Protein AF-A0A7J9Q6X0-F1 (afdb_monomer)

Secondary structure (DSSP, 8-state):
-HHHHHHHHHHHHHHHT--GGG---------SSS---SSTTHHHHHHHHHHHHTTPPP-TTEEE--EE-TT-BEEP-S-HHHHHHHHHHTT-SEEEEETT-SEEEPTTS-EEEHHHHHHHTT-EEEEE-BHHHHHHHHHSPPP-------PPPHHHHHHHHHHHHHHHHHHHHHHHHHHHH--SPPPHHHHHHHHHHHHHHHHHHHHHHTT-HHHHHHHHHHHHHHHHHHHHHHTT--HHHHHHHHHHHHHHHHHHHHTS-S---BHHHHHHHHHHHHHHHHHHHHHHHHHHHHHHT-HHHHHHHHHHHHHHHHHHHHHGGGTT--S-B----HHHHHHHHHHHHHHHHHHHHHHHTT-TTS-HHHHHHHHHHHHHHHTT-HHHHHHHHHHHHHHHHHHHHHTT--GGGHHHHHHHHHHHHHHHHHHHHHTT---HHHHHHHHHT-

Structure (mmCIF, N/CA/C/O backbone):
data_AF-A0A7J9Q6X0-F1
#
_entry.id   AF-A0A7J9Q6X0-F1
#
loop_
_atom_site.group_PDB
_atom_site.id
_atom_site.type_symbol
_atom_site.label_atom_id
_atom_site.label_alt_id
_atom_site.label_comp_id
_atom_site.label_asym_id
_atom_site.label_entity_id
_atom_site.label_seq_id
_atom_site.pdbx_PDB_ins_code
_atom_site.Cartn_x
_atom_site.Cartn_y
_atom_site.Cartn_z
_atom_site.occupancy
_atom_site.B_iso_or_equiv
_atom_site.auth_seq_id
_atom_site.auth_comp_id
_atom_site.auth_asym_id
_atom_site.auth_atom_id
_atom_site.pdbx_PDB_model_num
ATOM 1 N N . THR A 1 1 ? -14.540 14.822 12.782 1.00 71.81 1 THR A N 1
ATOM 2 C CA . THR A 1 1 ? -15.713 14.405 13.583 1.00 71.81 1 THR A CA 1
ATOM 3 C C . THR A 1 1 ? -16.851 13.829 12.757 1.00 71.81 1 THR A C 1
ATOM 5 O O . THR A 1 1 ? -17.074 12.643 12.902 1.00 71.81 1 THR A O 1
ATOM 8 N N . GLN A 1 2 ? -17.549 14.569 11.877 1.00 78.50 2 GLN A N 1
ATOM 9 C CA . GLN A 1 2 ? -18.674 13.988 11.102 1.00 78.50 2 GLN A CA 1
ATOM 10 C C . GLN A 1 2 ? -18.262 12.846 10.152 1.00 78.50 2 GLN A C 1
ATOM 12 O O . GLN A 1 2 ? -19.007 11.887 9.974 1.00 78.50 2 GLN A O 1
ATOM 17 N N . ILE A 1 3 ? -17.081 12.943 9.535 1.00 79.00 3 ILE A N 1
ATOM 18 C CA . ILE A 1 3 ? -16.535 11.856 8.706 1.00 79.00 3 ILE A CA 1
ATOM 19 C C . ILE A 1 3 ? -16.155 10.673 9.605 1.00 79.00 3 ILE A C 1
ATOM 21 O O . ILE A 1 3 ? -16.662 9.573 9.407 1.00 79.00 3 ILE A O 1
ATOM 25 N N . SER A 1 4 ? -15.397 10.938 10.674 1.00 83.12 4 SER A N 1
ATOM 26 C CA . SER A 1 4 ? -15.042 9.949 11.698 1.00 83.12 4 SER A CA 1
ATOM 27 C C . SER A 1 4 ? -16.241 9.166 12.256 1.00 83.12 4 SER A C 1
ATOM 29 O O . SER A 1 4 ? -16.149 7.953 12.400 1.00 83.12 4 SER A O 1
ATOM 31 N N . THR A 1 5 ? -17.388 9.809 12.523 1.00 88.19 5 THR A N 1
ATOM 32 C CA . THR A 1 5 ? -18.594 9.110 13.012 1.00 88.19 5 THR A CA 1
ATOM 33 C C . THR A 1 5 ? -19.194 8.186 11.956 1.00 88.19 5 THR A C 1
ATOM 35 O O . THR A 1 5 ? -19.544 7.052 12.275 1.00 88.19 5 THR A O 1
ATOM 38 N N . ARG A 1 6 ? -19.287 8.631 10.694 1.00 85.44 6 ARG A N 1
ATOM 39 C CA . ARG A 1 6 ? -19.751 7.781 9.581 1.00 85.44 6 ARG A CA 1
ATOM 40 C C . ARG A 1 6 ? -18.831 6.587 9.379 1.00 85.44 6 ARG A C 1
ATOM 42 O O . ARG A 1 6 ? -19.306 5.478 9.167 1.00 85.44 6 ARG A O 1
ATOM 49 N N . PHE A 1 7 ? -17.528 6.813 9.474 1.00 85.00 7 PHE A N 1
ATOM 50 C CA . PHE A 1 7 ? -16.550 5.757 9.302 1.00 85.00 7 PHE A CA 1
ATOM 51 C C . PHE A 1 7 ? -16.586 4.755 10.459 1.00 85.00 7 PHE A C 1
ATOM 53 O O . PHE A 1 7 ? -16.728 3.560 10.226 1.00 85.00 7 PHE A O 1
ATOM 60 N N . ALA A 1 8 ? -16.579 5.233 11.704 1.00 90.75 8 ALA A N 1
ATOM 61 C CA . ALA A 1 8 ? -16.719 4.397 12.894 1.00 90.75 8 ALA A CA 1
ATOM 62 C C . ALA A 1 8 ? -18.000 3.542 12.871 1.00 90.75 8 ALA A C 1
ATOM 64 O O . ALA A 1 8 ? -17.952 2.368 13.233 1.00 90.75 8 ALA A O 1
ATOM 65 N N . ARG A 1 9 ? -19.123 4.094 12.380 1.00 92.44 9 ARG A N 1
ATOM 66 C CA . ARG A 1 9 ? -20.366 3.342 12.139 1.00 92.44 9 ARG A CA 1
ATOM 67 C C . ARG A 1 9 ? -20.133 2.151 11.208 1.00 92.44 9 ARG A C 1
ATOM 69 O O . ARG A 1 9 ? -20.498 1.033 11.556 1.00 92.44 9 ARG A O 1
ATOM 76 N N . GLU A 1 10 ? -19.534 2.383 10.039 1.00 89.12 10 GLU A N 1
ATOM 77 C CA . GLU A 1 10 ? -19.247 1.321 9.064 1.00 89.12 10 GLU A CA 1
ATOM 78 C C . GLU A 1 10 ? -18.370 0.219 9.664 1.00 89.12 10 GLU A C 1
ATOM 80 O O . GLU A 1 10 ? -18.664 -0.969 9.509 1.00 89.12 10 GLU A O 1
ATOM 85 N N . ILE A 1 11 ? -17.319 0.601 10.401 1.00 91.00 11 ILE A N 1
ATOM 86 C CA . ILE A 1 11 ? -16.430 -0.366 11.056 1.00 91.00 11 ILE A CA 1
ATOM 87 C C . ILE A 1 11 ? -17.191 -1.173 12.108 1.00 91.00 11 ILE A C 1
ATOM 89 O O . ILE A 1 11 ? -17.061 -2.396 12.142 1.00 91.00 11 ILE A O 1
ATOM 93 N N . ALA A 1 12 ? -18.020 -0.518 12.920 1.00 93.88 12 ALA A N 1
ATOM 94 C CA . ALA A 1 12 ? -18.826 -1.165 13.946 1.00 93.88 12 ALA A CA 1
ATOM 95 C C . ALA A 1 12 ? -19.839 -2.163 13.365 1.00 93.88 12 ALA A C 1
ATOM 97 O O . ALA A 1 12 ? -19.895 -3.306 13.811 1.00 93.88 12 ALA A O 1
ATOM 98 N N . CYS A 1 13 ? -20.597 -1.780 12.333 1.00 92.69 13 CYS A N 1
ATOM 99 C CA . CYS A 1 13 ? -21.527 -2.694 11.663 1.00 92.69 13 CYS A CA 1
ATOM 100 C C . CYS A 1 13 ? -20.803 -3.887 11.038 1.00 92.69 13 CYS A C 1
ATOM 102 O O . CYS A 1 13 ? -21.249 -5.026 11.175 1.00 92.69 13 CYS A O 1
ATOM 104 N N . LYS A 1 14 ? -19.666 -3.642 10.371 1.00 89.00 14 LYS A N 1
ATOM 105 C CA . LYS A 1 14 ? -18.842 -4.707 9.788 1.00 89.00 14 LYS A CA 1
ATOM 106 C C . LYS A 1 14 ? -18.339 -5.662 10.869 1.00 89.00 14 LYS A C 1
ATOM 108 O O . LYS A 1 14 ? -18.380 -6.873 10.659 1.00 89.00 14 LYS A O 1
ATOM 113 N N . TYR A 1 15 ? -17.905 -5.126 12.010 1.00 89.31 15 TYR A N 1
ATOM 114 C CA . TYR A 1 15 ? -17.455 -5.900 13.164 1.00 89.31 15 TYR A CA 1
ATOM 115 C C . TYR A 1 15 ? -18.574 -6.776 13.746 1.00 89.31 15 TYR A C 1
ATOM 117 O O . TYR A 1 15 ? -18.357 -7.967 13.975 1.00 89.31 15 TYR A O 1
ATOM 125 N N . ALA A 1 16 ? -19.770 -6.208 13.924 1.00 90.00 16 ALA A N 1
ATOM 126 C CA . ALA A 1 16 ? -20.957 -6.904 14.424 1.00 90.00 16 ALA A CA 1
ATOM 127 C C . ALA A 1 16 ? -21.627 -7.809 13.366 1.00 90.00 16 ALA A C 1
ATOM 129 O O . ALA A 1 16 ? -22.567 -8.540 13.667 1.00 90.00 16 ALA A O 1
ATOM 130 N N . ASN A 1 17 ? -21.150 -7.784 12.113 1.00 88.44 17 ASN A N 1
ATOM 131 C CA . ASN A 1 17 ? -21.749 -8.470 10.965 1.00 88.44 17 ASN A CA 1
ATOM 132 C C . ASN A 1 17 ? -23.234 -8.097 10.750 1.00 88.44 17 ASN A C 1
ATOM 134 O O . ASN A 1 17 ? -24.080 -8.948 10.464 1.00 88.44 17 ASN A O 1
ATOM 138 N N . ILE A 1 18 ? -23.538 -6.805 10.886 1.00 90.50 18 ILE A N 1
ATOM 139 C CA . ILE A 1 18 ? -24.871 -6.214 10.737 1.00 90.50 18 ILE A CA 1
ATOM 140 C C . ILE A 1 18 ? -24.889 -5.292 9.513 1.00 90.50 18 ILE A C 1
ATOM 142 O O . ILE A 1 18 ? -23.920 -4.599 9.218 1.00 90.50 18 ILE A O 1
ATOM 146 N N . ASP A 1 19 ? -26.011 -5.265 8.794 1.00 88.19 19 ASP A N 1
ATOM 147 C CA . ASP A 1 19 ? -26.241 -4.299 7.717 1.00 88.19 19 ASP A CA 1
ATOM 148 C C . ASP A 1 19 ? -26.595 -2.924 8.303 1.00 88.19 19 ASP A C 1
ATOM 150 O O . ASP A 1 19 ? -27.696 -2.729 8.827 1.00 88.19 19 ASP A O 1
ATOM 154 N N . CYS A 1 20 ? -25.656 -1.978 8.201 1.00 88.00 20 CYS A N 1
ATOM 155 C CA . CYS A 1 20 ? -25.816 -0.597 8.660 1.00 88.00 20 CYS A CA 1
ATOM 156 C C . CYS A 1 20 ? -27.060 0.091 8.082 1.00 88.00 20 CYS A C 1
ATOM 158 O O . CYS A 1 20 ? -27.634 0.947 8.747 1.00 88.00 20 CYS A O 1
ATOM 160 N N . ASN A 1 21 ? -27.494 -0.256 6.865 1.00 87.25 21 ASN A N 1
ATOM 161 C CA . ASN A 1 21 ? -28.581 0.458 6.184 1.00 87.25 21 ASN A CA 1
ATOM 162 C C . ASN A 1 21 ? -29.963 0.189 6.794 1.00 87.25 21 ASN A C 1
ATOM 164 O O . ASN A 1 21 ? -30.945 0.820 6.412 1.00 87.25 21 ASN A O 1
ATOM 168 N N . LYS A 1 22 ? -30.055 -0.756 7.735 1.00 92.06 22 LYS A N 1
ATOM 169 C CA . LYS A 1 22 ? -31.295 -1.093 8.442 1.00 92.06 22 LYS A CA 1
ATOM 170 C C . LYS A 1 22 ? -31.535 -0.247 9.691 1.00 92.06 22 LYS A C 1
ATOM 172 O O . LYS A 1 22 ? -32.565 -0.428 10.336 1.00 92.06 22 LYS A O 1
ATOM 177 N N . TYR A 1 23 ? -30.598 0.631 10.044 1.00 91.94 23 TYR A N 1
ATOM 178 C CA . TYR A 1 23 ? -30.623 1.385 11.291 1.00 91.94 23 TYR A CA 1
ATOM 179 C C . TYR A 1 23 ? -30.250 2.849 11.071 1.00 91.94 23 TYR A C 1
ATOM 181 O O . TYR A 1 23 ? -29.369 3.172 10.274 1.00 91.94 23 TYR A O 1
ATOM 189 N N . ASP A 1 24 ? -30.865 3.719 11.869 1.00 92.81 24 ASP A N 1
ATOM 190 C CA . ASP A 1 24 ? -30.459 5.112 12.004 1.00 92.81 24 ASP A CA 1
ATOM 191 C C . ASP A 1 24 ? -29.564 5.271 13.237 1.00 92.81 24 ASP A C 1
ATOM 193 O O . ASP A 1 24 ? -29.909 4.846 14.341 1.00 92.81 24 ASP A O 1
ATOM 197 N N . PHE A 1 25 ? -28.407 5.906 13.053 1.00 92.50 25 PHE A N 1
ATOM 198 C CA . PHE A 1 25 ? -27.417 6.104 14.110 1.00 92.50 25 PHE A CA 1
ATOM 199 C C . PHE A 1 25 ? -27.393 7.570 14.539 1.00 92.50 25 PHE A C 1
ATOM 201 O O . PHE A 1 25 ? -27.016 8.451 13.764 1.00 92.50 25 PHE A O 1
ATOM 208 N N . PHE A 1 26 ? -27.757 7.828 15.795 1.00 92.75 26 PHE A N 1
ATOM 209 C CA . PHE A 1 26 ? -27.754 9.165 16.383 1.00 92.75 26 PHE A CA 1
ATOM 210 C C . PHE A 1 26 ? -26.601 9.299 17.376 1.00 92.75 26 PHE A C 1
ATOM 212 O O . PHE A 1 26 ? -26.646 8.765 18.483 1.00 92.75 26 PHE A O 1
ATOM 219 N N . TYR A 1 27 ? -25.568 10.046 16.991 1.00 91.12 27 TYR A N 1
ATOM 220 C CA . TYR A 1 27 ? -24.433 10.346 17.860 1.00 91.12 27 TYR A CA 1
ATOM 221 C C . TYR A 1 27 ? -24.636 11.696 18.548 1.00 91.12 27 TYR A C 1
ATOM 223 O O . TYR A 1 27 ? -24.763 12.721 17.881 1.00 91.12 27 TYR A O 1
ATOM 231 N N . THR A 1 28 ? -24.629 11.705 19.881 1.00 90.12 28 THR A N 1
ATOM 232 C CA . THR A 1 28 ? -24.652 12.942 20.676 1.00 90.12 28 THR A CA 1
ATOM 233 C C . THR A 1 28 ? -23.293 13.146 21.322 1.00 90.12 28 THR A C 1
ATOM 235 O O . THR A 1 28 ? -22.898 12.366 22.183 1.00 90.12 28 THR A O 1
ATOM 238 N N . ILE A 1 29 ? -22.590 14.206 20.927 1.00 88.06 29 ILE A N 1
ATOM 239 C CA . ILE A 1 29 ? -21.312 14.584 21.532 1.00 88.06 29 ILE A CA 1
ATOM 240 C C . ILE A 1 29 ? -21.563 15.765 22.463 1.00 88.06 29 ILE A C 1
ATOM 242 O O . ILE A 1 29 ? -22.085 16.795 22.039 1.00 88.06 29 ILE A O 1
ATOM 246 N N . ARG A 1 30 ? -21.208 15.603 23.738 1.00 87.75 30 ARG A N 1
ATOM 247 C CA . ARG A 1 30 ? -21.280 16.665 24.744 1.00 87.75 30 ARG A CA 1
ATOM 248 C C . ARG A 1 30 ? -19.873 17.201 24.965 1.00 87.75 30 ARG A C 1
ATOM 250 O O . ARG A 1 30 ? -19.006 16.455 25.405 1.00 87.75 30 ARG A O 1
ATOM 257 N N . ALA A 1 31 ? -19.655 18.467 24.639 1.00 83.44 31 ALA A N 1
ATOM 258 C CA . ALA A 1 31 ? -18.392 19.153 24.871 1.00 83.44 31 ALA A CA 1
ATOM 259 C C . ALA A 1 31 ? -18.661 20.611 25.245 1.00 83.44 31 ALA A C 1
ATOM 261 O O . ALA A 1 31 ? -19.662 21.186 24.819 1.00 83.44 31 ALA A O 1
ATOM 262 N N . GLU A 1 32 ? -17.754 21.206 26.017 1.00 78.56 32 GLU A N 1
ATOM 263 C CA . GLU A 1 32 ? -17.795 22.640 26.333 1.00 78.56 32 GLU A CA 1
ATOM 264 C C . GLU A 1 32 ? -17.312 23.504 25.156 1.00 78.56 32 GLU A C 1
ATOM 266 O O . GLU A 1 32 ? -17.689 24.667 25.032 1.00 78.56 32 GLU A O 1
ATOM 271 N N . SER A 1 33 ? -16.508 22.924 24.258 1.00 78.12 33 SER A N 1
ATOM 272 C CA . SER A 1 33 ? -16.060 23.574 23.025 1.00 78.12 33 SER A CA 1
ATOM 273 C C . SER A 1 33 ? -17.159 23.586 21.962 1.00 78.12 33 SER A C 1
ATOM 275 O O . SER A 1 33 ? -17.827 22.579 21.721 1.00 78.12 33 SER A O 1
ATOM 277 N N . SER A 1 34 ? -17.272 24.704 21.244 1.00 64.38 34 SER A N 1
ATOM 278 C CA . SER A 1 34 ? -18.132 24.841 20.065 1.00 64.38 34 SER A CA 1
ATOM 279 C C . SER A 1 34 ? -17.590 24.115 18.827 1.00 64.38 34 SER A C 1
ATOM 281 O O . SER A 1 34 ? -18.348 23.853 17.894 1.00 64.38 34 SER A O 1
ATOM 283 N N . ILE A 1 35 ? -16.294 23.776 18.807 1.00 67.00 35 ILE A N 1
ATOM 284 C CA . ILE A 1 35 ? -15.629 23.105 17.685 1.00 67.00 35 ILE A CA 1
ATOM 285 C C . ILE A 1 35 ? -15.012 21.795 18.170 1.00 67.00 35 ILE A C 1
ATOM 287 O O . ILE A 1 35 ? -14.172 21.773 19.070 1.00 67.00 35 ILE A O 1
ATOM 291 N N . ILE A 1 36 ? -15.413 20.700 17.527 1.00 71.81 36 ILE A N 1
ATOM 292 C CA . ILE A 1 36 ? -14.876 19.356 17.742 1.00 71.81 36 ILE A CA 1
ATOM 293 C C . ILE A 1 36 ? -14.356 18.868 16.394 1.00 71.81 36 ILE A C 1
ATOM 295 O O . ILE A 1 36 ? -15.133 18.725 15.444 1.00 71.81 36 ILE A O 1
ATOM 299 N N . GLY A 1 37 ? -13.055 18.604 16.304 1.00 69.50 37 GLY A N 1
ATOM 300 C CA . GLY A 1 37 ? -12.370 18.228 15.067 1.00 69.50 37 GLY A CA 1
ATOM 301 C C . GLY A 1 37 ? -11.539 16.953 15.204 1.00 69.50 37 GLY A C 1
ATOM 302 O O . GLY A 1 37 ? -11.247 16.500 16.306 1.00 69.50 37 GLY A O 1
ATOM 303 N N . GLY A 1 38 ? -11.147 16.392 14.060 1.00 74.69 38 GLY A N 1
ATOM 304 C CA . GLY A 1 38 ? -10.207 15.271 13.983 1.00 74.69 38 GLY A CA 1
ATOM 305 C C . GLY A 1 38 ? -10.827 13.860 14.008 1.00 74.69 38 GLY A C 1
ATOM 306 O O . GLY A 1 38 ? -12.037 13.711 14.231 1.00 74.69 38 GLY A O 1
ATOM 307 N N . PRO A 1 39 ? -9.995 12.833 13.738 1.00 82.88 39 PRO A N 1
ATOM 308 C CA . PRO A 1 39 ? -10.353 11.411 13.732 1.00 82.88 39 PRO A CA 1
ATOM 309 C C . PRO A 1 39 ? -10.184 10.718 15.099 1.00 82.88 39 PRO A C 1
ATOM 311 O O . PRO A 1 39 ? -10.402 9.515 15.219 1.00 82.88 39 PRO A O 1
ATOM 314 N N . SER A 1 40 ? -9.755 11.443 16.138 1.00 85.12 40 SER A N 1
ATOM 315 C CA . SER A 1 40 ? -9.251 10.874 17.400 1.00 85.12 40 SER A CA 1
ATOM 316 C C . SER A 1 40 ? -10.280 10.155 18.272 1.00 85.12 40 SER A C 1
ATOM 318 O O . SER A 1 40 ? -9.893 9.429 19.185 1.00 85.12 40 SER A O 1
ATOM 320 N N . ALA A 1 41 ? -11.569 10.343 17.992 1.00 90.25 41 ALA A N 1
ATOM 321 C CA . ALA A 1 41 ? -12.666 9.644 18.653 1.00 90.25 41 ALA A CA 1
ATOM 322 C C . ALA A 1 41 ? -13.122 8.387 17.889 1.00 90.25 41 ALA A C 1
ATOM 324 O O . ALA A 1 41 ? -14.072 7.734 18.314 1.00 90.25 41 ALA A O 1
ATOM 325 N N . GLY A 1 42 ? -12.484 8.038 16.764 1.00 92.44 42 GLY A N 1
ATOM 326 C CA . GLY A 1 42 ? -12.924 6.947 15.894 1.00 92.44 42 GLY A CA 1
ATOM 327 C C . GLY A 1 42 ? -13.036 5.602 16.617 1.00 92.44 42 GLY A C 1
ATOM 328 O O . GLY A 1 42 ? -14.049 4.914 16.477 1.00 92.44 42 GLY A O 1
ATOM 329 N N . ALA A 1 43 ? -12.045 5.253 17.445 1.00 95.44 43 ALA A N 1
ATOM 330 C CA . ALA A 1 43 ? -12.075 4.022 18.236 1.00 95.44 43 ALA A CA 1
ATOM 331 C C . ALA A 1 43 ? -13.190 4.047 19.300 1.00 95.44 43 ALA A C 1
ATOM 333 O O . ALA A 1 43 ? -13.943 3.082 19.422 1.00 95.44 43 ALA A O 1
ATOM 334 N N . ALA A 1 44 ? -13.359 5.177 19.999 1.00 95.56 44 ALA A N 1
ATOM 335 C CA . ALA A 1 44 ? -14.407 5.363 21.006 1.00 95.56 44 ALA A CA 1
ATOM 336 C C . ALA A 1 44 ? -15.815 5.220 20.408 1.00 95.56 44 ALA A C 1
ATOM 338 O O . ALA A 1 44 ? -16.651 4.480 20.923 1.00 95.56 44 ALA A O 1
ATOM 339 N N . ILE A 1 45 ? -16.069 5.896 19.283 1.00 95.56 45 ILE A N 1
ATOM 340 C CA . ILE A 1 45 ? -17.363 5.863 18.592 1.00 95.56 45 ILE A CA 1
ATOM 341 C C . ILE A 1 45 ? -17.650 4.453 18.065 1.00 95.56 45 ILE A C 1
ATOM 343 O O . ILE A 1 45 ? -18.791 3.993 18.142 1.00 95.56 45 ILE A O 1
ATOM 347 N N . SER A 1 46 ? -16.631 3.751 17.563 1.00 96.00 46 SER A N 1
ATOM 348 C CA . SER A 1 46 ? -16.776 2.370 17.088 1.00 96.00 46 SER A CA 1
ATOM 349 C C . SER A 1 46 ? -17.159 1.436 18.233 1.00 96.00 46 SER A C 1
ATOM 351 O O . SER A 1 46 ? -18.151 0.721 18.121 1.00 96.00 46 SER A O 1
ATOM 353 N N . ALA A 1 47 ? -16.440 1.498 19.360 1.00 96.31 47 ALA A N 1
ATOM 354 C CA . ALA A 1 47 ? -16.730 0.693 20.544 1.00 96.31 47 ALA A CA 1
ATOM 355 C C . ALA A 1 47 ? -18.138 0.965 21.097 1.00 96.31 47 ALA A C 1
ATOM 357 O O . ALA A 1 47 ? -18.882 0.023 21.358 1.00 96.31 47 ALA A O 1
ATOM 358 N N . LEU A 1 48 ? -18.544 2.238 21.190 1.00 95.69 48 LEU A N 1
ATOM 359 C CA . LEU A 1 48 ? -19.893 2.624 21.617 1.00 95.69 48 LEU A CA 1
ATOM 360 C C . LEU A 1 48 ? -20.972 2.082 20.669 1.00 95.69 48 LEU A C 1
ATOM 362 O O . LEU A 1 48 ? -22.011 1.597 21.112 1.00 95.69 48 LEU A O 1
ATOM 366 N N . THR A 1 49 ? -20.726 2.152 19.360 1.00 96.19 49 THR A N 1
ATOM 367 C CA . THR 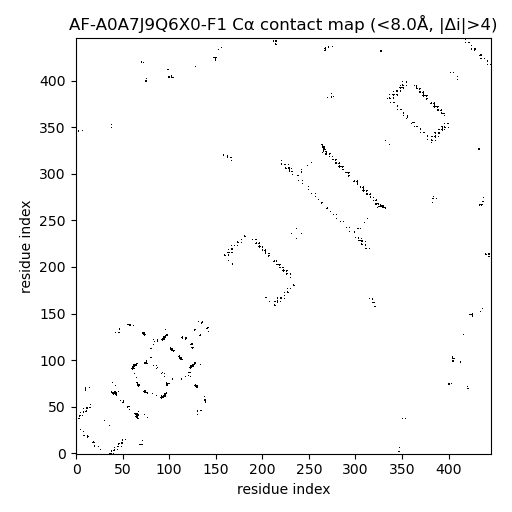A 1 49 ? -21.668 1.649 18.354 1.00 96.19 49 THR A CA 1
ATOM 368 C C . THR A 1 49 ? -21.806 0.130 18.448 1.00 96.19 49 THR A C 1
ATOM 370 O O . THR A 1 49 ? -22.925 -0.373 18.440 1.00 96.19 49 THR A O 1
ATOM 373 N N . ILE A 1 50 ? -20.695 -0.601 18.598 1.00 95.44 50 ILE A N 1
ATOM 374 C CA . ILE A 1 50 ? -20.710 -2.060 18.787 1.00 95.44 50 ILE A CA 1
ATOM 375 C C . ILE A 1 50 ? -21.448 -2.418 20.075 1.00 95.44 50 ILE A C 1
ATOM 377 O O . ILE A 1 50 ? -22.311 -3.287 20.059 1.00 95.44 50 ILE A O 1
ATOM 381 N N . ALA A 1 51 ? -21.179 -1.706 21.170 1.00 94.56 51 ALA A N 1
ATOM 382 C CA . ALA A 1 51 ? -21.853 -1.945 22.437 1.00 94.56 51 ALA A CA 1
ATOM 383 C C . ALA A 1 51 ? -23.373 -1.782 22.334 1.00 94.56 51 ALA A C 1
ATOM 385 O O . ALA A 1 51 ? -24.114 -2.606 22.862 1.00 94.56 51 ALA A O 1
ATOM 386 N N . MET A 1 52 ? -23.844 -0.774 21.600 1.00 94.12 52 MET A N 1
ATOM 387 C CA . MET A 1 52 ? -25.272 -0.590 21.335 1.00 94.12 52 MET A CA 1
ATOM 388 C C . MET A 1 52 ? -25.863 -1.704 20.461 1.00 94.12 52 MET A C 1
ATOM 390 O O . MET A 1 52 ? -26.961 -2.175 20.746 1.00 94.12 52 MET A O 1
ATOM 394 N N . LEU A 1 53 ? -25.155 -2.127 19.409 1.00 93.88 53 LEU A N 1
ATOM 395 C CA . LEU A 1 53 ? -25.618 -3.172 18.488 1.00 93.88 53 LEU A CA 1
ATOM 396 C C . LEU A 1 53 ? -25.673 -4.558 19.151 1.00 93.88 53 LEU A C 1
ATOM 398 O O . LEU A 1 53 ? -26.639 -5.294 18.954 1.00 93.88 53 LEU A O 1
ATOM 402 N N . ASP A 1 54 ? -24.672 -4.878 19.969 1.00 91.44 54 ASP A N 1
ATOM 403 C CA . ASP A 1 54 ? -24.512 -6.179 20.628 1.00 91.44 54 ASP A CA 1
ATOM 404 C C . ASP A 1 54 ? -25.064 -6.195 22.067 1.00 91.44 54 ASP A C 1
ATOM 406 O O . ASP A 1 54 ? -24.933 -7.193 22.781 1.00 91.44 54 ASP A O 1
ATOM 410 N N . ASN A 1 55 ? -25.696 -5.097 22.504 1.00 92.06 55 ASN A N 1
ATOM 411 C CA . ASN A 1 55 ? -26.242 -4.911 23.851 1.00 92.06 55 ASN A CA 1
ATOM 412 C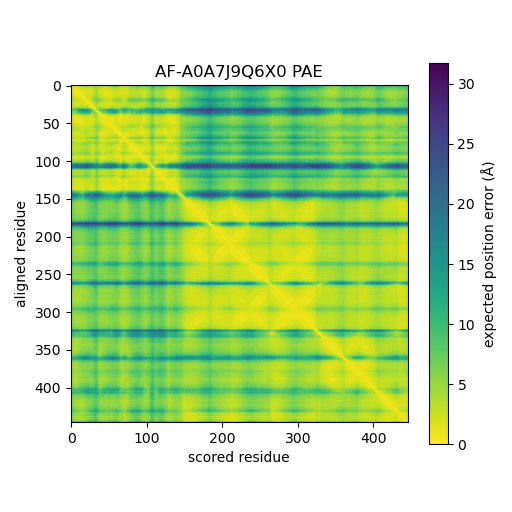 C . ASN A 1 55 ? -25.205 -5.204 24.961 1.00 92.06 55 ASN A C 1
ATOM 414 O O . ASN A 1 55 ? -25.451 -5.970 25.900 1.00 92.06 55 ASN A O 1
ATOM 418 N N . LEU A 1 56 ? -24.014 -4.617 24.822 1.00 92.81 56 LEU A N 1
ATOM 419 C CA . LEU A 1 56 ? -22.904 -4.721 25.767 1.00 92.81 56 LEU A CA 1
ATOM 420 C C . LEU A 1 56 ? -22.912 -3.535 26.735 1.00 92.81 56 LEU A C 1
ATOM 422 O O . LEU A 1 56 ? -23.082 -2.387 26.332 1.00 92.81 56 LEU A O 1
ATOM 426 N N . ASN A 1 57 ? -22.636 -3.811 28.008 1.00 94.56 57 ASN A N 1
ATOM 427 C CA . ASN A 1 57 ? -22.355 -2.771 28.995 1.00 94.56 57 ASN A CA 1
ATOM 428 C C . ASN A 1 57 ? -20.856 -2.460 28.970 1.00 94.56 57 ASN A C 1
ATOM 430 O O . ASN A 1 57 ? -20.046 -3.379 29.110 1.00 94.56 57 ASN A O 1
ATOM 434 N N . LEU A 1 58 ? -20.505 -1.188 28.797 1.00 95.56 58 LEU A N 1
ATOM 435 C CA . LEU A 1 58 ? -19.127 -0.702 28.850 1.00 95.56 58 LEU A CA 1
ATOM 436 C C . LEU A 1 58 ? -18.830 -0.157 30.251 1.00 95.56 58 LEU A C 1
ATOM 438 O O . LEU A 1 58 ? -19.686 0.491 30.849 1.00 95.56 58 LEU A O 1
ATOM 442 N N . ASP A 1 59 ? -17.632 -0.421 30.767 1.00 96.38 59 ASP A N 1
ATOM 443 C CA . ASP A 1 59 ? -17.159 0.167 32.022 1.00 96.38 59 ASP A CA 1
ATOM 444 C C . ASP A 1 59 ? -16.935 1.684 31.863 1.00 96.38 59 ASP A C 1
ATOM 446 O O . ASP A 1 59 ? -16.085 2.119 31.083 1.00 96.38 59 ASP A O 1
ATOM 450 N N . GLU A 1 60 ? -17.713 2.485 32.596 1.00 94.69 60 GLU A N 1
ATOM 451 C CA . GLU A 1 60 ? -17.666 3.954 32.559 1.00 94.69 60 GLU A CA 1
ATOM 452 C C . GLU A 1 60 ? -16.401 4.535 33.220 1.00 94.69 60 GLU A C 1
ATOM 454 O O . GLU A 1 60 ? -16.079 5.700 32.993 1.00 94.69 60 GLU A O 1
ATOM 459 N N . ASP A 1 61 ? -15.647 3.733 33.985 1.00 96.38 61 ASP A N 1
ATOM 460 C CA . ASP A 1 61 ? -14.356 4.130 34.565 1.00 96.38 61 ASP A CA 1
ATOM 461 C C . ASP A 1 61 ? -13.182 3.975 33.574 1.00 96.38 61 ASP A C 1
ATOM 463 O O . ASP A 1 61 ? -12.014 4.175 33.943 1.00 96.38 61 ASP A O 1
ATOM 467 N N . ILE A 1 62 ? -13.468 3.598 32.324 1.00 97.31 62 ILE A N 1
ATOM 468 C CA . ILE A 1 62 ? -12.497 3.401 31.248 1.00 97.31 62 ILE A CA 1
ATOM 469 C C . ILE A 1 62 ? -12.776 4.407 30.129 1.00 97.31 62 ILE A C 1
ATOM 471 O O . ILE A 1 62 ? -13.917 4.648 29.749 1.00 97.31 62 ILE A O 1
ATOM 475 N N . THR A 1 63 ? -11.725 4.992 29.561 1.00 96.62 63 THR A N 1
ATOM 476 C CA . THR A 1 63 ? -11.827 5.841 28.366 1.00 96.62 63 THR A CA 1
ATOM 477 C C . THR A 1 63 ? -10.830 5.412 27.301 1.00 96.62 63 THR A C 1
ATOM 479 O O . THR A 1 63 ? -9.878 4.688 27.583 1.00 96.62 63 THR A O 1
ATOM 482 N N . ILE A 1 64 ? -11.035 5.859 26.064 1.00 97.12 64 ILE A N 1
ATOM 483 C CA . ILE A 1 64 ? -10.161 5.553 24.933 1.00 97.12 64 ILE A CA 1
ATOM 484 C C . ILE A 1 64 ? -9.963 6.770 24.037 1.00 97.12 64 ILE A C 1
ATOM 486 O O . ILE A 1 64 ? -10.892 7.531 23.765 1.00 97.12 64 ILE A O 1
ATOM 490 N N . THR A 1 65 ? -8.750 6.905 23.510 1.00 93.81 65 THR A N 1
ATOM 491 C CA . THR A 1 65 ? -8.430 7.819 22.415 1.00 93.81 65 THR A CA 1
ATOM 492 C C . THR A 1 65 ? -7.718 7.058 21.302 1.00 93.81 65 THR A C 1
ATOM 494 O O . THR A 1 65 ? -6.854 6.229 21.558 1.00 93.81 65 THR A O 1
ATOM 497 N N . GLY A 1 66 ? -8.046 7.360 20.049 1.00 91.88 66 GLY A N 1
ATOM 498 C CA . GLY A 1 66 ? -7.426 6.712 18.898 1.00 91.88 66 GLY A CA 1
ATOM 499 C C . GLY A 1 66 ? -8.267 6.838 17.637 1.00 91.88 66 GLY A C 1
ATOM 500 O O . GLY A 1 66 ? -9.501 6.887 17.680 1.00 91.88 66 GLY A O 1
ATOM 501 N N . THR A 1 67 ? -7.592 6.877 16.491 1.00 90.00 67 THR A N 1
ATOM 502 C CA . THR A 1 67 ? -8.283 6.718 15.204 1.00 90.00 67 THR A CA 1
AT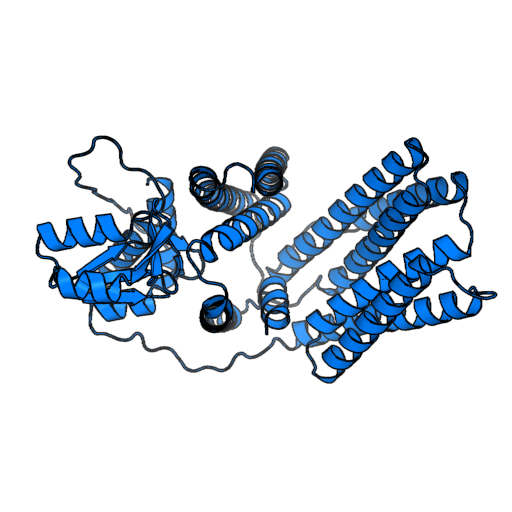OM 503 C C . THR A 1 67 ? -8.734 5.268 15.031 1.00 90.00 67 THR A C 1
ATOM 505 O O . THR A 1 67 ? -8.258 4.386 15.739 1.00 90.00 67 THR A O 1
ATOM 508 N N . ILE A 1 68 ? -9.620 4.997 14.076 1.00 90.38 68 ILE A N 1
ATOM 509 C CA . ILE A 1 68 ? -10.018 3.633 13.700 1.00 90.38 68 ILE A CA 1
ATOM 510 C C . ILE A 1 68 ? -9.883 3.469 12.195 1.00 90.38 68 ILE A C 1
ATOM 512 O O . ILE A 1 68 ? -10.181 4.426 11.488 1.00 90.38 68 ILE A O 1
ATOM 516 N N . ASN A 1 69 ? -9.425 2.322 11.688 1.00 84.00 69 ASN A N 1
ATOM 517 C CA . ASN A 1 69 ? -9.333 2.059 10.245 1.00 84.00 69 ASN A CA 1
ATOM 518 C C . ASN A 1 69 ? -10.259 0.921 9.763 1.00 84.00 69 ASN A C 1
ATOM 520 O O . ASN A 1 69 ? -10.922 0.252 10.551 1.00 84.00 69 ASN A O 1
ATOM 524 N N . SER A 1 70 ? -10.267 0.669 8.448 1.00 79.25 70 SER A N 1
ATOM 525 C CA . SER A 1 70 ? -11.109 -0.341 7.778 1.00 79.25 70 SER A CA 1
ATOM 526 C C . SER A 1 70 ? -10.900 -1.798 8.224 1.00 79.25 70 SER A C 1
ATOM 528 O O . SER A 1 70 ? -11.725 -2.664 7.904 1.00 79.25 70 SER A O 1
ATOM 530 N N . GLY A 1 71 ? -9.790 -2.074 8.914 1.00 77.88 71 GLY A N 1
ATOM 531 C CA . GLY A 1 71 ? -9.457 -3.366 9.514 1.00 77.88 71 GLY A CA 1
ATOM 532 C C . GLY A 1 71 ? -9.713 -3.428 11.021 1.00 77.88 71 GLY A C 1
ATOM 533 O O . GLY A 1 71 ? -9.287 -4.391 11.646 1.00 77.88 71 GLY A O 1
ATOM 534 N N . GLY A 1 72 ? -10.355 -2.408 11.606 1.00 88.06 72 GLY A N 1
ATOM 535 C CA . GLY A 1 72 ? -10.599 -2.326 13.045 1.00 88.06 72 GLY A CA 1
ATOM 536 C C . GLY A 1 72 ? -9.366 -1.953 13.873 1.00 88.06 72 GLY A C 1
ATOM 537 O O . GLY A 1 72 ? -9.413 -2.087 15.090 1.00 88.06 72 GLY A O 1
ATOM 538 N N . ILE A 1 73 ? -8.279 -1.491 13.242 1.00 89.06 73 ILE A N 1
ATOM 539 C CA . ILE A 1 73 ? -7.021 -1.145 13.922 1.00 89.06 73 ILE A CA 1
ATOM 540 C C . ILE A 1 73 ? -7.145 0.240 14.551 1.00 89.06 73 ILE A C 1
ATOM 542 O O . ILE A 1 73 ? -7.539 1.202 13.877 1.00 89.06 73 ILE A O 1
ATOM 546 N N . VAL A 1 74 ? -6.761 0.335 15.821 1.00 91.88 74 VAL A N 1
ATOM 547 C CA . VAL A 1 74 ? -6.658 1.589 16.562 1.00 91.88 74 VAL A CA 1
ATOM 548 C C . VAL A 1 74 ? -5.354 2.278 16.171 1.00 91.88 74 VAL A C 1
ATOM 550 O O . VAL A 1 74 ? -4.267 1.744 16.373 1.00 91.88 74 VAL A O 1
ATOM 553 N N . GLY A 1 75 ? -5.461 3.457 15.561 1.00 87.38 75 GLY A N 1
ATOM 554 C CA . GLY A 1 75 ? -4.304 4.205 15.066 1.00 87.38 75 GLY A CA 1
ATOM 555 C C . GLY A 1 75 ? -3.899 5.372 15.975 1.00 87.38 75 GLY A C 1
ATOM 556 O O . GLY A 1 75 ? -4.750 5.897 16.705 1.00 87.38 75 GLY A O 1
ATOM 557 N N . PRO A 1 76 ? -2.635 5.822 15.881 1.00 83.69 76 PRO A N 1
ATOM 558 C CA . PRO A 1 76 ? -2.046 6.838 16.750 1.00 83.69 76 PRO A CA 1
ATOM 559 C C . PRO A 1 76 ? -2.722 8.200 16.611 1.00 83.69 76 PRO A C 1
ATOM 561 O O . PRO A 1 76 ? -3.340 8.522 15.591 1.00 83.69 76 PRO A O 1
ATOM 564 N N . ILE A 1 77 ? -2.596 9.005 17.665 1.00 85.56 77 ILE A N 1
ATOM 565 C CA . ILE A 1 77 ? -3.095 10.376 17.731 1.00 85.56 77 ILE A CA 1
ATOM 566 C C . ILE A 1 77 ? -2.131 11.270 18.517 1.00 85.56 77 ILE A C 1
ATOM 568 O O . ILE A 1 77 ? -1.336 10.784 19.312 1.00 85.56 77 ILE A O 1
ATOM 572 N N . GLY A 1 78 ? -2.224 12.584 18.315 1.00 82.38 78 GLY A N 1
ATOM 573 C CA . GLY A 1 78 ? -1.466 13.562 19.092 1.00 82.38 78 GLY A CA 1
ATOM 574 C C . GLY A 1 78 ? -2.133 13.907 20.427 1.00 82.38 78 GLY A C 1
ATOM 575 O O . GLY A 1 78 ? -3.328 13.639 20.636 1.00 82.38 78 GLY A O 1
ATOM 576 N N . GLY A 1 79 ? -1.352 14.541 21.302 1.00 86.38 79 GLY A N 1
ATOM 577 C CA . GLY A 1 79 ? -1.807 15.092 22.580 1.00 86.38 79 GLY A CA 1
ATOM 578 C C . GLY A 1 79 ? -2.247 14.030 23.587 1.00 86.38 79 GLY A C 1
ATOM 579 O O . GLY A 1 79 ? -3.321 14.135 24.178 1.00 86.38 79 GLY A O 1
ATOM 580 N N . LEU A 1 80 ? -1.501 12.925 23.684 1.00 90.50 80 LEU A N 1
ATOM 581 C CA . LEU A 1 80 ? -1.841 11.813 24.576 1.00 90.50 80 LEU A CA 1
ATOM 582 C C . LEU A 1 80 ? -1.705 12.193 26.049 1.00 90.50 80 LEU A C 1
ATOM 584 O O . LEU A 1 80 ? -2.585 11.868 26.843 1.00 90.50 80 LEU A O 1
ATOM 588 N N . LYS A 1 81 ? -0.638 12.915 26.397 1.00 91.50 81 LYS A N 1
ATOM 589 C CA . LYS A 1 81 ? -0.382 13.368 27.761 1.00 91.50 81 LYS A CA 1
ATOM 590 C C . LYS A 1 81 ? -1.519 14.255 28.274 1.00 91.50 81 LYS A C 1
ATOM 592 O O . LYS A 1 81 ? -2.055 13.993 29.345 1.00 91.50 81 LYS A O 1
ATOM 597 N N . GLU A 1 82 ? -1.954 15.235 27.485 1.00 91.75 82 GLU A N 1
ATOM 598 C CA . GLU A 1 82 ? -3.057 16.139 27.836 1.00 91.75 82 GLU A CA 1
ATOM 599 C C . GLU A 1 82 ? -4.382 15.387 27.997 1.00 91.75 82 GLU A C 1
ATOM 601 O O . GLU A 1 82 ? -5.208 15.737 28.838 1.00 91.75 82 GLU A O 1
ATOM 606 N N . LYS A 1 83 ? -4.598 14.328 27.209 1.00 92.94 83 LYS A N 1
ATOM 607 C CA . LYS A 1 83 ? -5.790 13.477 27.335 1.00 92.94 83 LYS A CA 1
ATOM 608 C C . LYS A 1 83 ? -5.758 12.617 28.595 1.00 92.94 83 LYS A C 1
ATOM 610 O O . LYS A 1 83 ? -6.810 12.404 29.192 1.00 92.94 83 LYS A O 1
ATOM 615 N N . ILE A 1 84 ? -4.581 12.141 29.002 1.00 95.19 84 ILE A N 1
ATOM 616 C CA . ILE A 1 84 ? -4.395 11.432 30.276 1.00 95.19 84 ILE A CA 1
ATOM 617 C C . ILE A 1 84 ? -4.623 12.393 31.448 1.00 95.19 84 ILE A C 1
ATOM 619 O O . ILE A 1 84 ? -5.344 12.040 32.380 1.00 95.19 84 ILE A O 1
ATOM 623 N N . ASP A 1 85 ? -4.089 13.616 31.371 1.00 94.62 85 ASP A N 1
ATOM 624 C CA . ASP A 1 85 ? -4.339 14.679 32.351 1.00 94.62 85 ASP A CA 1
ATOM 625 C C . ASP A 1 85 ? -5.848 14.942 32.505 1.00 94.62 85 ASP A C 1
ATOM 627 O O . ASP A 1 85 ? -6.385 14.831 33.608 1.00 94.62 85 ASP A O 1
ATOM 631 N N . ALA A 1 86 ? -6.556 15.171 31.394 1.00 93.50 86 ALA A N 1
ATOM 632 C CA . ALA A 1 86 ? -8.001 15.397 31.401 1.00 93.50 86 ALA A CA 1
ATOM 633 C C . ALA A 1 86 ? -8.789 14.206 31.978 1.00 93.50 86 ALA A C 1
ATOM 635 O O . ALA A 1 86 ? -9.741 14.399 32.732 1.00 93.50 86 ALA A O 1
ATOM 636 N N . ALA A 1 87 ? -8.395 12.968 31.654 1.00 95.31 87 ALA A N 1
ATOM 637 C CA . ALA A 1 87 ? -9.023 11.764 32.197 1.00 95.31 87 ALA A CA 1
ATOM 638 C C . ALA A 1 87 ? -8.812 11.636 33.719 1.00 95.31 87 ALA A C 1
ATOM 640 O O . ALA A 1 87 ? -9.745 11.279 34.444 1.00 95.31 87 ALA A O 1
ATOM 641 N N . SER A 1 88 ? -7.617 11.973 34.215 1.00 94.44 88 SER A N 1
ATOM 642 C CA . SER A 1 88 ? -7.306 11.985 35.650 1.00 94.44 88 SER A CA 1
ATOM 643 C C . SER A 1 88 ? -8.136 13.036 36.402 1.00 94.44 88 SER A C 1
ATOM 645 O O . SER A 1 88 ? -8.701 12.731 37.455 1.00 94.44 88 SER A O 1
ATOM 647 N N . GLU A 1 89 ? -8.312 14.239 35.840 1.00 94.19 89 GLU A N 1
ATOM 648 C CA . GLU A 1 89 ? -9.114 15.317 36.446 1.00 94.19 89 GLU A CA 1
ATOM 649 C C . GLU A 1 89 ? -10.576 14.914 36.698 1.00 94.19 89 GLU A C 1
ATOM 651 O O . GLU A 1 89 ? -11.153 15.264 37.733 1.00 94.19 89 GLU A O 1
ATOM 656 N N . ILE A 1 90 ? -11.162 14.124 35.794 1.00 92.88 90 ILE A N 1
ATOM 657 C CA . ILE A 1 90 ? -12.526 13.593 35.935 1.00 92.88 90 ILE A CA 1
ATOM 658 C C . ILE A 1 90 ? -12.585 12.226 36.641 1.00 92.88 90 ILE A C 1
ATOM 660 O O . ILE A 1 90 ? -13.656 11.627 36.717 1.00 92.88 90 ILE A O 1
ATOM 664 N N . LYS A 1 91 ? -11.465 11.758 37.214 1.00 94.38 91 LYS A N 1
ATOM 665 C CA . LYS A 1 91 ? -11.334 10.517 38.003 1.00 94.38 91 LYS A CA 1
ATOM 666 C C . LYS A 1 91 ? -11.599 9.218 37.231 1.00 94.38 91 LYS A C 1
ATOM 668 O O . LYS A 1 91 ? -12.006 8.225 37.836 1.00 94.38 91 LYS A O 1
ATOM 673 N N . ILE A 1 92 ? -11.334 9.202 35.925 1.00 96.56 92 ILE A N 1
ATOM 674 C CA . ILE A 1 92 ? -11.276 7.953 35.152 1.00 96.56 92 ILE A CA 1
ATOM 675 C C . ILE A 1 92 ? -10.143 7.083 35.704 1.00 96.56 92 ILE A C 1
ATOM 677 O O . ILE A 1 92 ? -9.086 7.588 36.081 1.00 96.56 92 ILE A O 1
ATOM 681 N N . LYS A 1 93 ? -10.355 5.765 35.760 1.00 96.88 93 LYS A N 1
ATOM 682 C CA . LYS A 1 93 ? -9.382 4.821 36.333 1.00 96.88 93 LYS A CA 1
ATOM 683 C C . LYS A 1 93 ? -8.450 4.227 35.292 1.00 96.88 93 LYS A C 1
ATOM 685 O O . LYS A 1 93 ? -7.356 3.788 35.647 1.00 96.88 93 LYS A O 1
ATOM 690 N N . LYS A 1 94 ? -8.878 4.170 34.028 1.00 98.00 94 LYS A N 1
ATOM 691 C CA . LYS A 1 94 ? -8.103 3.564 32.943 1.00 98.00 94 LYS A CA 1
ATOM 692 C C . LYS A 1 94 ? -8.231 4.341 31.630 1.00 98.00 94 LYS A C 1
ATOM 694 O O . LYS A 1 94 ? -9.340 4.658 31.211 1.00 98.00 94 LYS A O 1
ATOM 699 N N . VAL A 1 95 ? -7.112 4.574 30.947 1.00 97.88 95 VAL A N 1
ATOM 700 C CA . VAL A 1 95 ? -7.062 5.149 29.593 1.00 97.88 95 VAL A CA 1
ATOM 701 C C . VAL A 1 95 ? -6.478 4.129 28.629 1.00 97.88 95 VAL A C 1
ATOM 703 O O . VAL A 1 95 ? -5.381 3.616 28.842 1.00 97.88 95 VAL A O 1
ATOM 706 N N . LEU A 1 96 ? -7.205 3.861 27.550 1.00 98.00 96 LEU A N 1
ATOM 707 C CA . LEU A 1 96 ? -6.735 3.058 26.432 1.00 98.00 96 LEU A CA 1
ATOM 708 C C . LEU A 1 96 ? -6.108 3.980 25.380 1.00 98.00 96 LEU A C 1
ATOM 710 O O . LEU A 1 96 ? -6.745 4.940 24.927 1.00 98.00 96 LEU A O 1
ATOM 714 N N . ILE A 1 97 ? -4.868 3.685 24.998 1.00 95.31 97 ILE A N 1
ATOM 715 C CA . ILE A 1 97 ? -4.102 4.435 23.997 1.00 95.31 97 ILE A CA 1
ATOM 716 C C . ILE A 1 97 ? -3.655 3.508 22.857 1.00 95.31 97 ILE A C 1
ATOM 718 O O . ILE A 1 97 ? -3.568 2.297 23.059 1.00 95.31 97 ILE A O 1
ATOM 722 N N . PRO A 1 98 ? -3.374 4.022 21.651 1.00 92.12 98 PRO A N 1
ATOM 723 C CA . PRO A 1 98 ? -2.960 3.177 20.532 1.00 92.12 98 PRO A CA 1
ATOM 724 C C . PRO A 1 98 ? -1.610 2.496 20.793 1.00 92.12 98 PRO A C 1
ATOM 726 O O . PRO A 1 98 ? -0.702 3.109 21.350 1.00 92.12 98 PRO A O 1
ATOM 729 N N . THR A 1 99 ? -1.445 1.247 20.364 1.00 88.81 99 THR A N 1
ATOM 730 C CA . THR A 1 99 ? -0.155 0.540 20.468 1.00 88.81 99 THR A CA 1
ATOM 731 C C . THR A 1 99 ? 0.978 1.271 19.742 1.00 88.81 99 THR A C 1
ATOM 733 O O . THR A 1 99 ? 0.796 1.755 18.626 1.00 88.81 99 THR A O 1
ATOM 736 N N . GLY A 1 100 ? 2.160 1.301 20.362 1.00 83.25 100 GLY A N 1
ATOM 737 C CA . GLY A 1 100 ? 3.350 1.972 19.838 1.00 83.25 100 GLY A CA 1
ATOM 738 C C . GLY A 1 100 ? 3.402 3.460 20.182 1.00 83.25 100 GLY A C 1
ATOM 739 O O . GLY A 1 100 ? 4.242 4.169 19.639 1.00 83.25 100 GLY A O 1
ATOM 740 N N . THR A 1 101 ? 2.513 3.934 21.063 1.00 85.56 101 THR A N 1
ATOM 741 C CA . THR A 1 101 ? 2.433 5.350 21.463 1.00 85.56 101 THR A CA 1
ATOM 742 C C . THR A 1 101 ? 2.757 5.592 22.933 1.00 85.56 101 THR A C 1
ATOM 744 O O . THR A 1 101 ? 2.675 6.731 23.385 1.00 85.56 101 THR A O 1
ATOM 747 N N . ARG A 1 102 ? 3.168 4.551 23.676 1.00 86.38 102 ARG A N 1
ATOM 748 C CA . ARG A 1 102 ? 3.648 4.661 25.065 1.00 86.38 102 ARG A CA 1
ATOM 749 C C . ARG A 1 102 ? 4.661 5.788 25.263 1.00 86.38 102 ARG A C 1
ATOM 751 O O . ARG A 1 102 ? 4.581 6.487 26.265 1.00 86.38 102 ARG A O 1
ATOM 758 N N . PHE A 1 103 ? 5.606 5.948 24.343 1.00 82.38 103 PHE A N 1
ATOM 759 C CA . PHE A 1 103 ? 6.640 6.971 24.427 1.00 82.38 103 PHE A CA 1
ATOM 760 C C . PHE A 1 103 ? 6.220 8.203 23.623 1.00 82.38 103 PHE A C 1
ATOM 762 O O . PHE A 1 103 ? 6.197 8.184 22.395 1.00 82.38 103 PHE A O 1
ATOM 769 N N . SER A 1 104 ? 5.866 9.284 24.319 1.00 75.81 104 SER A N 1
ATOM 770 C CA . SER A 1 104 ? 5.448 10.544 23.697 1.00 75.81 104 SER A CA 1
ATOM 771 C C . SER A 1 104 ? 6.593 11.551 23.721 1.00 75.81 104 SER A C 1
ATOM 773 O O . SER A 1 104 ? 7.139 11.838 24.787 1.00 75.81 104 SER A O 1
ATOM 775 N N . LYS A 1 105 ? 6.952 12.109 22.558 1.00 70.00 105 LYS A N 1
ATOM 776 C CA . LYS A 1 105 ? 7.931 13.203 22.459 1.00 70.00 105 LYS A CA 1
ATOM 777 C C . LYS A 1 105 ? 7.250 14.549 22.670 1.00 70.00 105 LYS A C 1
ATOM 779 O O . LYS A 1 105 ? 6.363 14.927 21.908 1.00 70.00 105 LYS A O 1
ATOM 784 N N . GLU A 1 106 ? 7.707 15.276 23.677 1.00 66.69 106 GLU A N 1
ATOM 785 C CA . GLU A 1 106 ? 7.272 16.637 23.973 1.00 66.69 106 GLU A CA 1
ATOM 786 C C . GLU A 1 106 ? 8.003 17.678 23.112 1.00 66.69 106 GLU A C 1
ATOM 788 O O . GLU A 1 106 ? 9.062 17.421 22.530 1.00 66.69 106 GLU A O 1
ATOM 793 N N . MET A 1 107 ? 7.463 18.901 23.075 1.00 55.97 107 MET A N 1
ATOM 794 C CA . MET A 1 107 ? 8.051 20.034 22.343 1.00 55.97 107 MET A CA 1
ATOM 795 C C . MET A 1 107 ? 9.467 20.413 22.824 1.00 55.97 107 MET A C 1
ATOM 797 O O . MET A 1 107 ? 10.193 21.095 22.103 1.00 55.97 107 MET A O 1
ATOM 801 N N . ASP A 1 108 ? 9.872 19.983 24.024 1.00 60.72 108 ASP A N 1
ATOM 802 C CA . ASP A 1 108 ? 11.208 20.191 24.597 1.00 60.72 108 ASP A CA 1
ATOM 803 C C . ASP A 1 108 ? 12.170 19.009 24.362 1.00 60.72 108 ASP A C 1
ATOM 805 O O . ASP A 1 108 ? 13.245 18.957 24.964 1.00 60.72 108 ASP A O 1
ATOM 809 N N . ASN A 1 109 ? 11.812 18.086 23.458 1.00 62.78 109 ASN A N 1
ATOM 810 C CA . ASN A 1 109 ? 12.585 16.896 23.095 1.00 62.78 109 ASN A CA 1
ATOM 811 C C . ASN A 1 109 ? 12.748 15.869 24.232 1.00 62.78 109 ASN A C 1
ATOM 813 O O . ASN A 1 109 ? 13.603 14.984 24.143 1.00 62.78 109 ASN A O 1
ATOM 817 N N . LYS A 1 110 ? 11.942 15.958 25.298 1.00 72.25 110 LYS A N 1
ATOM 818 C CA . LYS A 1 110 ? 11.850 14.894 26.301 1.00 72.25 110 LYS A CA 1
ATOM 819 C C . LYS A 1 110 ? 10.877 13.820 25.835 1.00 72.25 110 LYS A C 1
ATOM 821 O O . LYS A 1 110 ? 9.753 14.120 25.435 1.00 72.25 110 LYS A O 1
ATOM 826 N N . THR A 1 111 ? 11.310 12.570 25.925 1.00 79.06 111 THR A N 1
ATOM 827 C CA . THR A 1 111 ? 10.430 11.411 25.789 1.00 79.06 111 THR A CA 1
ATOM 828 C C . THR A 1 111 ? 9.812 11.115 27.152 1.00 79.06 111 THR A C 1
ATOM 830 O O . THR A 1 111 ? 10.535 10.943 28.134 1.00 79.06 111 THR A O 1
ATOM 833 N N . ILE A 1 112 ? 8.483 11.079 27.215 1.00 84.75 112 ILE A N 1
ATOM 834 C CA . ILE A 1 112 ? 7.723 10.693 28.405 1.00 84.75 112 ILE A CA 1
ATOM 835 C C . ILE A 1 112 ? 7.165 9.295 28.183 1.00 84.75 112 ILE A C 1
ATOM 837 O O . ILE A 1 112 ? 6.543 9.027 27.154 1.00 84.75 112 ILE A O 1
ATOM 841 N N . ASP A 1 113 ? 7.353 8.426 29.169 1.00 91.38 113 ASP A N 1
ATOM 842 C CA . ASP A 1 113 ? 6.639 7.162 29.251 1.00 91.38 113 ASP A CA 1
ATOM 843 C C . ASP A 1 113 ? 5.229 7.407 29.799 1.00 91.38 113 ASP A C 1
ATOM 845 O O . ASP A 1 113 ? 5.038 7.723 30.974 1.00 91.38 113 ASP A O 1
ATOM 849 N N . LEU A 1 114 ? 4.225 7.283 28.937 1.00 92.06 114 LEU A N 1
ATOM 850 C CA . LEU A 1 114 ? 2.834 7.539 29.289 1.00 92.06 114 LEU A CA 1
ATOM 851 C C . LEU A 1 114 ? 2.263 6.518 30.278 1.00 92.06 114 LEU A C 1
ATOM 853 O O . LEU A 1 114 ? 1.281 6.832 30.948 1.00 92.06 114 LEU A O 1
ATOM 857 N N . ILE A 1 115 ? 2.845 5.318 30.379 1.00 93.44 115 ILE A N 1
ATOM 858 C CA . ILE A 1 115 ? 2.424 4.331 31.379 1.00 93.44 115 ILE A CA 1
ATOM 859 C C . ILE A 1 115 ? 2.891 4.776 32.762 1.00 93.44 115 ILE A C 1
ATOM 861 O O . ILE A 1 115 ? 2.068 4.871 33.670 1.00 93.44 115 ILE A O 1
ATOM 865 N N . GLU A 1 116 ? 4.169 5.134 32.898 1.00 93.75 116 GLU A N 1
ATOM 866 C CA . GLU A 1 116 ? 4.707 5.668 34.157 1.00 93.75 116 GLU A CA 1
ATOM 867 C C . GLU A 1 116 ? 4.010 6.979 34.544 1.00 93.75 116 GLU A C 1
ATOM 869 O O . GLU A 1 116 ? 3.609 7.165 35.693 1.00 93.75 116 GLU A O 1
ATOM 874 N N . TYR A 1 117 ? 3.768 7.858 33.568 1.00 94.25 117 TYR A N 1
ATOM 875 C CA . TYR A 1 117 ? 3.025 9.098 33.781 1.00 94.25 117 TYR A CA 1
ATOM 876 C C . TYR A 1 117 ? 1.590 8.858 34.270 1.00 94.25 117 TYR A C 1
ATOM 878 O O . TYR A 1 117 ? 1.083 9.582 35.129 1.00 94.25 117 TYR A O 1
ATOM 886 N N . GLY A 1 118 ? 0.922 7.835 33.733 1.00 94.88 118 GLY A N 1
ATOM 887 C CA . GLY A 1 118 ? -0.389 7.408 34.207 1.00 94.88 118 GLY A CA 1
ATOM 888 C C . GLY A 1 118 ? -0.354 6.986 35.675 1.00 94.88 118 GLY A C 1
ATOM 889 O O . GLY A 1 118 ? -1.177 7.446 36.472 1.00 94.88 118 GLY A O 1
ATOM 890 N N . ASP A 1 119 ? 0.638 6.183 36.061 1.00 94.50 119 ASP A N 1
ATOM 891 C CA . ASP A 1 119 ? 0.812 5.739 37.445 1.00 94.50 119 ASP A CA 1
ATOM 892 C C . ASP A 1 119 ? 1.018 6.930 38.402 1.00 94.50 119 ASP A C 1
ATOM 894 O O . ASP A 1 119 ? 0.371 6.992 39.452 1.00 94.50 119 ASP A O 1
ATOM 898 N N . GLU A 1 120 ? 1.812 7.937 38.014 1.00 94.88 120 GLU A N 1
ATOM 899 C CA . GLU A 1 120 ? 1.973 9.191 38.776 1.00 94.88 120 GLU A CA 1
ATOM 900 C C . GLU A 1 120 ? 0.646 9.947 38.976 1.00 94.88 120 GLU A C 1
ATOM 902 O O . GLU A 1 120 ? 0.436 10.619 39.992 1.00 94.88 120 GLU A O 1
ATOM 907 N N . LYS A 1 121 ? -0.276 9.824 38.016 1.00 94.06 121 LYS A N 1
ATOM 908 C CA . LYS A 1 121 ? -1.609 10.444 38.023 1.00 94.06 121 LYS A CA 1
ATOM 909 C C . LYS A 1 121 ? -2.701 9.547 38.613 1.00 94.06 121 LYS A C 1
ATOM 911 O O . LYS A 1 121 ? -3.869 9.945 38.611 1.00 94.06 121 LYS A O 1
ATOM 916 N N . ASN A 1 122 ? -2.339 8.383 39.160 1.00 94.06 122 ASN A N 1
ATOM 917 C CA . ASN A 1 122 ? -3.253 7.345 39.651 1.00 94.06 122 ASN A CA 1
ATOM 918 C C . ASN A 1 122 ? -4.265 6.866 38.591 1.00 94.06 122 ASN A C 1
ATOM 920 O O . ASN A 1 122 ? -5.423 6.592 38.915 1.00 94.06 122 ASN A O 1
ATOM 924 N N . ILE A 1 123 ? -3.841 6.770 37.330 1.00 96.50 123 ILE A N 1
ATOM 925 C CA . ILE A 1 123 ? -4.663 6.308 36.210 1.00 96.50 123 ILE A CA 1
ATOM 926 C C . ILE A 1 123 ? -3.913 5.243 35.412 1.00 96.50 123 ILE A C 1
ATOM 928 O O . ILE A 1 123 ? -2.792 5.444 34.959 1.00 96.50 123 ILE A O 1
ATOM 932 N N . LYS A 1 124 ? -4.531 4.078 35.214 1.00 97.56 124 LYS A N 1
ATOM 933 C CA . LYS A 1 124 ? -3.893 2.983 34.481 1.00 97.56 124 LYS A CA 1
ATOM 934 C C . LYS A 1 124 ? -3.904 3.276 32.981 1.00 97.56 124 LYS A C 1
ATOM 936 O O . LYS A 1 124 ? -4.976 3.425 32.399 1.00 97.56 124 LYS A O 1
ATOM 941 N N . VAL A 1 125 ? -2.749 3.266 32.330 1.00 97.44 125 VAL A N 1
ATOM 942 C CA . VAL A 1 125 ? -2.656 3.404 30.867 1.00 97.44 125 VAL A CA 1
ATOM 943 C C . VAL A 1 125 ? -2.418 2.034 30.232 1.00 97.44 125 VAL A C 1
ATOM 945 O O . VAL A 1 125 ? -1.600 1.252 30.715 1.00 97.44 125 VAL A O 1
ATOM 948 N N . VAL A 1 126 ? -3.172 1.709 29.179 1.00 97.00 126 VAL A N 1
ATOM 949 C CA . VAL A 1 126 ? -3.088 0.421 28.469 1.00 97.00 126 VAL A CA 1
ATOM 950 C C . VAL A 1 126 ? -3.031 0.661 26.966 1.00 97.00 126 VAL A C 1
ATOM 952 O O . VAL A 1 126 ? -3.862 1.381 26.415 1.00 97.00 126 VAL A O 1
ATOM 955 N N . GLU A 1 127 ? -2.067 0.035 26.297 1.00 94.56 127 GLU A N 1
ATOM 956 C CA . GLU A 1 127 ? -1.981 0.047 24.839 1.00 94.56 127 GLU A CA 1
ATOM 957 C C . GLU A 1 127 ? -2.945 -0.972 24.217 1.00 94.56 127 GLU A C 1
ATOM 959 O O . GLU A 1 127 ? -2.978 -2.132 24.624 1.00 94.56 127 GLU A O 1
ATOM 964 N N . VAL A 1 128 ? -3.697 -0.545 23.202 1.00 95.06 128 VAL A N 1
ATOM 965 C CA . VAL A 1 128 ? -4.652 -1.373 22.450 1.00 95.06 128 VAL A CA 1
ATOM 966 C C . VAL A 1 128 ? -4.387 -1.267 20.951 1.00 95.06 128 VAL A C 1
ATOM 968 O O . VAL A 1 128 ? -4.111 -0.180 20.435 1.00 95.06 128 VAL A O 1
ATOM 971 N N . SER A 1 129 ? -4.457 -2.394 20.239 1.00 91.50 129 SER A N 1
ATOM 972 C CA . SER A 1 129 ? -4.132 -2.445 18.809 1.00 91.50 129 SER A CA 1
ATOM 973 C C . SER A 1 129 ? -5.364 -2.437 17.908 1.00 91.50 129 SER A C 1
ATOM 975 O O . SER A 1 129 ? -5.308 -1.909 16.798 1.00 91.50 129 SER A O 1
ATOM 977 N N . ASP A 1 130 ? -6.476 -3.021 18.347 1.00 92.62 130 ASP A N 1
ATOM 978 C CA . ASP A 1 130 ? -7.698 -3.149 17.553 1.00 92.62 130 ASP A CA 1
ATOM 979 C C . ASP A 1 130 ? -8.974 -3.141 18.412 1.00 92.62 130 ASP A C 1
ATOM 981 O O . ASP A 1 130 ? -8.930 -3.021 19.634 1.00 92.62 130 ASP A O 1
ATOM 985 N N . LEU A 1 131 ? -10.134 -3.253 17.764 1.00 93.81 131 LEU A N 1
ATOM 986 C CA . LEU A 1 131 ? -11.428 -3.281 18.450 1.00 93.81 131 LEU A CA 1
ATOM 987 C C . LEU A 1 131 ? -11.618 -4.478 19.387 1.00 93.81 131 LEU A C 1
ATOM 989 O O . LEU A 1 131 ? -12.393 -4.351 20.334 1.00 93.81 131 LEU A O 1
ATOM 993 N N . ASP A 1 132 ? -10.945 -5.608 19.157 1.00 92.25 132 ASP A N 1
ATOM 994 C CA . ASP A 1 132 ? -11.044 -6.756 20.061 1.00 92.25 132 ASP A CA 1
ATOM 995 C C . ASP A 1 132 ? -10.381 -6.425 21.403 1.00 92.25 132 ASP A C 1
ATOM 997 O O . ASP A 1 132 ? -10.986 -6.663 22.451 1.00 92.25 132 ASP A O 1
ATOM 1001 N N . ASP A 1 133 ? -9.192 -5.813 21.376 1.00 94.56 133 ASP A N 1
ATOM 1002 C CA . ASP A 1 133 ? -8.500 -5.332 22.578 1.00 94.56 133 ASP A CA 1
ATOM 1003 C C . ASP A 1 133 ? -9.349 -4.287 23.317 1.00 94.56 133 ASP A C 1
ATOM 1005 O O . ASP A 1 133 ? -9.539 -4.368 24.532 1.00 94.56 133 ASP A O 1
ATOM 1009 N N . VAL A 1 134 ? -9.916 -3.328 22.576 1.00 96.62 134 VAL A N 1
ATOM 1010 C CA . VAL A 1 134 ? -10.762 -2.265 23.140 1.00 96.62 134 VAL A CA 1
ATOM 1011 C C . VAL A 1 134 ? -11.979 -2.847 23.851 1.00 96.62 134 VAL A C 1
ATOM 1013 O O . VAL A 1 134 ? -12.233 -2.532 25.014 1.00 96.62 134 VAL A O 1
ATOM 1016 N N . LEU A 1 135 ? -12.739 -3.709 23.176 1.00 95.75 135 LEU A N 1
ATOM 1017 C CA . LEU A 1 135 ? -13.945 -4.302 23.750 1.00 95.75 135 LEU A CA 1
ATOM 1018 C C . LEU A 1 135 ? -13.616 -5.238 24.913 1.00 95.75 135 LEU A C 1
ATOM 1020 O O . LEU A 1 135 ? -14.369 -5.273 25.888 1.00 95.75 135 LEU A O 1
ATOM 1024 N N . TYR A 1 136 ? -12.491 -5.954 24.856 1.00 95.75 136 TYR A N 1
ATOM 1025 C CA . TYR A 1 136 ? -12.012 -6.746 25.982 1.00 95.75 136 TYR A CA 1
ATOM 1026 C C . TYR A 1 136 ? -11.732 -5.868 27.205 1.00 95.75 136 TYR A C 1
ATOM 1028 O O . TYR A 1 136 ? -12.208 -6.184 28.295 1.00 95.75 136 TYR A O 1
ATOM 1036 N N . GLU A 1 137 ? -11.027 -4.750 27.036 1.00 97.06 137 GLU A N 1
ATOM 1037 C CA . GLU A 1 137 ? -10.715 -3.848 28.146 1.00 97.06 137 GLU A CA 1
ATOM 1038 C C . GLU A 1 137 ? -11.965 -3.205 28.759 1.00 97.06 137 GLU A C 1
ATOM 1040 O O . GLU A 1 137 ? -12.015 -3.064 29.981 1.00 97.06 137 GLU A O 1
ATOM 1045 N N . PHE A 1 138 ? -12.975 -2.868 27.945 1.00 97.00 138 PHE A N 1
ATOM 1046 C CA . PHE A 1 138 ? -14.241 -2.287 28.412 1.00 97.00 138 PHE A CA 1
ATOM 1047 C C . PHE A 1 138 ? -15.213 -3.288 29.047 1.00 97.00 138 PHE A C 1
ATOM 1049 O O . PHE A 1 138 ? -16.011 -2.897 29.896 1.00 97.00 138 PHE A O 1
ATOM 1056 N N . THR A 1 139 ? -15.217 -4.549 28.606 1.00 95.00 139 THR A N 1
ATOM 1057 C CA . THR A 1 139 ? -16.266 -5.524 28.977 1.00 95.00 139 THR A CA 1
ATOM 1058 C C . THR A 1 139 ? -15.750 -6.719 29.777 1.00 95.00 139 THR A C 1
ATOM 1060 O O . THR A 1 139 ? -16.544 -7.496 30.312 1.00 95.00 139 THR A O 1
ATOM 1063 N N . GLY A 1 140 ? -14.431 -6.926 29.812 1.00 93.00 140 GLY A N 1
ATOM 1064 C CA . GLY A 1 140 ? -13.781 -8.123 30.349 1.00 93.00 140 GLY A CA 1
ATOM 1065 C C . GLY A 1 140 ? -14.017 -9.397 29.526 1.00 93.00 140 GLY A C 1
ATOM 1066 O O . GLY A 1 140 ? -13.563 -10.473 29.921 1.00 93.00 140 GLY A O 1
ATOM 1067 N N . LYS A 1 141 ? -14.732 -9.319 28.396 1.00 87.19 141 LYS A N 1
ATOM 1068 C CA . LYS A 1 141 ? -15.080 -10.473 27.560 1.00 87.19 141 LYS A CA 1
ATOM 1069 C C . LYS A 1 141 ? -14.164 -10.534 26.351 1.00 87.19 141 LYS A C 1
ATOM 1071 O O . LYS A 1 141 ? -14.136 -9.620 25.536 1.00 87.19 141 LYS A O 1
ATOM 1076 N N . LYS A 1 142 ? -13.436 -11.642 26.208 1.00 81.12 142 LYS A N 1
ATOM 1077 C CA . LYS A 1 142 ? -12.712 -11.920 24.966 1.00 81.12 142 LYS A CA 1
ATOM 1078 C C . LYS A 1 142 ? -13.703 -12.393 23.916 1.00 81.12 142 LYS A C 1
ATOM 1080 O O . LYS A 1 142 ? -14.504 -13.288 24.187 1.00 81.12 142 LYS A O 1
ATOM 1085 N N . LYS A 1 143 ? -13.618 -11.826 22.716 1.00 76.06 143 LYS A N 1
ATOM 1086 C CA . LYS A 1 143 ? -14.268 -12.411 21.547 1.00 76.06 143 LYS A CA 1
ATOM 1087 C C . LYS A 1 143 ? -13.651 -13.782 21.290 1.00 76.06 143 LYS A C 1
ATOM 1089 O O . LYS A 1 143 ? -12.433 -13.943 21.371 1.00 76.06 143 LYS A O 1
ATOM 1094 N N . GLU A 1 144 ? -14.482 -14.777 20.999 1.00 67.62 144 GLU A N 1
ATOM 1095 C CA . GLU A 1 144 ? -13.985 -16.070 20.536 1.00 67.62 144 GLU A CA 1
ATOM 1096 C C . GLU A 1 144 ? -13.355 -15.890 19.152 1.00 67.62 144 GLU A C 1
ATOM 1098 O O . GLU A 1 144 ? -14.037 -15.889 18.125 1.00 67.62 144 GLU A O 1
ATOM 1103 N N . ILE A 1 145 ? -12.036 -15.711 19.124 1.00 64.81 145 ILE A N 1
ATOM 1104 C CA . ILE A 1 145 ? -11.260 -15.757 17.891 1.00 64.81 145 ILE A CA 1
ATOM 1105 C C . ILE A 1 145 ? -11.127 -17.232 17.522 1.00 64.81 145 ILE A C 1
ATOM 1107 O O . ILE A 1 145 ? -10.544 -18.027 18.263 1.00 64.81 145 ILE A O 1
ATOM 1111 N N . ARG A 1 146 ? -11.679 -17.620 16.371 1.00 60.31 146 ARG A N 1
ATOM 1112 C CA . ARG A 1 146 ? -11.405 -18.945 15.813 1.00 60.31 146 ARG A CA 1
ATOM 1113 C C . ARG A 1 146 ? -9.946 -18.958 15.370 1.00 60.31 146 ARG A C 1
ATOM 1115 O O . ARG A 1 146 ? -9.591 -18.257 14.427 1.00 60.31 146 ARG A O 1
ATOM 1122 N N . ASN A 1 147 ? -9.115 -19.735 16.063 1.00 58.41 147 ASN A N 1
ATOM 1123 C CA . ASN A 1 147 ? -7.733 -19.994 15.664 1.00 58.41 147 ASN A CA 1
ATOM 1124 C C . ASN A 1 147 ? -7.731 -20.873 14.408 1.00 58.41 147 ASN A C 1
ATOM 1126 O O . ASN A 1 147 ? -7.570 -22.088 14.480 1.00 58.41 147 ASN A O 1
ATOM 1130 N N . GLU A 1 148 ? -7.964 -20.250 13.261 1.00 67.12 148 GLU A N 1
ATOM 1131 C CA . GLU A 1 148 ? -7.813 -20.861 11.947 1.00 67.12 148 GLU A CA 1
ATOM 1132 C C . GLU A 1 148 ? -6.513 -20.342 11.326 1.00 67.12 148 GLU A C 1
ATOM 1134 O O . GLU A 1 148 ? -6.211 -19.146 11.371 1.00 67.12 148 GLU A O 1
ATOM 1139 N N . SER A 1 149 ? -5.710 -21.255 10.785 1.00 77.75 149 SER A N 1
ATOM 1140 C CA . SER A 1 149 ? -4.504 -20.897 10.045 1.00 77.75 149 SER A CA 1
ATOM 1141 C C . SER A 1 149 ? -4.872 -20.222 8.729 1.00 77.75 149 SER A C 1
ATOM 1143 O O . SER A 1 149 ? -5.874 -20.562 8.105 1.00 77.75 149 SER A O 1
ATOM 1145 N N . LEU A 1 150 ? -4.029 -19.293 8.280 1.00 82.44 150 LEU A N 1
ATOM 1146 C CA . LEU A 1 150 ? -4.160 -18.696 6.958 1.00 82.44 150 LEU A CA 1
ATOM 1147 C C . LEU A 1 150 ? -3.973 -19.755 5.867 1.00 82.44 150 LEU A C 1
ATOM 1149 O O . LEU A 1 150 ? -2.858 -20.219 5.641 1.00 82.44 150 LEU A O 1
ATOM 1153 N N . GLU A 1 151 ? -5.064 -20.102 5.188 1.00 85.00 151 GLU A N 1
ATOM 1154 C CA . GLU A 1 151 ? -5.047 -20.915 3.974 1.00 85.00 151 GLU A CA 1
ATOM 1155 C C . GLU A 1 151 ? -4.893 -20.001 2.756 1.00 85.00 151 GLU A C 1
ATOM 1157 O O . GLU A 1 151 ? -5.686 -19.083 2.531 1.00 85.00 151 GLU A O 1
ATOM 1162 N N . ILE A 1 152 ? -3.830 -20.228 1.989 1.00 86.69 152 ILE A N 1
ATOM 1163 C CA . ILE A 1 152 ? -3.557 -19.478 0.764 1.00 86.69 152 ILE A CA 1
ATOM 1164 C C . ILE A 1 152 ? -4.433 -20.063 -0.345 1.00 86.69 152 ILE A C 1
ATOM 1166 O O . ILE A 1 152 ? -4.541 -21.279 -0.472 1.00 86.69 152 ILE A O 1
ATOM 1170 N N . SER A 1 153 ? -5.058 -19.206 -1.153 1.00 87.75 153 SER A N 1
ATOM 1171 C CA . SER A 1 153 ? -5.848 -19.660 -2.300 1.00 87.75 153 SER A CA 1
ATOM 1172 C C . SER A 1 153 ? -4.966 -20.386 -3.322 1.00 87.75 153 SER A C 1
ATOM 1174 O O . SER A 1 153 ? -4.019 -19.794 -3.840 1.00 87.75 153 SER A O 1
ATOM 1176 N N . ASP A 1 154 ? -5.318 -21.628 -3.670 1.00 89.31 154 ASP A N 1
ATOM 1177 C CA . ASP A 1 154 ? -4.637 -22.411 -4.714 1.00 89.31 154 ASP A CA 1
ATOM 1178 C C . ASP A 1 154 ? -4.602 -21.673 -6.059 1.00 89.31 154 ASP A C 1
ATOM 1180 O O . ASP A 1 154 ? -3.613 -21.727 -6.791 1.00 89.31 154 ASP A O 1
ATOM 1184 N N . GLU A 1 155 ? -5.677 -20.948 -6.379 1.00 88.94 155 GLU A N 1
ATOM 1185 C CA . GLU A 1 155 ? -5.775 -20.147 -7.599 1.00 88.94 155 GLU A CA 1
ATOM 1186 C C . GLU A 1 155 ? -4.797 -18.970 -7.563 1.00 88.94 155 GLU A C 1
ATOM 1188 O O . GLU A 1 155 ? -4.082 -18.735 -8.537 1.00 88.94 155 GLU A O 1
ATOM 1193 N N . TYR A 1 156 ? -4.700 -18.280 -6.420 1.00 93.00 156 TYR A N 1
ATOM 1194 C CA . TYR A 1 156 ? -3.693 -17.239 -6.236 1.00 93.00 156 TYR A CA 1
ATOM 1195 C C . TYR A 1 156 ? -2.283 -17.815 -6.364 1.00 93.00 156 TYR A C 1
ATOM 1197 O O . TYR A 1 156 ? -1.493 -17.305 -7.154 1.00 93.00 156 TYR A O 1
ATOM 1205 N N . SER A 1 157 ? -1.966 -18.887 -5.634 1.00 93.12 157 SER A N 1
ATOM 1206 C CA . SER A 1 157 ? -0.637 -19.500 -5.657 1.00 93.12 157 SER A CA 1
ATOM 1207 C C . SER A 1 157 ? -0.252 -19.987 -7.052 1.00 93.12 157 SER A C 1
ATOM 1209 O O . SER A 1 157 ? 0.885 -19.783 -7.472 1.00 93.12 157 SER A O 1
ATOM 1211 N N . GLY A 1 158 ? -1.188 -20.583 -7.796 1.00 94.44 158 GLY A N 1
ATOM 1212 C CA . GLY A 1 158 ? -0.959 -21.034 -9.167 1.00 94.44 158 GLY A CA 1
ATOM 1213 C C . GLY A 1 158 ? -0.613 -19.885 -10.115 1.00 94.44 158 GLY A C 1
ATOM 1214 O O . GLY A 1 158 ? 0.416 -19.934 -10.790 1.00 94.44 158 GLY A O 1
ATOM 1215 N N . ILE A 1 159 ? -1.432 -18.830 -10.135 1.00 95.25 159 ILE A N 1
ATOM 1216 C CA . ILE A 1 159 ? -1.229 -17.679 -11.030 1.00 95.25 159 ILE A CA 1
ATOM 1217 C C . ILE A 1 159 ? 0.010 -16.881 -10.613 1.00 95.25 159 ILE A C 1
ATOM 1219 O O . ILE A 1 159 ? 0.842 -16.538 -11.453 1.00 95.25 159 ILE A O 1
ATOM 1223 N N . MET A 1 160 ? 0.191 -16.640 -9.312 1.00 96.31 160 MET A N 1
ATOM 1224 C CA . MET A 1 160 ? 1.345 -15.909 -8.790 1.00 96.31 160 MET A CA 1
ATOM 1225 C C . MET A 1 160 ? 2.655 -16.651 -9.069 1.00 96.31 160 MET A C 1
ATOM 1227 O O . MET A 1 160 ? 3.667 -16.013 -9.351 1.00 96.31 160 MET A O 1
ATOM 1231 N N . LYS A 1 161 ? 2.644 -17.990 -9.066 1.00 97.00 161 LYS A N 1
ATOM 1232 C CA . LYS A 1 161 ? 3.808 -18.792 -9.452 1.00 97.00 161 LYS A CA 1
ATOM 1233 C C . LYS A 1 161 ? 4.165 -18.584 -10.919 1.00 97.00 161 LYS A C 1
ATOM 1235 O O . LYS A 1 161 ? 5.320 -18.289 -11.204 1.00 97.00 161 LYS A O 1
ATOM 1240 N N . ILE A 1 162 ? 3.189 -18.666 -11.825 1.00 96.31 162 ILE A N 1
ATOM 1241 C CA . ILE A 1 162 ? 3.398 -18.414 -13.263 1.00 96.31 162 ILE A CA 1
ATOM 1242 C C . ILE A 1 162 ? 3.947 -16.999 -13.485 1.00 96.31 162 ILE A C 1
ATOM 1244 O O . ILE A 1 162 ? 4.898 -16.801 -14.240 1.00 96.31 162 ILE A O 1
ATOM 1248 N N . LEU A 1 163 ? 3.375 -16.009 -12.798 1.00 96.81 163 LEU A N 1
ATOM 1249 C CA . LEU A 1 163 ? 3.809 -14.616 -12.865 1.00 96.81 163 LEU A CA 1
ATOM 1250 C C . LEU A 1 163 ? 5.258 -14.462 -12.371 1.00 96.81 163 LEU A C 1
ATOM 1252 O O . LEU A 1 163 ? 6.081 -13.846 -13.054 1.00 96.81 163 LEU A O 1
ATOM 1256 N N . ALA A 1 164 ? 5.593 -15.057 -11.224 1.00 97.94 164 ALA A N 1
ATOM 1257 C CA . ALA A 1 164 ? 6.938 -15.023 -10.661 1.00 97.94 164 ALA A CA 1
ATOM 1258 C C . ALA A 1 164 ? 7.956 -15.718 -11.582 1.00 97.94 164 ALA A C 1
ATOM 1260 O O . ALA A 1 164 ? 8.990 -15.130 -11.895 1.00 97.94 164 ALA A O 1
ATOM 1261 N N . GLU A 1 165 ? 7.632 -16.908 -12.102 1.00 97.75 165 GLU A N 1
ATOM 1262 C CA . GLU A 1 165 ? 8.446 -17.619 -13.098 1.00 97.75 165 GLU A CA 1
ATOM 1263 C C . GLU A 1 165 ? 8.688 -16.747 -14.331 1.00 97.75 165 GLU A C 1
ATOM 1265 O O . GLU A 1 165 ? 9.821 -16.605 -14.788 1.00 97.75 165 GLU A O 1
ATOM 1270 N N . ARG A 1 166 ? 7.641 -16.102 -14.852 1.00 97.75 166 ARG A N 1
ATOM 1271 C CA . ARG A 1 166 ? 7.725 -15.238 -16.032 1.00 97.75 166 ARG A CA 1
ATOM 1272 C C . ARG A 1 166 ? 8.654 -14.042 -15.822 1.00 97.75 166 ARG A C 1
ATOM 1274 O O . ARG A 1 166 ? 9.398 -13.692 -16.741 1.00 97.75 166 ARG A O 1
ATOM 1281 N N . LEU A 1 167 ? 8.606 -13.400 -14.655 1.00 98.25 167 LEU A N 1
ATOM 1282 C CA . LEU A 1 167 ? 9.473 -12.260 -14.346 1.00 98.25 167 LEU A CA 1
ATOM 1283 C C . LEU A 1 167 ? 10.915 -12.693 -14.088 1.00 98.25 167 LEU A C 1
ATOM 1285 O O . LEU A 1 167 ? 11.819 -12.047 -14.614 1.00 98.25 167 LEU A O 1
ATOM 1289 N N . CYS A 1 168 ? 11.131 -13.786 -13.354 1.00 98.38 168 CYS A N 1
ATOM 1290 C CA . CYS A 1 168 ? 12.471 -14.282 -13.042 1.00 98.38 168 CYS A CA 1
ATOM 1291 C C . CYS A 1 168 ? 13.172 -14.890 -14.261 1.00 98.38 168 CYS A C 1
ATOM 1293 O O . CYS A 1 168 ? 14.336 -14.585 -14.511 1.00 98.38 168 CYS A O 1
ATOM 1295 N N . ASN A 1 169 ? 12.464 -15.656 -15.098 1.00 98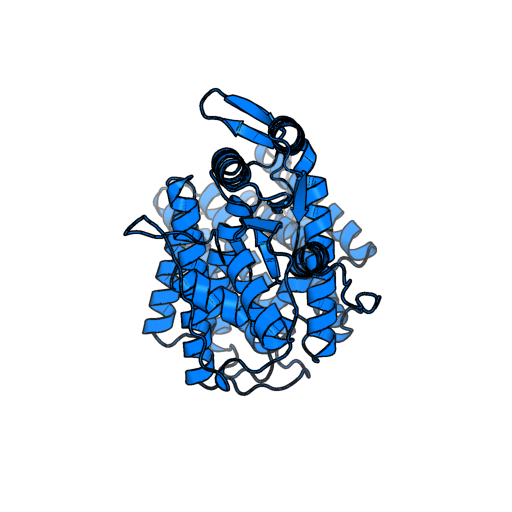.25 169 ASN A N 1
ATOM 1296 C CA . ASN A 1 169 ? 13.007 -16.147 -16.370 1.00 98.25 169 ASN A CA 1
ATOM 1297 C C . ASN A 1 169 ? 13.431 -14.992 -17.280 1.00 98.25 169 ASN A C 1
ATOM 1299 O O . ASN A 1 169 ? 14.462 -15.073 -17.949 1.00 98.25 169 ASN A O 1
ATOM 1303 N N . LYS A 1 170 ? 12.675 -13.888 -17.270 1.00 98.31 170 LYS A N 1
ATOM 1304 C CA . LYS A 1 170 ? 13.072 -12.680 -17.989 1.00 98.31 170 LYS A CA 1
ATOM 1305 C C . LYS A 1 170 ? 14.335 -12.048 -17.396 1.00 98.31 170 LYS A C 1
ATOM 1307 O O . LYS A 1 170 ? 15.173 -11.614 -18.177 1.00 98.31 170 LYS A O 1
ATOM 1312 N N . SER A 1 171 ? 14.526 -12.064 -16.074 1.00 98.12 171 SER A N 1
ATOM 1313 C CA . SER A 1 171 ? 15.767 -11.585 -15.441 1.00 98.12 171 SER A CA 1
ATOM 1314 C C . SER A 1 171 ? 16.978 -12.360 -15.936 1.00 98.12 171 SER A C 1
ATOM 1316 O O . SER A 1 171 ? 17.956 -11.752 -16.366 1.00 98.12 171 SER A O 1
ATOM 1318 N N . TYR A 1 172 ? 16.889 -13.692 -15.964 1.00 98.19 172 TYR A N 1
ATOM 1319 C CA . TYR A 1 172 ? 17.963 -14.541 -16.481 1.00 98.19 172 TYR A CA 1
ATOM 1320 C C . TYR A 1 172 ? 18.234 -14.291 -17.971 1.00 98.19 172 TYR A C 1
ATOM 1322 O O . TYR A 1 172 ? 19.392 -14.181 -18.367 1.00 98.19 172 TYR A O 1
ATOM 1330 N N . ALA A 1 173 ? 17.187 -14.134 -18.786 1.00 98.44 173 ALA A N 1
ATOM 1331 C CA . ALA A 1 173 ? 17.335 -13.838 -20.210 1.00 98.44 173 ALA A CA 1
ATOM 1332 C C . ALA A 1 173 ? 17.986 -12.465 -20.463 1.00 98.44 173 ALA A C 1
ATOM 1334 O O . ALA A 1 173 ? 18.869 -12.349 -21.310 1.00 98.44 173 ALA A O 1
ATOM 1335 N N . LEU A 1 174 ? 17.585 -11.433 -19.713 1.00 98.50 174 LEU A N 1
ATOM 1336 C CA . LEU A 1 174 ? 18.177 -10.096 -19.804 1.00 98.50 174 LEU A CA 1
ATOM 1337 C C . LEU A 1 174 ? 19.629 -10.086 -19.325 1.00 98.50 174 LEU A C 1
ATOM 1339 O O . LEU A 1 174 ? 20.464 -9.428 -19.941 1.00 98.50 174 LEU A O 1
ATOM 1343 N N . LYS A 1 175 ? 19.949 -10.840 -18.269 1.00 97.94 175 LYS A N 1
ATOM 1344 C CA . LYS A 1 175 ? 21.333 -11.035 -17.836 1.00 97.94 175 LYS A CA 1
ATOM 1345 C C . LYS A 1 175 ? 22.166 -11.654 -18.957 1.00 97.94 175 LYS A C 1
ATOM 1347 O O . LYS A 1 175 ? 23.211 -11.122 -19.302 1.00 97.94 175 LYS A O 1
ATOM 1352 N N . GLU A 1 176 ? 21.694 -12.743 -19.560 1.00 97.38 176 GLU A N 1
ATOM 1353 C CA . GLU A 1 176 ? 22.410 -13.409 -20.653 1.00 97.38 176 GLU A CA 1
ATOM 1354 C C . GLU A 1 176 ? 22.600 -12.489 -21.874 1.00 97.38 176 GLU A C 1
ATOM 1356 O O . GLU A 1 176 ? 23.663 -12.492 -22.496 1.00 97.38 176 GLU A O 1
ATOM 1361 N N . GLU A 1 177 ? 21.589 -11.687 -22.220 1.00 97.31 177 GLU A N 1
ATOM 1362 C CA . GLU A 1 177 ? 21.681 -10.669 -23.274 1.00 97.31 177 GLU A CA 1
ATOM 1363 C C . GLU A 1 177 ? 22.746 -9.614 -22.944 1.00 97.31 177 GLU A C 1
ATOM 1365 O O . GLU A 1 177 ? 23.594 -9.311 -23.784 1.00 97.31 177 GLU A O 1
ATOM 1370 N N . PHE A 1 178 ? 22.740 -9.092 -21.716 1.00 96.62 178 PHE A N 1
ATOM 1371 C CA . PHE A 1 178 ? 23.716 -8.113 -21.251 1.00 96.62 178 PHE A CA 1
ATOM 1372 C C . PHE A 1 178 ? 25.153 -8.650 -21.301 1.00 96.62 178 PHE A C 1
ATOM 1374 O O . PHE A 1 178 ? 26.023 -7.992 -21.869 1.00 96.62 178 PHE A O 1
ATOM 1381 N N . GLU A 1 179 ? 25.396 -9.861 -20.793 1.00 94.25 179 GLU A N 1
ATOM 1382 C CA . GLU A 1 179 ? 26.726 -10.494 -20.794 1.00 94.25 179 GLU A CA 1
ATOM 1383 C C . GLU A 1 179 ? 27.283 -10.682 -22.212 1.00 94.25 179 GLU A C 1
ATOM 1385 O O . GLU A 1 179 ? 28.483 -10.553 -22.441 1.00 94.25 179 GLU A O 1
ATOM 1390 N N . LYS A 1 180 ? 26.415 -10.948 -23.199 1.00 94.25 180 LYS A N 1
ATOM 1391 C CA . LYS A 1 180 ? 26.819 -11.047 -24.613 1.00 94.25 180 LYS A CA 1
ATOM 1392 C C . LYS A 1 180 ? 27.186 -9.695 -25.225 1.00 94.25 180 LYS A C 1
ATOM 1394 O O . LYS A 1 180 ? 27.992 -9.654 -26.152 1.00 94.25 180 LYS A O 1
ATOM 1399 N N . LEU A 1 181 ? 26.559 -8.615 -24.762 1.00 92.19 181 LEU A N 1
ATOM 1400 C CA . LEU A 1 181 ? 26.764 -7.257 -25.275 1.00 92.19 181 LEU A CA 1
ATOM 1401 C C . LEU A 1 181 ? 27.927 -6.532 -24.587 1.00 92.19 181 LEU A C 1
ATOM 1403 O O . LEU A 1 181 ? 28.544 -5.660 -25.199 1.00 92.19 181 LEU A O 1
ATOM 1407 N N . LYS A 1 182 ? 28.236 -6.887 -23.337 1.00 87.19 182 LYS A N 1
ATOM 1408 C CA . LYS A 1 182 ? 29.351 -6.343 -22.558 1.00 87.19 182 LYS A CA 1
ATOM 1409 C C . LYS A 1 182 ? 30.685 -6.720 -23.214 1.00 87.19 182 LYS A C 1
ATOM 1411 O O . LYS A 1 182 ? 31.215 -7.811 -23.028 1.00 87.19 182 LYS A O 1
ATOM 1416 N N . ALA A 1 183 ? 31.242 -5.796 -23.994 1.00 72.38 183 ALA A N 1
ATOM 1417 C CA . ALA A 1 183 ? 32.564 -5.922 -24.597 1.00 72.38 183 ALA A CA 1
ATOM 1418 C C . ALA A 1 183 ? 33.576 -5.048 -23.837 1.00 72.38 183 ALA A C 1
ATOM 1420 O O . ALA A 1 183 ? 33.634 -3.839 -24.044 1.00 72.38 183 ALA A O 1
ATOM 1421 N N . GLY A 1 184 ? 34.394 -5.666 -22.979 1.00 72.75 184 GLY A N 1
ATOM 1422 C CA . GLY A 1 184 ? 35.455 -4.985 -22.224 1.00 72.75 184 GLY A CA 1
ATOM 1423 C C . GLY A 1 184 ? 35.087 -4.645 -20.777 1.00 72.75 184 GLY A C 1
ATOM 1424 O O . GLY A 1 184 ? 34.096 -5.139 -20.238 1.00 72.75 184 GLY A O 1
ATOM 1425 N N . GLU A 1 185 ? 35.933 -3.843 -20.128 1.00 77.06 185 GLU A N 1
ATOM 1426 C CA . GLU A 1 185 ? 35.702 -3.385 -18.755 1.00 77.06 185 GLU A CA 1
ATOM 1427 C C . GLU A 1 185 ? 34.574 -2.348 -18.717 1.00 77.06 185 GLU A C 1
ATOM 1429 O O . GLU A 1 185 ? 34.539 -1.412 -19.517 1.00 77.06 185 GLU A O 1
ATOM 1434 N N . LEU A 1 186 ? 33.646 -2.532 -17.780 1.00 82.50 186 LEU A N 1
ATOM 1435 C CA . LEU A 1 186 ? 32.605 -1.555 -17.487 1.00 82.50 186 LEU A CA 1
ATOM 1436 C C . LEU A 1 186 ? 33.180 -0.409 -16.660 1.00 82.50 186 LEU A C 1
ATOM 1438 O O . LEU A 1 186 ? 34.087 -0.610 -15.850 1.00 82.50 186 LEU A O 1
ATOM 1442 N N . ASP A 1 187 ? 32.597 0.778 -16.805 1.00 87.56 187 ASP A N 1
ATOM 1443 C CA . ASP A 1 187 ? 32.846 1.850 -15.851 1.00 87.56 187 ASP A CA 1
ATOM 1444 C C . ASP A 1 187 ? 32.242 1.537 -14.468 1.00 87.56 187 ASP A C 1
ATOM 1446 O O . ASP A 1 187 ? 31.359 0.689 -14.308 1.00 87.56 187 ASP A O 1
ATOM 1450 N N . GLU A 1 188 ? 32.720 2.252 -13.449 1.00 89.88 188 GLU A N 1
ATOM 1451 C CA . GLU A 1 188 ? 32.346 2.030 -12.049 1.00 89.88 188 GLU A CA 1
ATOM 1452 C C . GLU A 1 188 ? 30.835 2.181 -11.785 1.00 89.88 188 GLU A C 1
ATOM 1454 O O . GLU A 1 188 ? 30.285 1.499 -10.917 1.00 89.88 188 GLU A O 1
ATOM 1459 N N . ASN A 1 189 ? 30.136 3.051 -12.524 1.00 90.12 189 ASN A N 1
ATOM 1460 C CA . ASN A 1 189 ? 28.700 3.249 -12.338 1.00 90.12 189 ASN A CA 1
ATOM 1461 C C . ASN A 1 189 ? 27.909 2.067 -12.902 1.00 90.12 189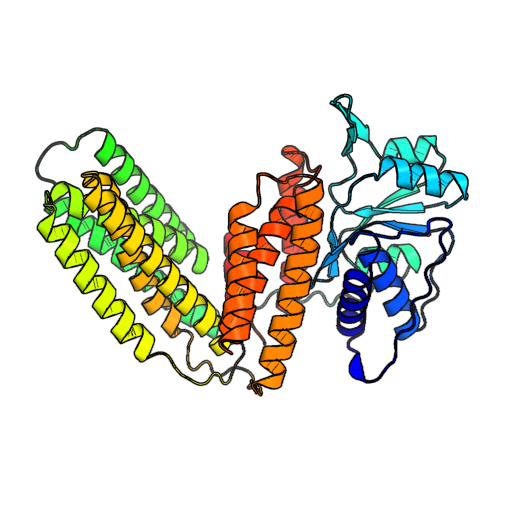 ASN A C 1
ATOM 1463 O O . ASN A 1 189 ? 26.979 1.590 -12.249 1.00 90.12 189 ASN A O 1
ATOM 1467 N N . LEU A 1 190 ? 28.295 1.559 -14.074 1.00 93.06 190 LEU A N 1
ATOM 1468 C CA . LEU A 1 190 ? 27.674 0.373 -14.664 1.00 93.06 190 LEU A CA 1
ATOM 1469 C C . LEU A 1 190 ? 27.911 -0.879 -13.810 1.00 93.06 190 LEU A C 1
ATOM 1471 O O . LEU A 1 190 ? 26.983 -1.669 -13.645 1.00 93.06 190 LEU A O 1
ATOM 1475 N N . ILE A 1 191 ? 29.092 -1.018 -13.193 1.00 94.31 191 ILE A N 1
ATOM 1476 C CA . ILE A 1 191 ? 29.381 -2.111 -12.247 1.00 94.31 191 ILE A CA 1
ATOM 1477 C C . ILE A 1 191 ? 28.405 -2.080 -11.063 1.00 94.31 191 ILE A C 1
ATOM 1479 O O . ILE A 1 191 ? 27.822 -3.104 -10.721 1.00 94.31 191 ILE A O 1
ATOM 1483 N N . LYS A 1 192 ? 28.144 -0.907 -10.469 1.00 96.06 192 LYS A N 1
ATOM 1484 C CA . LYS A 1 192 ? 27.181 -0.783 -9.355 1.00 96.06 192 LYS A CA 1
ATOM 1485 C C . LYS A 1 192 ? 25.759 -1.181 -9.761 1.00 96.06 192 LYS A C 1
ATOM 1487 O O . LYS A 1 192 ? 25.028 -1.770 -8.964 1.00 96.06 192 LYS A O 1
ATOM 1492 N N . ILE A 1 193 ? 25.351 -0.860 -10.991 1.00 96.38 193 ILE A N 1
ATOM 1493 C CA . ILE A 1 193 ? 24.037 -1.252 -11.520 1.00 96.38 193 ILE A CA 1
ATOM 1494 C C . ILE A 1 193 ? 23.986 -2.772 -11.751 1.00 96.38 193 ILE A C 1
ATOM 1496 O O . ILE A 1 193 ? 22.989 -3.400 -11.390 1.00 96.38 193 ILE A O 1
ATOM 1500 N N . GLU A 1 194 ? 25.054 -3.366 -12.291 1.00 96.81 194 GLU A N 1
ATOM 1501 C CA . GLU A 1 194 ? 25.197 -4.816 -12.489 1.00 96.81 194 GLU A CA 1
ATOM 1502 C C . GLU A 1 194 ? 25.139 -5.573 -11.156 1.00 96.81 194 GLU A C 1
ATOM 1504 O O . GLU A 1 194 ? 24.333 -6.490 -11.004 1.00 96.81 194 GLU A O 1
ATOM 1509 N N . GLU A 1 195 ? 25.902 -5.142 -10.149 1.00 97.25 195 GLU A N 1
ATOM 1510 C CA . GLU A 1 195 ? 25.882 -5.728 -8.803 1.00 97.25 195 GLU A CA 1
ATOM 1511 C C . GLU A 1 195 ? 24.488 -5.658 -8.163 1.00 97.25 195 GLU A C 1
ATOM 1513 O O . GLU A 1 195 ? 24.035 -6.614 -7.523 1.00 97.25 195 GLU A O 1
ATOM 1518 N N . ASN A 1 196 ? 23.779 -4.540 -8.351 1.00 97.94 196 ASN A N 1
ATOM 1519 C CA . ASN A 1 196 ? 22.410 -4.384 -7.872 1.00 97.94 196 ASN A CA 1
ATOM 1520 C C . ASN A 1 196 ? 21.449 -5.364 -8.569 1.00 97.94 196 ASN A C 1
ATOM 1522 O O . ASN A 1 196 ? 20.667 -6.033 -7.889 1.00 97.94 196 ASN A O 1
ATOM 1526 N N . ALA A 1 197 ? 21.544 -5.491 -9.897 1.00 98.19 197 ALA A N 1
ATOM 1527 C CA . ALA A 1 197 ? 20.742 -6.421 -10.691 1.00 98.19 197 ALA A CA 1
ATOM 1528 C C . ALA A 1 197 ? 20.990 -7.886 -10.284 1.00 98.19 197 ALA A C 1
ATOM 1530 O O . ALA A 1 197 ? 20.045 -8.654 -10.074 1.00 98.19 197 ALA A O 1
ATOM 1531 N N . ASP A 1 198 ? 22.255 -8.256 -10.084 1.00 98.12 198 ASP A N 1
ATOM 1532 C CA . ASP A 1 198 ? 22.675 -9.582 -9.633 1.00 98.12 198 ASP A CA 1
ATOM 1533 C C . ASP A 1 198 ? 22.160 -9.902 -8.226 1.00 98.12 198 ASP A C 1
ATOM 1535 O O . ASP A 1 198 ? 21.670 -11.005 -7.968 1.00 98.12 198 ASP A O 1
ATOM 1539 N N . ASN A 1 199 ? 22.244 -8.941 -7.303 1.00 98.44 199 ASN A N 1
ATOM 1540 C CA . ASN A 1 199 ? 21.725 -9.098 -5.948 1.00 98.44 199 ASN A CA 1
ATOM 1541 C C . ASN A 1 199 ? 20.201 -9.290 -5.947 1.00 98.44 199 ASN A C 1
ATOM 1543 O O . ASN A 1 199 ? 19.689 -10.179 -5.266 1.00 98.44 199 ASN A O 1
ATOM 1547 N N . LEU A 1 200 ? 19.472 -8.495 -6.734 1.00 98.56 200 LEU A N 1
ATOM 1548 C CA . LEU A 1 200 ? 18.022 -8.633 -6.883 1.00 98.56 200 LEU A CA 1
ATOM 1549 C C . LEU A 1 200 ? 17.641 -9.986 -7.492 1.00 98.56 200 LEU A C 1
ATOM 1551 O O . LEU A 1 200 ? 16.747 -10.648 -6.972 1.00 98.56 200 LEU A O 1
ATOM 1555 N N . THR A 1 201 ? 18.370 -10.454 -8.505 1.00 98.31 201 THR A N 1
ATOM 1556 C CA . THR A 1 201 ? 18.156 -11.784 -9.100 1.00 98.31 201 THR A CA 1
ATOM 1557 C C . THR A 1 201 ? 18.325 -12.894 -8.059 1.00 98.31 201 THR A C 1
ATOM 1559 O O . THR A 1 201 ? 17.452 -13.749 -7.920 1.00 98.31 201 THR A O 1
ATOM 1562 N N . LYS A 1 202 ? 19.393 -12.839 -7.247 1.00 98.19 202 LYS A N 1
ATOM 1563 C CA . LYS A 1 202 ? 19.626 -13.799 -6.151 1.00 98.19 202 LYS A CA 1
ATOM 1564 C C . LYS A 1 202 ? 18.515 -13.758 -5.100 1.00 98.19 202 LYS A C 1
ATOM 1566 O O . LYS A 1 202 ? 18.063 -14.807 -4.645 1.00 98.19 202 LYS A O 1
ATOM 1571 N N . LYS A 1 203 ? 18.053 -12.564 -4.709 1.00 98.19 203 LYS A N 1
ATOM 1572 C CA . LYS A 1 203 ? 16.914 -12.419 -3.785 1.00 98.19 203 LYS A CA 1
ATOM 1573 C C . LYS A 1 203 ? 15.635 -13.018 -4.369 1.00 98.19 203 LYS A C 1
ATOM 1575 O O . LYS A 1 203 ? 14.915 -13.700 -3.644 1.00 98.19 203 LYS A O 1
ATOM 1580 N N . GLY A 1 204 ? 15.391 -12.806 -5.662 1.00 98.00 204 GLY A N 1
ATOM 1581 C CA . GLY A 1 204 ? 14.273 -13.393 -6.396 1.00 98.00 204 GLY A CA 1
ATOM 1582 C C . GLY A 1 204 ? 14.295 -14.919 -6.367 1.00 98.00 204 GLY A C 1
ATOM 1583 O O . GLY A 1 204 ? 13.305 -15.536 -5.989 1.00 98.00 204 GLY A O 1
ATOM 1584 N N . GLU A 1 205 ? 15.446 -15.526 -6.658 1.00 97.56 205 GLU A N 1
ATOM 1585 C CA . GLU A 1 205 ? 15.641 -16.980 -6.614 1.00 97.56 205 GLU A CA 1
ATOM 1586 C C . GLU A 1 205 ? 15.427 -17.558 -5.206 1.00 97.56 205 GLU A C 1
ATOM 1588 O O . GLU A 1 205 ? 14.719 -18.551 -5.029 1.00 97.56 205 GLU A O 1
ATOM 1593 N N . ILE A 1 206 ? 15.988 -16.910 -4.179 1.00 97.88 206 ILE A N 1
ATOM 1594 C CA . ILE A 1 206 ? 15.807 -17.324 -2.782 1.00 97.88 206 ILE A CA 1
ATOM 1595 C C . ILE A 1 206 ? 14.328 -17.252 -2.381 1.00 97.88 206 ILE A C 1
ATOM 1597 O O . ILE A 1 206 ? 13.826 -18.184 -1.754 1.00 97.88 206 ILE A O 1
ATOM 1601 N N . ALA A 1 207 ? 13.634 -16.165 -2.727 1.00 97.50 207 ALA A N 1
ATOM 1602 C CA . ALA A 1 207 ? 12.210 -15.996 -2.443 1.00 97.50 207 ALA A CA 1
ATOM 1603 C C . ALA A 1 207 ? 11.360 -17.049 -3.174 1.00 97.50 207 ALA A C 1
ATOM 1605 O O . ALA A 1 207 ? 10.507 -17.694 -2.566 1.00 97.50 207 ALA A O 1
ATOM 1606 N N . PHE A 1 208 ? 11.666 -17.313 -4.446 1.00 96.75 208 PHE A N 1
ATOM 1607 C CA . PHE A 1 208 ? 10.966 -18.315 -5.246 1.00 96.75 208 PHE A CA 1
ATOM 1608 C C . PHE A 1 208 ? 11.109 -19.717 -4.638 1.00 96.75 208 PHE A C 1
ATOM 1610 O O . PHE A 1 208 ? 10.117 -20.417 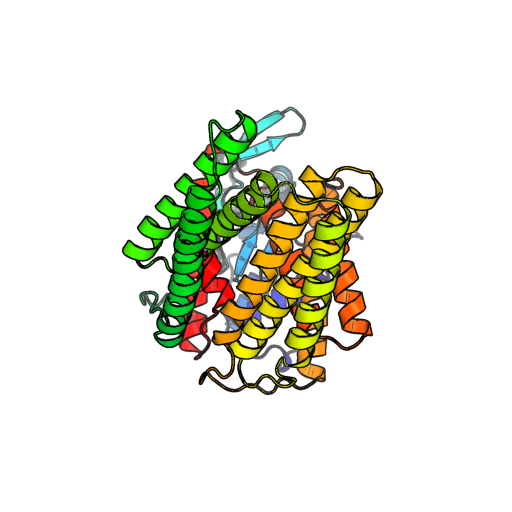-4.443 1.00 96.75 208 PHE A O 1
ATOM 1617 N N . ASN A 1 209 ? 12.327 -20.093 -4.235 1.00 96.38 209 ASN A N 1
ATOM 1618 C CA . ASN A 1 209 ? 12.607 -21.373 -3.578 1.00 96.38 209 ASN A CA 1
ATOM 1619 C C . ASN A 1 209 ? 11.949 -21.502 -2.193 1.00 96.38 209 ASN A C 1
ATOM 1621 O O . ASN A 1 209 ? 11.652 -22.611 -1.752 1.00 96.38 209 ASN A O 1
ATOM 1625 N N . LYS A 1 210 ? 11.701 -20.379 -1.510 1.00 95.62 210 LYS A N 1
ATOM 1626 C CA . LYS A 1 210 ? 10.936 -20.317 -0.254 1.00 95.62 210 LYS A CA 1
ATOM 1627 C C . LYS A 1 210 ? 9.419 -20.258 -0.465 1.00 95.62 210 LYS A C 1
ATOM 1629 O O . LYS A 1 210 ? 8.688 -20.194 0.519 1.00 95.62 210 LYS A O 1
ATOM 1634 N N . ASN A 1 211 ? 8.949 -20.290 -1.714 1.00 93.44 211 ASN A N 1
ATOM 1635 C CA . ASN A 1 211 ? 7.543 -20.142 -2.085 1.00 93.44 211 ASN A CA 1
ATOM 1636 C C . ASN A 1 211 ? 6.922 -18.794 -1.652 1.00 93.44 211 ASN A C 1
ATOM 1638 O O . ASN A 1 211 ? 5.715 -18.718 -1.442 1.00 93.44 211 ASN A O 1
ATOM 1642 N N . THR A 1 212 ? 7.731 -17.730 -1.538 1.00 95.38 212 THR A N 1
ATOM 1643 C CA . THR A 1 212 ? 7.259 -16.340 -1.399 1.00 95.38 212 THR A CA 1
ATOM 1644 C C . THR A 1 212 ? 7.195 -15.696 -2.784 1.00 95.38 212 THR A C 1
ATOM 1646 O O . THR A 1 212 ? 8.087 -14.970 -3.233 1.00 95.38 212 THR A O 1
ATOM 1649 N N . LEU A 1 213 ? 6.154 -16.080 -3.522 1.00 96.69 213 LEU A N 1
ATOM 1650 C CA . LEU A 1 213 ? 6.027 -15.874 -4.963 1.00 96.69 213 LEU A CA 1
ATOM 1651 C C . LEU A 1 213 ? 5.915 -14.394 -5.348 1.00 96.69 213 LEU A C 1
ATOM 1653 O O . LEU A 1 213 ? 6.499 -13.983 -6.353 1.00 96.69 213 LEU A O 1
ATOM 1657 N N . TYR A 1 214 ? 5.220 -13.572 -4.559 1.00 97.12 214 TYR A N 1
ATOM 1658 C CA . TYR A 1 214 ? 5.145 -12.136 -4.825 1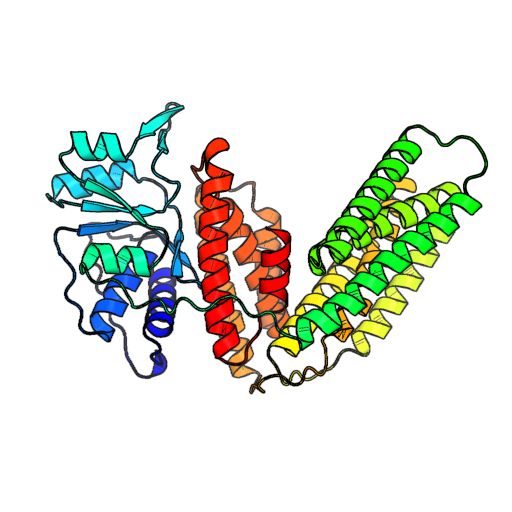.00 97.12 214 TYR A CA 1
ATOM 1659 C C . TYR A 1 214 ? 6.481 -11.444 -4.552 1.00 97.12 214 TYR A C 1
ATOM 1661 O O . TYR A 1 214 ? 6.925 -10.624 -5.358 1.00 97.12 214 TYR A O 1
ATOM 1669 N N . SER A 1 215 ? 7.173 -11.819 -3.475 1.00 97.19 215 SER A N 1
ATOM 1670 C CA . SER A 1 215 ? 8.525 -11.321 -3.196 1.00 97.19 215 SER A CA 1
ATOM 1671 C C . SER A 1 215 ? 9.499 -11.685 -4.315 1.00 97.19 215 SER A C 1
ATOM 1673 O O . SER A 1 215 ? 10.250 -10.826 -4.776 1.00 97.19 215 SER A O 1
ATOM 1675 N N . ALA A 1 216 ? 9.430 -12.919 -4.823 1.00 98.12 216 ALA A N 1
ATOM 1676 C CA . ALA A 1 216 ? 10.212 -13.352 -5.976 1.00 98.12 216 ALA A CA 1
ATOM 1677 C C . ALA A 1 216 ? 9.929 -12.494 -7.216 1.00 98.12 216 ALA A C 1
ATOM 1679 O O . ALA A 1 216 ? 10.850 -11.919 -7.796 1.00 98.12 216 ALA A O 1
ATOM 1680 N N . ALA A 1 217 ? 8.650 -12.341 -7.571 1.00 98.00 217 ALA A N 1
ATOM 1681 C CA . ALA A 1 217 ? 8.206 -11.494 -8.673 1.00 98.00 217 ALA A CA 1
ATOM 1682 C C . ALA A 1 217 ? 8.703 -10.044 -8.537 1.00 98.00 217 ALA A C 1
ATOM 1684 O O . ALA A 1 217 ? 9.192 -9.473 -9.511 1.00 98.00 217 ALA A O 1
ATOM 1685 N N . SER A 1 218 ? 8.622 -9.466 -7.335 1.00 97.75 218 SER A N 1
ATOM 1686 C CA . SER A 1 218 ? 9.058 -8.097 -7.037 1.00 97.75 218 SER A CA 1
ATOM 1687 C C . SER A 1 218 ? 10.570 -7.917 -7.216 1.00 97.75 218 SER A C 1
ATOM 1689 O O . SER A 1 218 ? 11.011 -7.011 -7.929 1.00 97.75 218 SER A O 1
ATOM 1691 N N . PHE A 1 219 ? 11.383 -8.820 -6.655 1.00 98.50 219 PHE A N 1
ATOM 1692 C CA . PHE A 1 219 ? 12.839 -8.766 -6.818 1.00 98.50 219 PHE A CA 1
ATOM 1693 C C . PHE A 1 219 ? 13.266 -8.978 -8.274 1.00 98.50 219 PHE A C 1
ATOM 1695 O O . PHE A 1 219 ? 14.104 -8.229 -8.778 1.00 98.50 219 PHE A O 1
ATOM 1702 N N . CYS A 1 220 ? 12.660 -9.941 -8.972 1.00 98.69 220 CYS A N 1
ATOM 1703 C CA . CYS A 1 220 ? 12.942 -10.203 -10.381 1.00 98.69 220 CYS A CA 1
ATOM 1704 C C . CYS A 1 220 ? 12.506 -9.037 -11.286 1.00 98.69 220 CYS A C 1
ATOM 1706 O O . CYS A 1 220 ? 13.239 -8.659 -12.196 1.00 98.69 220 CYS A O 1
ATOM 1708 N N . PHE A 1 221 ? 11.369 -8.388 -11.009 1.00 98.44 221 PHE A N 1
ATOM 1709 C CA . PHE A 1 221 ? 11.001 -7.130 -11.669 1.00 98.44 221 PHE A CA 1
ATOM 1710 C C . PHE A 1 221 ? 12.082 -6.060 -11.471 1.00 98.44 221 PHE A C 1
ATOM 1712 O O . PHE A 1 221 ? 12.542 -5.476 -12.452 1.00 98.44 221 PHE A O 1
ATOM 1719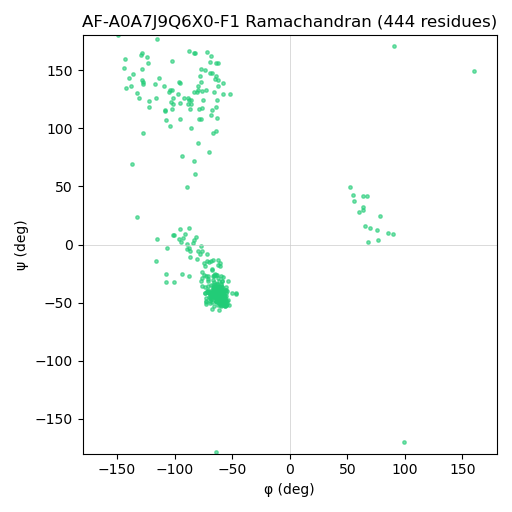 N N . GLY A 1 222 ? 12.546 -5.856 -10.233 1.00 98.31 222 GLY A N 1
ATOM 1720 C CA . GLY A 1 222 ? 13.638 -4.930 -9.935 1.00 98.31 222 GLY A CA 1
ATOM 1721 C C . GLY A 1 222 ? 14.892 -5.234 -10.760 1.00 98.31 222 GLY A C 1
ATOM 1722 O O . GLY A 1 222 ? 15.421 -4.337 -11.419 1.00 98.31 222 GLY A O 1
ATOM 1723 N N . ALA A 1 223 ? 15.318 -6.500 -10.803 1.00 98.75 223 ALA A N 1
ATOM 1724 C CA . ALA A 1 223 ? 16.449 -6.943 -11.618 1.00 98.75 223 ALA A CA 1
ATOM 1725 C C . ALA A 1 223 ? 16.237 -6.664 -13.116 1.00 98.75 223 ALA A C 1
ATOM 1727 O O . ALA A 1 223 ? 17.145 -6.159 -13.779 1.00 98.75 223 ALA A O 1
ATOM 1728 N N . ASN A 1 224 ? 15.031 -6.913 -13.641 1.00 98.81 224 ASN A N 1
ATOM 1729 C CA . ASN A 1 224 ? 14.690 -6.655 -15.042 1.00 98.81 224 ASN A CA 1
ATOM 1730 C C . ASN A 1 224 ? 14.908 -5.190 -15.414 1.00 98.81 224 ASN A C 1
ATOM 1732 O O . ASN A 1 224 ? 15.512 -4.918 -16.451 1.00 98.81 224 ASN A O 1
ATOM 1736 N N . THR A 1 225 ? 14.471 -4.255 -14.560 1.00 98.69 225 THR A N 1
ATOM 1737 C CA . THR A 1 225 ? 14.653 -2.816 -14.819 1.00 98.69 225 THR A CA 1
ATOM 1738 C C . THR A 1 225 ? 16.135 -2.454 -14.955 1.00 98.69 225 THR A C 1
ATOM 1740 O O . THR A 1 225 ? 16.513 -1.716 -15.865 1.00 98.69 225 THR A O 1
ATOM 1743 N N . LYS A 1 226 ? 16.995 -3.035 -14.104 1.00 98.50 226 LYS A N 1
ATOM 1744 C CA . LYS A 1 226 ? 18.439 -2.775 -14.083 1.00 98.50 226 LYS A CA 1
ATOM 1745 C C . LYS A 1 226 ? 19.162 -3.406 -15.265 1.00 98.50 226 LYS A C 1
ATOM 1747 O O . LYS A 1 226 ? 19.922 -2.712 -15.933 1.00 98.50 226 LYS A O 1
ATOM 1752 N N . TYR A 1 227 ? 18.891 -4.670 -15.598 1.00 98.62 227 TYR A N 1
ATOM 1753 C CA . TYR A 1 227 ? 19.493 -5.267 -16.795 1.00 98.62 227 TYR A CA 1
ATOM 1754 C C . TYR A 1 227 ? 19.016 -4.589 -18.078 1.00 98.62 227 TYR A C 1
ATOM 1756 O O . TYR A 1 227 ? 19.819 -4.368 -18.979 1.00 98.62 227 TYR A O 1
ATOM 1764 N N . LYS A 1 228 ? 17.736 -4.202 -18.169 1.00 98.62 228 LYS A N 1
ATOM 1765 C CA . LYS A 1 228 ? 17.222 -3.472 -19.336 1.00 98.62 228 LYS A CA 1
ATOM 1766 C C . LYS A 1 228 ? 17.932 -2.127 -19.508 1.00 98.62 228 LYS A C 1
ATOM 1768 O O . LYS A 1 228 ? 18.340 -1.803 -20.621 1.00 98.62 228 LYS A O 1
ATOM 1773 N N . GLN A 1 229 ? 18.137 -1.397 -18.410 1.00 98.12 229 GLN A N 1
ATOM 1774 C CA . GLN A 1 229 ? 18.926 -0.166 -18.391 1.00 98.12 229 GLN A CA 1
ATOM 1775 C C . GLN A 1 229 ? 20.362 -0.420 -18.871 1.00 98.12 229 GLN A C 1
ATOM 1777 O O . GLN A 1 229 ? 20.836 0.271 -19.769 1.00 98.12 229 GLN A O 1
ATOM 1782 N N . LEU A 1 230 ? 21.037 -1.430 -18.315 1.00 97.31 230 LEU A N 1
ATOM 1783 C CA . LEU A 1 230 ? 22.404 -1.792 -18.693 1.00 97.31 230 LEU A CA 1
ATOM 1784 C C . LEU A 1 230 ? 22.530 -2.118 -20.182 1.00 97.31 230 LEU A C 1
ATOM 1786 O O . LEU A 1 230 ? 23.423 -1.587 -20.835 1.00 97.31 230 LEU A O 1
ATOM 1790 N N . ILE A 1 231 ? 21.620 -2.932 -20.726 1.00 97.62 231 ILE A N 1
ATOM 1791 C CA . ILE A 1 231 ? 21.581 -3.295 -22.151 1.00 97.62 231 ILE A CA 1
ATOM 1792 C C . ILE A 1 231 ? 21.531 -2.041 -23.028 1.00 97.62 231 ILE A C 1
ATOM 1794 O O . ILE A 1 231 ? 22.324 -1.908 -23.958 1.00 97.62 231 ILE A O 1
ATOM 1798 N N . PHE A 1 232 ? 20.638 -1.099 -22.721 1.00 97.25 232 PHE A N 1
ATOM 1799 C CA . PHE A 1 232 ? 20.505 0.139 -23.490 1.00 97.25 232 PHE A CA 1
ATOM 1800 C C . PHE A 1 232 ? 21.742 1.040 -23.395 1.00 97.25 232 PHE A C 1
ATOM 1802 O O . PHE A 1 232 ? 22.135 1.646 -24.396 1.00 97.25 232 PHE A O 1
ATOM 1809 N N . LEU A 1 233 ? 22.384 1.095 -22.223 1.00 95.06 233 LEU A N 1
ATOM 1810 C CA . LEU A 1 233 ? 23.616 1.860 -22.020 1.00 95.06 233 LEU A CA 1
ATOM 1811 C C . LEU A 1 233 ? 24.793 1.256 -22.802 1.00 95.06 233 LEU A C 1
ATOM 1813 O O . LEU A 1 233 ? 25.466 1.985 -23.527 1.00 95.06 233 LEU A O 1
ATOM 1817 N N . VAL A 1 234 ? 25.010 -0.065 -22.739 1.00 94.62 234 VAL A N 1
ATOM 1818 C CA . VAL A 1 234 ? 26.122 -0.715 -23.469 1.00 94.62 234 VAL A CA 1
ATOM 1819 C C . VAL A 1 234 ? 25.909 -0.743 -24.982 1.00 94.62 234 VAL A C 1
ATOM 1821 O O . VAL A 1 234 ? 26.875 -0.725 -25.739 1.00 94.62 234 VAL A O 1
ATOM 1824 N N . GLN A 1 235 ? 24.655 -0.728 -25.444 1.00 93.56 235 GLN A N 1
ATOM 1825 C CA . GLN A 1 235 ? 24.326 -0.559 -26.864 1.00 93.56 235 GLN A CA 1
ATOM 1826 C C . GLN A 1 235 ? 24.623 0.856 -27.381 1.00 93.56 235 GLN A C 1
ATOM 1828 O O . GLN A 1 235 ? 24.666 1.061 -28.595 1.00 93.56 235 GLN A O 1
ATOM 1833 N N . GLY A 1 236 ? 24.825 1.833 -26.490 1.00 92.19 236 GLY A N 1
ATOM 1834 C CA . GLY A 1 236 ? 25.086 3.219 -26.864 1.00 92.19 236 GLY A CA 1
ATOM 1835 C C . GLY A 1 236 ? 23.907 3.863 -27.597 1.00 92.19 236 GLY A C 1
ATOM 1836 O O . GLY A 1 236 ? 24.120 4.555 -28.598 1.00 92.19 236 GLY A O 1
ATOM 1837 N N . MET A 1 237 ? 22.674 3.608 -27.132 1.00 95.44 237 MET A N 1
ATOM 1838 C CA . MET A 1 237 ? 21.456 4.159 -27.736 1.00 95.44 237 MET A CA 1
ATOM 1839 C C . MET A 1 237 ? 21.552 5.679 -27.895 1.00 95.44 237 MET A C 1
ATOM 1841 O O . MET A 1 237 ? 21.854 6.416 -26.956 1.00 95.44 237 MET A O 1
ATOM 1845 N N . LYS A 1 238 ? 21.264 6.166 -29.102 1.00 95.62 238 LYS A N 1
ATOM 1846 C CA . LYS A 1 238 ? 21.254 7.598 -29.404 1.00 95.62 238 LYS A CA 1
ATOM 1847 C C . LYS A 1 238 ? 19.885 8.186 -29.104 1.00 95.62 238 LYS A C 1
ATOM 1849 O O . LYS A 1 238 ? 18.882 7.483 -29.029 1.00 95.62 238 LYS A O 1
ATOM 1854 N N . LYS A 1 239 ? 19.822 9.521 -29.065 1.00 96.00 239 LYS A N 1
ATOM 1855 C CA . LYS A 1 239 ? 18.576 10.276 -28.854 1.00 96.00 239 LYS A CA 1
ATOM 1856 C C . LYS A 1 239 ? 17.410 9.787 -29.724 1.00 96.00 239 LYS A C 1
ATOM 1858 O O . LYS A 1 239 ? 16.290 9.677 -29.244 1.00 96.00 239 LYS A O 1
ATOM 1863 N N . LYS A 1 240 ? 17.681 9.481 -30.997 1.00 96.44 240 LYS A N 1
ATOM 1864 C CA . LYS A 1 240 ? 16.669 8.963 -31.922 1.00 96.44 240 LYS A CA 1
ATOM 1865 C C . LYS A 1 240 ? 16.172 7.570 -31.518 1.00 96.44 240 LYS A C 1
ATOM 1867 O O . LYS A 1 240 ? 14.969 7.360 -31.502 1.00 96.44 240 LYS A O 1
ATOM 1872 N N . ASP A 1 241 ? 17.077 6.665 -31.153 1.00 97.19 241 ASP A N 1
ATOM 1873 C CA . ASP A 1 241 ? 16.731 5.292 -30.767 1.00 97.19 241 ASP A CA 1
ATOM 1874 C C . ASP A 1 241 ? 15.850 5.285 -29.508 1.00 97.19 241 ASP A C 1
ATOM 1876 O O . ASP A 1 241 ? 14.864 4.553 -29.436 1.00 97.19 241 ASP A O 1
ATOM 1880 N N . VAL A 1 242 ? 16.170 6.152 -28.539 1.00 97.88 242 VAL A N 1
ATOM 1881 C CA . VAL A 1 242 ? 15.373 6.338 -27.316 1.00 97.88 242 VAL A CA 1
ATOM 1882 C C . VAL A 1 242 ? 13.985 6.889 -27.651 1.00 97.88 242 VAL A C 1
ATOM 1884 O O . VAL A 1 242 ? 12.988 6.310 -27.228 1.00 97.88 242 VAL A O 1
ATOM 1887 N N . ALA A 1 243 ? 13.895 7.946 -28.468 1.00 98.06 243 ALA A N 1
ATOM 1888 C CA . ALA A 1 243 ? 12.615 8.532 -28.881 1.00 98.06 243 ALA A CA 1
ATOM 1889 C C . ALA A 1 243 ? 11.721 7.534 -29.642 1.00 98.06 243 ALA A C 1
ATOM 1891 O O . ALA A 1 243 ? 10.527 7.419 -29.358 1.00 98.06 243 ALA A O 1
ATOM 1892 N N . ASP A 1 244 ? 12.302 6.779 -30.578 1.00 98.19 244 ASP A N 1
ATOM 1893 C CA . ASP A 1 244 ? 11.588 5.753 -31.340 1.00 98.19 244 ASP A CA 1
ATOM 1894 C C . ASP A 1 244 ? 11.075 4.644 -30.401 1.00 98.19 244 ASP A C 1
ATOM 1896 O O . ASP A 1 244 ? 9.945 4.166 -30.552 1.00 98.19 244 ASP A O 1
ATOM 1900 N N . LYS A 1 245 ? 11.861 4.272 -29.379 1.00 98.44 245 LYS A N 1
ATOM 1901 C CA . LYS A 1 245 ? 11.462 3.256 -28.402 1.00 98.44 245 LYS A CA 1
ATOM 1902 C C . LYS A 1 245 ? 10.398 3.747 -27.417 1.00 98.44 245 LYS A C 1
ATOM 1904 O O . LYS A 1 245 ? 9.499 2.963 -27.108 1.00 98.44 245 LYS A O 1
ATOM 1909 N N . ILE A 1 246 ? 10.441 5.011 -26.983 1.00 98.56 246 ILE A N 1
ATOM 1910 C CA . ILE A 1 246 ? 9.363 5.647 -26.202 1.00 98.56 246 ILE A CA 1
ATOM 1911 C C . ILE A 1 246 ? 8.050 5.544 -26.978 1.00 98.56 246 ILE A C 1
ATOM 1913 O O . ILE A 1 246 ? 7.074 4.989 -26.476 1.00 98.56 246 ILE A O 1
ATOM 1917 N N . LYS A 1 247 ? 8.050 5.993 -28.241 1.00 98.38 247 LYS A N 1
ATOM 1918 C CA . LYS A 1 247 ? 6.857 5.971 -29.093 1.00 98.38 247 LYS A CA 1
ATOM 1919 C C . LYS A 1 247 ? 6.315 4.554 -29.289 1.00 98.38 247 LYS A C 1
ATOM 1921 O O . LYS A 1 247 ? 5.132 4.323 -29.069 1.00 98.38 247 LYS A O 1
ATOM 1926 N N . SER A 1 248 ? 7.179 3.604 -29.652 1.00 98.44 248 SER A N 1
ATOM 1927 C CA . SER A 1 248 ? 6.784 2.201 -29.830 1.00 98.44 248 SER A CA 1
ATOM 1928 C C . SER A 1 248 ? 6.177 1.611 -28.558 1.00 98.44 248 SER A C 1
ATOM 1930 O O . SER A 1 248 ? 5.191 0.888 -28.636 1.00 98.44 248 SER A O 1
ATOM 1932 N N . THR A 1 249 ? 6.753 1.909 -27.391 1.00 98.50 249 THR A N 1
ATOM 1933 C CA . THR A 1 249 ? 6.258 1.382 -26.111 1.00 98.50 249 THR A CA 1
ATOM 1934 C C . THR A 1 249 ? 4.896 1.986 -25.767 1.00 98.50 249 THR A C 1
ATOM 1936 O O . THR A 1 249 ? 3.990 1.254 -25.384 1.00 98.50 249 THR A O 1
ATOM 1939 N N . ARG A 1 250 ? 4.716 3.293 -25.989 1.00 98.50 250 ARG A N 1
ATOM 1940 C CA . ARG A 1 250 ? 3.437 3.999 -25.819 1.00 98.50 250 ARG A CA 1
ATOM 1941 C C . ARG A 1 250 ? 2.334 3.428 -26.716 1.00 98.50 250 ARG A C 1
ATOM 1943 O O . ARG A 1 250 ? 1.200 3.264 -26.274 1.00 98.50 250 ARG A O 1
ATOM 1950 N N . ASP A 1 251 ? 2.661 3.096 -27.964 1.00 98.25 251 ASP A N 1
ATOM 1951 C CA . ASP A 1 251 ? 1.712 2.473 -28.894 1.00 98.25 251 ASP A CA 1
ATOM 1952 C C . ASP A 1 251 ? 1.314 1.058 -28.425 1.00 98.25 251 ASP A C 1
ATOM 1954 O O . ASP A 1 251 ? 0.129 0.724 -28.429 1.00 98.25 251 ASP A O 1
ATOM 1958 N N . GLU A 1 252 ? 2.267 0.251 -27.937 1.00 98.44 252 GLU A N 1
ATOM 1959 C CA . GLU A 1 252 ? 1.971 -1.066 -27.349 1.00 98.44 252 GLU A CA 1
ATOM 1960 C C . GLU A 1 252 ? 1.115 -0.969 -26.074 1.00 98.44 252 GLU A C 1
ATOM 1962 O O . GLU A 1 252 ? 0.245 -1.815 -25.860 1.00 98.44 252 GLU A O 1
ATOM 1967 N N . ILE A 1 253 ? 1.352 0.038 -25.224 1.00 98.50 253 ILE A N 1
ATOM 1968 C CA . ILE A 1 253 ? 0.549 0.291 -24.018 1.00 98.50 253 ILE A CA 1
ATOM 1969 C C . ILE A 1 253 ? -0.895 0.584 -24.408 1.00 98.50 253 ILE A C 1
ATOM 1971 O O . ILE A 1 253 ? -1.797 -0.043 -23.865 1.00 98.50 253 ILE A O 1
ATOM 1975 N N . LYS A 1 254 ? -1.119 1.482 -25.375 1.00 97.75 254 LYS A N 1
ATOM 1976 C CA . LYS A 1 254 ? -2.466 1.834 -25.850 1.00 97.75 254 LYS A CA 1
ATOM 1977 C C . LYS A 1 254 ? -3.210 0.637 -26.433 1.00 97.75 254 LYS A C 1
ATOM 1979 O O . LYS A 1 254 ? -4.391 0.460 -26.142 1.00 97.75 254 LYS A O 1
ATOM 1984 N N . ASP A 1 255 ? -2.529 -0.181 -27.235 1.00 97.75 255 ASP A N 1
ATOM 1985 C CA . ASP A 1 255 ? -3.107 -1.403 -27.802 1.00 97.75 255 ASP A CA 1
ATOM 1986 C C . ASP A 1 255 ? -3.534 -2.375 -26.693 1.00 97.75 255 ASP A C 1
ATOM 1988 O O . ASP A 1 255 ? -4.695 -2.780 -26.630 1.00 97.75 255 ASP A O 1
ATOM 1992 N N . PHE A 1 256 ? -2.634 -2.660 -25.747 1.00 97.69 256 PHE A N 1
ATOM 1993 C CA . PHE A 1 256 ? -2.930 -3.535 -24.614 1.00 97.69 256 PHE A CA 1
ATOM 1994 C C . PHE A 1 256 ? -4.057 -2.989 -23.726 1.00 97.69 256 PHE A C 1
ATOM 1996 O O . PHE A 1 256 ? -4.950 -3.744 -23.346 1.00 97.69 256 PHE A O 1
ATOM 2003 N N . ASP A 1 257 ? -4.045 -1.687 -23.435 1.00 95.69 257 ASP A N 1
ATOM 2004 C CA . ASP A 1 257 ? -5.050 -1.023 -22.605 1.00 95.69 257 ASP A CA 1
ATOM 2005 C C . ASP A 1 257 ? -6.453 -1.108 -23.218 1.00 95.69 257 ASP A C 1
ATOM 2007 O O . ASP A 1 257 ? -7.432 -1.378 -22.522 1.00 95.69 257 ASP A O 1
ATOM 2011 N N . SER A 1 258 ? -6.543 -0.964 -24.544 1.00 93.94 258 SER A N 1
ATOM 2012 C CA . SER A 1 258 ? -7.799 -1.098 -25.289 1.00 93.94 258 SER A CA 1
ATOM 2013 C C . SER A 1 258 ? -8.364 -2.525 -25.297 1.00 93.94 258 SER A C 1
ATOM 2015 O O . SER A 1 258 ? -9.562 -2.713 -25.517 1.00 93.94 258 SER A O 1
ATOM 2017 N N . GLY A 1 259 ? -7.512 -3.526 -25.049 1.00 92.69 259 GLY A N 1
ATOM 2018 C CA . GLY A 1 259 ? -7.877 -4.939 -24.973 1.00 92.69 259 GLY A CA 1
ATOM 2019 C C . GLY A 1 259 ? -8.292 -5.415 -23.579 1.00 92.69 259 GLY A C 1
ATOM 2020 O O . GLY A 1 259 ? -8.674 -6.579 -23.433 1.00 92.69 259 GLY A O 1
ATOM 2021 N N . LEU A 1 260 ? -8.214 -4.561 -22.552 1.00 91.62 260 LEU A N 1
ATOM 2022 C CA . LEU A 1 260 ? -8.611 -4.925 -21.192 1.00 91.62 260 LEU A CA 1
ATOM 2023 C C . LEU A 1 260 ? -10.129 -5.165 -21.085 1.00 91.62 260 LEU A C 1
ATOM 2025 O O . LEU A 1 260 ? -10.919 -4.540 -21.797 1.00 91.62 260 LEU A O 1
ATOM 2029 N N . PRO A 1 261 ? -10.572 -6.080 -20.204 1.00 82.81 261 PRO A N 1
ATOM 2030 C CA . PRO A 1 261 ? -11.986 -6.408 -20.081 1.00 82.81 261 PRO A CA 1
ATOM 2031 C C . PRO A 1 261 ? -12.797 -5.216 -19.557 1.00 82.81 261 PRO A C 1
ATOM 2033 O O . PRO A 1 261 ? -12.478 -4.642 -18.523 1.00 82.81 261 PRO A O 1
ATOM 2036 N N . PHE A 1 262 ? -13.910 -4.908 -20.230 1.00 71.94 262 PHE A N 1
ATOM 2037 C CA . PHE A 1 262 ? -14.846 -3.836 -19.847 1.00 71.94 262 PHE A CA 1
ATOM 2038 C C . PHE A 1 262 ? -15.811 -4.215 -18.712 1.00 71.94 262 PHE A C 1
ATOM 2040 O O . PHE A 1 262 ? -16.637 -3.402 -18.299 1.00 71.94 262 PHE A O 1
ATOM 2047 N N . LYS A 1 263 ? -15.799 -5.477 -18.268 1.00 75.81 263 LYS A N 1
ATOM 2048 C CA . LYS A 1 263 ? -16.685 -5.983 -17.215 1.00 75.81 263 LYS A CA 1
ATOM 2049 C C . LYS A 1 263 ? -15.918 -6.888 -16.269 1.00 75.81 263 LYS A C 1
ATOM 2051 O O . LYS A 1 263 ? -15.188 -7.772 -16.709 1.00 75.81 263 LYS A O 1
ATOM 2056 N N . TYR A 1 264 ? -16.173 -6.695 -14.983 1.00 82.12 264 TYR A N 1
ATOM 2057 C CA . TYR A 1 264 ? -15.636 -7.503 -13.896 1.00 82.12 264 TYR A CA 1
ATOM 2058 C C . TYR A 1 264 ? -16.777 -8.322 -13.312 1.00 82.12 264 TYR A C 1
ATOM 2060 O O . TYR A 1 264 ? -17.876 -7.801 -13.119 1.00 82.12 264 TYR A O 1
ATOM 2068 N N . GLU A 1 265 ? -16.536 -9.599 -13.036 1.00 85.06 265 GLU A N 1
ATOM 2069 C CA . GLU A 1 265 ? -17.538 -10.445 -12.389 1.00 85.06 265 GLU A CA 1
ATOM 2070 C C . GLU A 1 265 ? -17.162 -10.730 -10.939 1.00 85.06 265 GLU A C 1
ATOM 2072 O O . GLU A 1 265 ? -18.046 -10.948 -10.115 1.00 85.06 265 GLU A O 1
ATOM 2077 N N . THR A 1 266 ? -15.873 -10.673 -10.598 1.00 89.62 266 THR A N 1
ATOM 2078 C CA . THR A 1 266 ? -15.359 -10.983 -9.262 1.00 89.62 266 THR A CA 1
ATOM 2079 C C . THR A 1 266 ? -14.546 -9.833 -8.660 1.00 89.62 266 THR A C 1
ATOM 2081 O O . THR A 1 266 ? -14.050 -8.946 -9.352 1.00 89.62 266 THR A O 1
ATOM 2084 N N . ILE A 1 267 ? -14.364 -9.861 -7.336 1.00 88.56 267 ILE A N 1
ATOM 2085 C CA . ILE A 1 267 ? -13.462 -8.929 -6.635 1.00 88.56 267 ILE A CA 1
ATOM 2086 C C . ILE A 1 267 ? -12.004 -9.109 -7.089 1.00 88.56 267 ILE A C 1
ATOM 2088 O O . ILE A 1 267 ? -11.239 -8.144 -7.072 1.00 88.56 267 ILE A O 1
ATOM 2092 N N . THR A 1 268 ? -11.620 -10.316 -7.513 1.00 90.38 268 THR A N 1
ATOM 2093 C CA . THR A 1 268 ? -10.305 -10.568 -8.109 1.00 90.38 268 THR A CA 1
ATOM 2094 C C . THR A 1 268 ? -10.170 -9.867 -9.455 1.00 90.38 268 THR A C 1
ATOM 2096 O O . THR A 1 268 ? -9.145 -9.235 -9.682 1.00 90.38 268 THR A O 1
ATOM 2099 N N . ASP A 1 269 ? -11.193 -9.896 -10.313 1.00 90.75 269 ASP A N 1
ATOM 2100 C CA . ASP A 1 269 ? -11.158 -9.180 -11.596 1.00 90.75 269 ASP A CA 1
ATOM 2101 C C . ASP A 1 269 ? -11.031 -7.667 -11.383 1.00 90.75 269 ASP A C 1
ATOM 2103 O O . ASP A 1 269 ? -10.211 -7.028 -12.035 1.00 90.75 269 ASP A O 1
ATOM 2107 N N . LEU A 1 270 ? -11.777 -7.103 -10.423 1.00 90.19 270 LEU A N 1
ATOM 2108 C CA . LEU A 1 270 ? -11.684 -5.679 -10.083 1.00 90.19 270 LEU A CA 1
ATOM 2109 C C . LEU A 1 270 ? -10.285 -5.307 -9.560 1.00 90.19 270 LEU A C 1
ATOM 2111 O O . LEU A 1 270 ? -9.709 -4.308 -9.986 1.00 90.19 270 LEU A O 1
ATOM 2115 N N . GLN A 1 271 ? -9.711 -6.122 -8.666 1.00 91.38 271 GLN A N 1
ATOM 2116 C CA . GLN A 1 271 ? -8.331 -5.939 -8.196 1.00 91.38 271 GLN A CA 1
ATOM 2117 C C . GLN A 1 271 ? -7.320 -6.071 -9.341 1.00 91.38 271 GLN A C 1
ATOM 2119 O O . GLN A 1 271 ? -6.374 -5.292 -9.417 1.00 91.38 271 GLN A O 1
ATOM 2124 N N . THR A 1 272 ? -7.530 -7.026 -10.245 1.00 93.25 272 THR A N 1
ATOM 2125 C CA . THR A 1 272 ? -6.661 -7.258 -11.404 1.00 93.25 272 THR A CA 1
ATOM 2126 C C . THR A 1 272 ? -6.703 -6.080 -12.364 1.00 93.25 272 THR A C 1
ATOM 2128 O O . THR A 1 272 ? -5.665 -5.613 -12.821 1.00 93.25 272 THR A O 1
ATOM 2131 N N . TYR A 1 273 ? -7.886 -5.539 -12.636 1.00 92.25 273 TYR A N 1
ATOM 2132 C CA . TYR A 1 273 ? -8.006 -4.343 -13.452 1.00 92.25 273 TYR A CA 1
ATOM 2133 C C . TYR A 1 273 ? -7.278 -3.160 -12.825 1.00 92.25 273 TYR A C 1
ATOM 2135 O O . TYR A 1 273 ? -6.454 -2.533 -13.486 1.00 92.25 273 TYR A O 1
ATOM 2143 N N . ALA A 1 274 ? -7.511 -2.912 -11.535 1.00 90.12 274 ALA A N 1
ATOM 2144 C CA . ALA A 1 274 ? -6.875 -1.819 -10.817 1.00 90.12 274 ALA A CA 1
ATOM 2145 C C . ALA A 1 274 ? -5.337 -1.916 -10.846 1.00 90.12 274 ALA A C 1
ATOM 2147 O O . ALA A 1 274 ? -4.658 -0.959 -11.212 1.00 90.12 274 ALA A O 1
ATOM 2148 N N . ILE A 1 275 ? -4.784 -3.094 -10.536 1.00 92.12 275 ILE A N 1
ATOM 2149 C CA . ILE A 1 275 ? -3.333 -3.317 -10.448 1.00 92.12 275 ILE A CA 1
ATOM 2150 C C . ILE A 1 275 ? -2.651 -3.295 -11.828 1.00 92.12 275 ILE A C 1
ATOM 2152 O O . ILE A 1 275 ? -1.485 -2.903 -11.940 1.00 92.12 275 ILE A O 1
ATOM 2156 N N . VAL A 1 276 ? -3.371 -3.697 -12.884 1.00 95.38 276 VAL A N 1
ATOM 2157 C CA . VAL A 1 276 ? -2.918 -3.611 -14.279 1.00 95.38 276 VAL A CA 1
ATOM 2158 C C . VAL A 1 276 ? -2.944 -2.161 -14.749 1.00 95.38 276 VAL A C 1
ATOM 2160 O O . VAL A 1 276 ? -1.917 -1.677 -15.216 1.00 95.38 276 VAL A O 1
ATOM 2163 N N . LYS A 1 277 ? -4.061 -1.446 -14.576 1.00 93.19 277 LYS A N 1
ATOM 2164 C CA . LYS A 1 277 ? -4.183 -0.035 -14.964 1.00 93.19 277 LYS A CA 1
ATOM 2165 C C . LYS A 1 277 ? -3.168 0.852 -14.258 1.00 93.19 277 LYS A C 1
ATOM 2167 O O . LYS A 1 277 ? -2.547 1.670 -14.924 1.00 93.19 277 LYS A O 1
ATOM 2172 N N . GLU A 1 278 ? -2.930 0.648 -12.962 1.00 91.19 278 GLU A N 1
ATOM 2173 C CA . GLU A 1 278 ? -1.871 1.357 -12.234 1.00 91.19 278 GLU A CA 1
ATOM 2174 C C . GLU A 1 278 ? -0.515 1.200 -12.930 1.00 91.19 278 GLU A C 1
ATOM 2176 O O . GLU A 1 278 ? 0.177 2.182 -13.168 1.00 91.19 278 GLU A O 1
ATOM 2181 N N . ARG A 1 279 ? -0.143 -0.028 -13.307 1.00 96.00 279 ARG A N 1
ATOM 2182 C CA . ARG A 1 279 ? 1.137 -0.296 -13.980 1.00 96.00 279 ARG A CA 1
ATOM 2183 C C . ARG A 1 279 ? 1.217 0.336 -15.361 1.00 96.00 279 ARG A C 1
ATOM 2185 O O . ARG A 1 279 ? 2.314 0.686 -15.782 1.00 96.00 279 ARG A O 1
ATOM 2192 N N . LEU A 1 280 ? 0.094 0.446 -16.069 1.00 97.25 280 LEU A N 1
ATOM 2193 C CA . LEU A 1 280 ? 0.037 1.126 -17.363 1.00 97.25 280 LEU A CA 1
ATOM 2194 C C . LEU A 1 280 ? 0.204 2.638 -17.196 1.00 97.25 280 LEU A C 1
ATOM 2196 O O . LEU A 1 280 ? 1.020 3.220 -17.901 1.00 97.25 280 LEU A O 1
ATOM 2200 N N . ILE A 1 281 ? -0.494 3.239 -16.228 1.00 93.62 281 ILE A N 1
ATOM 2201 C CA . ILE A 1 281 ? -0.368 4.663 -15.888 1.00 93.62 281 ILE A CA 1
ATOM 2202 C C . ILE A 1 281 ? 1.066 4.973 -15.458 1.00 93.62 281 ILE A C 1
ATOM 2204 O O . ILE A 1 281 ? 1.701 5.852 -16.021 1.00 93.62 281 ILE A O 1
ATOM 2208 N N . GLU A 1 282 ? 1.623 4.190 -14.535 1.00 95.25 282 GLU A N 1
ATOM 2209 C CA . GLU A 1 282 ? 2.997 4.379 -14.072 1.00 95.25 282 GLU A CA 1
ATOM 2210 C C . GLU A 1 282 ? 4.013 4.169 -15.200 1.00 95.25 282 GLU A C 1
ATOM 2212 O O . GLU A 1 282 ? 5.005 4.884 -15.292 1.00 95.25 282 GLU A O 1
ATOM 2217 N N . SER A 1 283 ? 3.778 3.205 -16.093 1.00 98.44 283 SER A N 1
ATOM 2218 C CA . SER A 1 283 ? 4.617 3.060 -17.278 1.00 98.44 283 SER A CA 1
ATOM 2219 C C . SER A 1 283 ? 4.569 4.312 -18.155 1.00 98.44 283 SER A C 1
ATOM 2221 O O . SER A 1 283 ? 5.615 4.717 -18.652 1.00 98.44 283 SER A O 1
ATOM 2223 N N . GLU A 1 284 ? 3.396 4.910 -18.362 1.00 98.19 284 GLU A N 1
ATOM 2224 C CA . GLU A 1 284 ? 3.243 6.132 -19.158 1.00 98.19 284 GLU A CA 1
ATOM 2225 C C . GLU A 1 284 ? 3.920 7.335 -18.486 1.00 98.19 284 GLU A C 1
ATOM 2227 O O . GLU A 1 284 ? 4.692 8.024 -19.149 1.00 98.19 284 GLU A O 1
ATOM 2232 N N . ASP A 1 285 ? 3.760 7.512 -17.170 1.00 96.56 285 ASP A N 1
ATOM 2233 C CA . ASP A 1 285 ? 4.433 8.565 -16.394 1.00 96.56 285 ASP A CA 1
ATOM 2234 C C . ASP A 1 285 ? 5.965 8.504 -16.571 1.00 96.56 285 ASP A C 1
ATOM 2236 O O . ASP A 1 285 ? 6.636 9.520 -16.762 1.00 96.56 285 ASP A O 1
ATOM 2240 N N . TYR A 1 286 ? 6.546 7.298 -16.568 1.00 98.50 286 TYR A N 1
ATOM 2241 C CA . TYR A 1 286 ? 7.982 7.118 -16.808 1.00 98.50 286 TYR A CA 1
ATOM 2242 C C . TYR A 1 286 ? 8.388 7.303 -18.280 1.00 98.50 286 TYR A C 1
ATOM 2244 O O . TYR A 1 286 ? 9.535 7.678 -18.545 1.00 98.50 286 TYR A O 1
ATOM 2252 N N . LEU A 1 287 ? 7.488 7.072 -19.245 1.00 98.75 287 LEU A N 1
ATOM 2253 C CA . LEU A 1 287 ? 7.725 7.431 -20.649 1.00 98.75 287 LEU A CA 1
ATOM 2254 C C . LEU A 1 287 ? 7.729 8.952 -20.837 1.00 98.75 287 LEU A C 1
ATOM 2256 O O . LEU A 1 287 ? 8.594 9.461 -21.548 1.00 98.75 287 LEU A O 1
ATOM 2260 N N . GLU A 1 288 ? 6.819 9.674 -20.180 1.00 98.44 288 GLU A N 1
ATOM 2261 C CA . GLU A 1 288 ? 6.800 11.141 -20.163 1.00 98.44 288 GLU A CA 1
ATOM 2262 C C . GLU A 1 288 ? 8.071 11.707 -19.519 1.00 98.44 288 GLU A C 1
ATOM 2264 O O . GLU A 1 288 ? 8.738 12.558 -20.113 1.00 98.44 288 GLU A O 1
ATOM 2269 N N . LEU A 1 289 ? 8.480 11.167 -18.365 1.00 98.38 289 LEU A N 1
ATOM 2270 C CA . LEU A 1 289 ? 9.737 11.540 -17.710 1.00 98.38 289 LEU A CA 1
ATOM 2271 C C . LEU A 1 289 ? 10.952 11.274 -18.612 1.00 98.38 289 LEU A C 1
ATOM 2273 O O . LEU A 1 289 ? 11.850 12.111 -18.725 1.00 98.38 289 LEU A O 1
ATOM 2277 N N . SER A 1 290 ? 10.974 10.119 -19.283 1.00 98.50 290 SER A N 1
ATOM 2278 C CA . SER A 1 290 ? 12.028 9.769 -20.236 1.00 98.50 290 SER A CA 1
ATOM 2279 C C . SER A 1 290 ? 12.093 10.767 -21.397 1.00 98.50 290 SER A C 1
ATOM 2281 O O . SER A 1 290 ? 13.187 11.182 -21.788 1.00 98.50 290 SER A O 1
ATOM 2283 N N . GLU A 1 291 ? 10.944 11.190 -21.926 1.00 98.38 291 GLU A N 1
ATOM 2284 C CA . GLU A 1 291 ? 10.831 12.172 -23.008 1.00 98.38 291 GLU A CA 1
ATOM 2285 C C . GLU A 1 291 ? 11.305 13.571 -22.569 1.00 98.38 291 GLU A C 1
ATOM 2287 O O . GLU A 1 291 ? 12.049 14.232 -23.301 1.00 98.38 291 GLU A O 1
ATOM 2292 N N . GLU A 1 292 ? 10.969 13.990 -21.345 1.00 98.31 292 GLU A N 1
ATOM 2293 C CA . GLU A 1 292 ? 11.432 15.248 -20.748 1.00 98.31 292 GLU A CA 1
ATOM 2294 C C . GLU A 1 292 ? 12.964 15.284 -20.596 1.00 98.31 292 GLU A C 1
ATOM 2296 O O . GLU A 1 292 ? 13.623 16.227 -21.052 1.00 98.31 292 GLU A O 1
ATOM 2301 N N . GLN A 1 293 ? 13.547 14.233 -20.011 1.00 98.44 293 GLN A N 1
ATOM 2302 C CA . GLN A 1 293 ? 14.999 14.074 -19.838 1.00 98.44 293 GLN A CA 1
ATOM 2303 C C . GLN A 1 293 ? 15.723 14.081 -21.193 1.00 98.44 293 GLN A C 1
ATOM 2305 O O . GLN A 1 293 ? 16.739 14.759 -21.386 1.00 98.44 293 GLN A O 1
ATOM 2310 N N . LEU A 1 294 ? 15.143 13.418 -22.198 1.00 97.00 294 LEU A N 1
ATOM 2311 C CA . LEU A 1 294 ? 15.659 13.415 -23.565 1.00 97.00 294 LEU A CA 1
ATOM 2312 C C . LEU A 1 294 ? 15.640 14.815 -24.206 1.00 97.00 294 LEU A C 1
ATOM 2314 O O . LEU A 1 294 ? 16.539 15.173 -24.984 1.00 97.00 294 LEU A O 1
ATOM 2318 N N . GLY A 1 295 ? 14.620 15.615 -23.882 1.00 96.56 295 GLY A N 1
ATOM 2319 C CA . GLY A 1 295 ? 14.498 17.025 -24.247 1.00 96.56 295 GLY A CA 1
ATOM 2320 C C . GLY A 1 295 ? 15.616 17.886 -23.657 1.00 96.56 295 GLY A C 1
ATOM 2321 O O . GLY A 1 295 ? 16.193 18.701 -24.379 1.00 96.56 295 GLY A O 1
ATOM 2322 N N . LYS A 1 296 ? 15.980 17.634 -22.393 1.00 97.50 296 LYS A N 1
ATOM 2323 C CA . LYS A 1 296 ? 17.076 18.300 -21.661 1.00 97.50 296 LYS A CA 1
ATOM 2324 C C . LYS A 1 296 ? 18.480 17.856 -22.092 1.00 97.50 296 LYS A C 1
ATOM 2326 O O . LYS A 1 296 ? 19.452 18.553 -21.820 1.00 97.50 296 LYS A O 1
ATOM 2331 N N . GLY A 1 297 ? 18.590 16.738 -22.811 1.00 95.50 297 GLY A N 1
ATOM 2332 C CA . GLY A 1 297 ? 19.871 16.157 -23.234 1.00 95.50 297 GLY A CA 1
ATOM 2333 C C . GLY A 1 297 ? 20.463 15.157 -22.234 1.00 95.50 297 GLY A C 1
ATOM 2334 O O . GLY A 1 297 ? 21.588 14.701 -22.428 1.00 95.50 297 GLY A O 1
ATOM 2335 N N . GLU A 1 298 ? 19.696 14.780 -21.214 1.00 96.94 298 GLU A N 1
ATOM 2336 C CA . GLU A 1 298 ? 20.023 13.806 -20.168 1.00 96.94 298 GLU A CA 1
ATOM 2337 C C . GLU A 1 298 ? 19.728 12.384 -20.683 1.00 96.94 298 GLU A C 1
ATOM 2339 O O . GLU A 1 298 ? 18.722 11.755 -20.354 1.00 96.94 298 GLU A O 1
ATOM 2344 N N . ILE A 1 299 ? 20.557 11.900 -21.617 1.00 96.38 299 ILE A N 1
ATOM 2345 C CA . ILE A 1 299 ? 20.286 10.646 -22.345 1.00 96.38 299 ILE A CA 1
ATOM 2346 C C . ILE A 1 299 ? 20.330 9.427 -21.412 1.00 96.38 299 ILE A C 1
ATOM 2348 O O . ILE A 1 299 ? 19.504 8.528 -21.552 1.00 96.38 299 ILE A O 1
ATOM 2352 N N . ASN A 1 300 ? 21.262 9.379 -20.459 1.00 95.69 300 ASN A N 1
ATOM 2353 C CA . ASN A 1 300 ? 21.422 8.219 -19.577 1.00 95.69 300 ASN A CA 1
ATOM 2354 C C . ASN A 1 300 ? 20.258 8.103 -18.580 1.00 95.69 300 ASN A C 1
ATOM 2356 O O . ASN A 1 300 ? 19.765 7.005 -18.316 1.00 95.69 300 ASN A O 1
ATOM 2360 N N . GLU A 1 301 ? 19.790 9.236 -18.066 1.00 97.62 301 GLU A N 1
ATOM 2361 C CA . GLU A 1 301 ? 18.612 9.359 -17.214 1.00 97.62 301 GLU A CA 1
ATOM 2362 C C . GLU A 1 301 ? 17.357 8.955 -17.994 1.00 97.62 301 GLU A C 1
ATOM 2364 O O . GLU A 1 301 ? 16.593 8.104 -17.536 1.00 97.62 301 GLU A O 1
ATOM 2369 N N . SER A 1 302 ? 17.217 9.459 -19.226 1.00 98.31 302 SER A N 1
ATOM 2370 C CA . SER A 1 302 ? 16.141 9.079 -20.144 1.00 98.31 302 SER A CA 1
ATOM 2371 C C . SER A 1 302 ? 16.113 7.568 -20.410 1.00 98.31 302 SER A C 1
ATOM 2373 O O . SER A 1 302 ? 15.042 6.957 -20.358 1.00 98.31 302 SER A O 1
ATOM 2375 N N . ILE A 1 303 ? 17.278 6.938 -20.613 1.00 98.38 303 ILE A N 1
ATOM 2376 C CA . ILE A 1 303 ? 17.419 5.480 -20.759 1.00 98.38 303 ILE A CA 1
ATOM 2377 C C . ILE A 1 303 ? 16.961 4.745 -19.494 1.00 98.38 303 ILE A C 1
ATOM 2379 O O . ILE A 1 303 ? 16.272 3.729 -19.598 1.00 98.38 303 ILE A O 1
ATOM 2383 N N . SER A 1 304 ? 17.313 5.246 -18.307 1.00 98.00 304 SER A N 1
ATOM 2384 C CA . SER A 1 304 ? 16.879 4.658 -17.036 1.00 98.00 304 SER A CA 1
ATOM 2385 C C . SER A 1 304 ? 15.355 4.685 -16.895 1.00 98.00 304 SER A C 1
ATOM 2387 O O . SER A 1 304 ? 14.751 3.661 -16.569 1.00 98.00 304 SER A O 1
ATOM 2389 N N . SER A 1 305 ? 14.727 5.828 -17.181 1.00 98.69 305 SER A N 1
ATOM 2390 C CA . SER A 1 305 ? 13.269 5.989 -17.120 1.00 98.69 305 SER A CA 1
ATOM 2391 C C . SER A 1 305 ? 12.556 5.114 -18.159 1.00 98.69 305 SER A C 1
ATOM 2393 O O . SER A 1 305 ? 11.591 4.423 -17.832 1.00 98.69 305 SER A O 1
ATOM 2395 N N . LEU A 1 306 ? 13.086 5.038 -19.386 1.00 98.75 306 LEU A N 1
ATOM 2396 C CA . LEU A 1 306 ? 12.561 4.171 -20.446 1.00 98.75 306 LEU A CA 1
ATOM 2397 C C . LEU A 1 306 ? 12.653 2.682 -20.077 1.00 98.75 306 LEU A C 1
ATOM 2399 O O . LEU A 1 306 ? 11.711 1.923 -20.310 1.00 98.75 306 LEU A O 1
ATOM 2403 N N . ALA A 1 307 ? 13.782 2.246 -19.513 1.00 98.62 307 ALA A N 1
ATOM 2404 C CA . ALA A 1 307 ? 13.969 0.864 -19.080 1.00 98.62 307 ALA A CA 1
ATOM 2405 C C . ALA A 1 307 ? 12.961 0.472 -17.992 1.00 98.62 307 ALA A C 1
ATOM 2407 O O . ALA A 1 307 ? 12.381 -0.615 -18.058 1.00 98.62 307 ALA A O 1
ATOM 2408 N N . TYR A 1 308 ? 12.715 1.370 -17.032 1.00 98.81 308 TYR A N 1
ATOM 2409 C CA . TYR A 1 308 ? 11.686 1.174 -16.016 1.00 98.81 308 TYR A CA 1
ATOM 2410 C C . TYR A 1 308 ? 10.293 1.057 -16.641 1.00 98.81 308 TYR A C 1
ATOM 2412 O O . TYR A 1 308 ? 9.605 0.071 -16.381 1.00 98.81 308 TYR A O 1
ATOM 2420 N N . ALA A 1 309 ? 9.908 1.997 -17.512 1.00 98.81 309 ALA A N 1
ATOM 2421 C CA . ALA A 1 309 ? 8.609 1.989 -18.184 1.00 98.81 309 ALA A CA 1
ATOM 2422 C C . ALA A 1 309 ? 8.347 0.666 -18.925 1.00 98.81 309 ALA A C 1
ATOM 2424 O O . ALA A 1 309 ? 7.348 -0.008 -18.681 1.00 98.81 309 ALA A O 1
ATOM 2425 N N . ILE A 1 310 ? 9.289 0.222 -19.765 1.00 98.81 310 ILE A N 1
ATOM 2426 C CA . ILE A 1 310 ? 9.153 -1.025 -20.538 1.00 98.81 310 ILE A CA 1
ATOM 2427 C C . ILE A 1 310 ? 8.922 -2.235 -19.626 1.00 98.81 310 ILE A C 1
ATOM 2429 O O . ILE A 1 310 ? 8.067 -3.082 -19.904 1.00 98.81 310 ILE A O 1
ATOM 2433 N N . GLU A 1 311 ? 9.685 -2.346 -18.541 1.00 98.69 311 GLU A N 1
ATOM 2434 C CA . GLU A 1 311 ? 9.549 -3.476 -17.625 1.00 98.69 311 GLU A CA 1
ATOM 2435 C C . GLU A 1 311 ? 8.306 -3.351 -16.730 1.00 98.69 311 GLU A C 1
ATOM 2437 O O . GLU A 1 311 ? 7.701 -4.370 -16.381 1.00 98.69 311 GLU A O 1
ATOM 2442 N N . ARG A 1 312 ? 7.848 -2.130 -16.418 1.00 98.62 312 ARG A N 1
ATOM 2443 C CA . ARG A 1 312 ? 6.590 -1.898 -15.695 1.00 98.62 312 ARG A CA 1
ATOM 2444 C C . ARG A 1 312 ? 5.389 -2.292 -16.548 1.00 98.62 312 ARG A C 1
ATOM 2446 O O . ARG A 1 312 ? 4.539 -3.044 -16.065 1.00 98.62 312 ARG A O 1
ATOM 2453 N N . PHE A 1 313 ? 5.384 -1.928 -17.829 1.00 98.75 313 PHE A N 1
ATOM 2454 C CA . PHE A 1 313 ? 4.406 -2.409 -18.802 1.00 98.75 313 PHE A CA 1
ATOM 2455 C C . PHE A 1 313 ? 4.426 -3.938 -18.944 1.00 98.75 313 PHE A C 1
ATOM 2457 O O . PHE A 1 313 ? 3.377 -4.586 -18.939 1.00 98.75 313 PHE A O 1
ATOM 2464 N N . TYR A 1 314 ? 5.612 -4.554 -18.998 1.00 98.50 314 TYR A N 1
ATOM 2465 C CA . TYR A 1 314 ? 5.719 -6.015 -19.009 1.00 98.50 314 TYR A CA 1
ATOM 2466 C C . TYR A 1 314 ? 5.112 -6.648 -17.749 1.00 98.50 314 TYR A C 1
ATOM 2468 O O . TYR A 1 314 ? 4.439 -7.676 -17.837 1.00 98.50 314 TYR A O 1
ATOM 2476 N N . SER A 1 315 ? 5.296 -6.022 -16.583 1.00 98.00 315 SER A N 1
ATOM 2477 C CA . SER A 1 315 ? 4.646 -6.470 -15.353 1.00 98.00 315 SER A CA 1
ATOM 2478 C C . SER A 1 315 ? 3.118 -6.351 -15.436 1.00 98.00 315 SER A C 1
ATOM 2480 O O . SER A 1 315 ? 2.436 -7.261 -14.979 1.00 98.00 315 SER A O 1
ATOM 2482 N N . ALA A 1 316 ? 2.564 -5.320 -16.089 1.00 98.00 316 ALA A N 1
ATOM 2483 C CA . ALA A 1 316 ? 1.118 -5.190 -16.310 1.00 98.00 316 ALA A CA 1
ATOM 2484 C C . ALA A 1 316 ? 0.557 -6.395 -17.087 1.00 98.00 316 ALA A C 1
ATOM 2486 O O . ALA A 1 316 ? -0.412 -7.016 -16.656 1.00 98.00 316 ALA A O 1
ATOM 2487 N N . LYS A 1 317 ? 1.245 -6.802 -18.165 1.00 97.38 317 LYS A N 1
ATOM 2488 C CA . LYS A 1 317 ? 0.919 -8.017 -18.939 1.00 97.38 317 LYS A CA 1
ATOM 2489 C C . LYS A 1 317 ? 1.015 -9.303 -18.115 1.00 97.38 317 LYS A C 1
ATOM 2491 O O . LYS A 1 317 ? 0.316 -10.269 -18.392 1.00 97.38 317 LYS A O 1
ATOM 2496 N N . ALA A 1 318 ? 1.914 -9.357 -17.136 1.00 96.75 318 ALA A N 1
ATOM 2497 C CA . ALA A 1 318 ? 2.044 -10.519 -16.261 1.00 96.75 318 ALA A CA 1
ATOM 2498 C C . ALA A 1 318 ? 0.916 -10.567 -15.212 1.00 96.75 318 ALA A C 1
ATOM 2500 O O . ALA A 1 318 ? 0.424 -11.641 -14.889 1.00 96.75 318 ALA A O 1
ATOM 2501 N N . TRP A 1 319 ? 0.474 -9.408 -14.715 1.00 96.12 319 TRP A N 1
ATOM 2502 C CA . TRP A 1 319 ? -0.634 -9.304 -13.761 1.00 96.12 319 TRP A CA 1
ATOM 2503 C C . TRP A 1 319 ? -2.006 -9.563 -14.388 1.00 96.12 319 TRP A C 1
ATOM 2505 O O . TRP A 1 319 ? -2.888 -10.064 -13.696 1.00 96.12 319 TRP A O 1
ATOM 2515 N N . SER A 1 320 ? -2.188 -9.315 -15.690 1.00 95.06 320 SER A N 1
ATOM 2516 C CA . SER A 1 320 ? -3.454 -9.617 -16.376 1.00 95.06 320 SER A CA 1
ATOM 2517 C C . SER A 1 320 ? -3.820 -11.107 -16.397 1.00 95.06 320 SER A C 1
ATOM 2519 O O . SER A 1 320 ? -4.966 -11.441 -16.675 1.00 95.06 320 SER A O 1
ATOM 2521 N N . GLU A 1 321 ? -2.892 -12.009 -16.059 1.00 93.00 321 GLU A N 1
ATOM 2522 C CA . GLU A 1 321 ? -3.172 -13.446 -15.892 1.00 93.00 321 GLU A CA 1
ATOM 2523 C C . GLU A 1 321 ? -4.184 -13.732 -14.763 1.00 93.00 321 GLU A C 1
ATOM 2525 O O . GLU A 1 321 ? -4.771 -14.809 -14.725 1.00 93.00 321 GLU A O 1
ATOM 2530 N N . PHE A 1 322 ? -4.419 -12.779 -13.852 1.00 92.94 322 PHE A N 1
ATOM 2531 C CA . PHE A 1 322 ? -5.429 -12.909 -12.796 1.00 92.94 322 PHE A CA 1
ATOM 2532 C C . PHE A 1 322 ? -6.879 -12.671 -13.264 1.00 92.94 322 PHE A C 1
ATOM 2534 O O . PHE A 1 322 ? -7.805 -12.915 -12.487 1.00 92.94 322 PHE A O 1
ATOM 2541 N N . PHE A 1 323 ? -7.105 -12.218 -14.504 1.00 91.38 323 PHE A N 1
ATOM 2542 C CA . PHE A 1 323 ? -8.458 -12.042 -15.045 1.00 91.38 323 PHE A CA 1
ATOM 2543 C C . PHE A 1 323 ? -9.174 -13.376 -15.290 1.00 91.38 323 PHE A C 1
ATOM 2545 O O . PHE A 1 323 ? -8.549 -14.404 -15.545 1.00 91.38 323 PHE A O 1
ATOM 2552 N N . ASN A 1 324 ? -10.512 -13.329 -15.325 1.00 81.81 324 ASN A N 1
ATOM 2553 C CA . ASN A 1 324 ? -11.394 -14.488 -15.530 1.00 81.81 324 ASN A CA 1
ATOM 2554 C C . ASN A 1 324 ? -11.293 -15.517 -14.396 1.00 81.81 324 ASN A C 1
ATOM 2556 O O . ASN A 1 324 ? -11.447 -16.727 -14.603 1.00 81.81 324 ASN A O 1
ATOM 2560 N N . ASN A 1 325 ? -11.039 -15.013 -13.192 1.00 79.06 325 ASN A N 1
ATOM 2561 C CA . ASN A 1 325 ? -10.991 -15.798 -11.972 1.00 79.06 325 ASN A CA 1
ATOM 2562 C C . ASN A 1 325 ? -12.373 -16.417 -11.668 1.00 79.06 325 ASN A C 1
ATOM 2564 O O . ASN A 1 325 ? -13.417 -15.811 -11.922 1.00 79.06 325 ASN A O 1
ATOM 2568 N N . LYS A 1 326 ? -12.402 -17.635 -11.110 1.00 77.44 326 LYS A N 1
ATOM 2569 C CA . LYS A 1 326 ? -13.656 -18.383 -10.849 1.00 77.44 326 LYS A CA 1
ATOM 2570 C C . LYS A 1 326 ? -14.312 -18.070 -9.498 1.00 77.44 326 LYS A C 1
ATOM 2572 O O . LYS A 1 326 ? -15.184 -18.818 -9.049 1.00 77.44 326 LYS A O 1
ATOM 2577 N N . GLY A 1 327 ? -13.887 -16.999 -8.840 1.00 78.62 327 GLY A N 1
ATOM 2578 C CA . GLY A 1 327 ? -14.350 -16.590 -7.523 1.00 78.62 327 GLY A CA 1
ATOM 2579 C C . GLY A 1 327 ? -15.830 -16.205 -7.450 1.00 78.62 327 GLY A C 1
ATOM 2580 O O . GLY A 1 327 ? -16.598 -16.250 -8.414 1.00 78.62 327 GLY A O 1
ATOM 2581 N N . LYS A 1 328 ? -16.250 -15.804 -6.246 1.00 84.12 328 LYS A N 1
ATOM 2582 C CA . LYS A 1 328 ? -17.615 -15.337 -5.988 1.00 84.12 328 LYS A CA 1
ATOM 2583 C C . LYS A 1 328 ? -17.946 -14.136 -6.880 1.00 84.12 328 LYS A C 1
ATOM 2585 O O . LYS A 1 328 ? -17.206 -13.152 -6.887 1.00 84.12 328 LYS A O 1
ATOM 2590 N N . LYS A 1 329 ? -19.089 -14.208 -7.569 1.00 87.00 329 LYS A N 1
ATOM 2591 C CA . LYS A 1 329 ? -19.572 -13.117 -8.420 1.00 87.00 329 LYS A CA 1
ATOM 2592 C C . LYS A 1 329 ? -20.216 -11.988 -7.614 1.00 87.00 329 LYS A C 1
ATOM 2594 O O . LYS A 1 329 ? -20.892 -12.250 -6.615 1.00 87.00 329 LYS A O 1
ATOM 2599 N N . PHE A 1 330 ? -20.037 -10.757 -8.080 1.00 84.50 330 PHE A N 1
ATOM 2600 C CA . PHE A 1 330 ? -20.611 -9.540 -7.509 1.00 84.50 330 PHE A CA 1
ATOM 2601 C C . PHE A 1 330 ? -21.325 -8.719 -8.577 1.00 84.50 330 PHE A C 1
ATOM 2603 O O . PHE A 1 330 ? -20.961 -8.751 -9.750 1.00 84.50 330 PHE A O 1
ATOM 2610 N N . ASP A 1 331 ? -22.337 -7.967 -8.147 1.00 83.25 331 ASP A N 1
ATOM 2611 C CA . ASP A 1 331 ? -22.939 -6.928 -8.974 1.00 83.25 331 ASP A CA 1
ATOM 2612 C C . ASP A 1 331 ? -22.138 -5.632 -8.816 1.00 83.25 331 ASP A C 1
ATOM 2614 O O . ASP A 1 331 ? -22.281 -4.909 -7.829 1.00 83.25 331 ASP A O 1
ATOM 2618 N N . PHE A 1 332 ? -21.270 -5.356 -9.787 1.00 83.69 332 PHE A N 1
ATOM 2619 C CA . PHE A 1 332 ? -20.515 -4.107 -9.882 1.00 83.69 332 PHE A CA 1
ATOM 2620 C C . PHE A 1 332 ? -21.287 -3.054 -10.672 1.00 83.69 332 PHE A C 1
ATOM 2622 O O . PHE A 1 332 ? -20.767 -2.443 -11.607 1.00 83.69 332 PHE A O 1
ATOM 2629 N N . ASN A 1 333 ? -22.557 -2.853 -10.327 1.00 86.50 333 ASN A N 1
ATOM 2630 C CA . ASN A 1 333 ? -23.315 -1.778 -10.937 1.00 86.50 333 ASN A CA 1
ATOM 2631 C C . ASN A 1 333 ? -22.689 -0.412 -10.599 1.00 86.50 333 ASN A C 1
ATOM 2633 O O . ASN A 1 333 ? -21.980 -0.220 -9.604 1.00 86.50 333 ASN A O 1
ATOM 2637 N N . LYS A 1 334 ? -22.976 0.555 -11.467 1.00 86.88 334 LYS A N 1
ATOM 2638 C CA . LYS A 1 334 ? -22.377 1.887 -11.426 1.00 86.88 334 LYS A CA 1
ATOM 2639 C C . LYS A 1 334 ? -22.651 2.626 -10.110 1.00 86.88 334 LYS A C 1
ATOM 2641 O O . LYS A 1 334 ? -21.783 3.347 -9.631 1.00 86.88 334 LYS A O 1
ATOM 2646 N N . GLU A 1 335 ? -23.822 2.436 -9.503 1.00 89.25 335 GLU A N 1
ATOM 2647 C CA . GLU A 1 335 ? -24.184 3.086 -8.236 1.00 89.25 335 GLU A CA 1
ATOM 2648 C C . GLU A 1 335 ? -23.384 2.529 -7.053 1.00 89.25 335 GLU A C 1
ATOM 2650 O O . GLU A 1 335 ? -22.892 3.299 -6.226 1.00 89.25 335 GLU A O 1
ATOM 2655 N N . VAL A 1 336 ? -23.191 1.208 -7.003 1.00 88.19 336 VAL A N 1
ATOM 2656 C CA . VAL A 1 336 ? -22.382 0.534 -5.977 1.00 88.19 336 VAL A CA 1
ATOM 2657 C C . VAL A 1 336 ? -20.922 0.973 -6.067 1.00 88.19 336 VAL A C 1
ATOM 2659 O O . VAL A 1 336 ? -20.322 1.327 -5.046 1.00 88.19 336 VAL A O 1
ATOM 2662 N N . LEU A 1 337 ? -20.355 1.005 -7.277 1.00 89.75 337 LEU A N 1
ATOM 2663 C CA . LEU A 1 337 ? -18.983 1.468 -7.495 1.00 89.75 337 LEU A CA 1
ATOM 2664 C C . LEU A 1 337 ? -18.828 2.948 -7.137 1.00 89.75 337 LEU A C 1
ATOM 2666 O O . LEU A 1 337 ? -17.910 3.298 -6.397 1.00 89.75 337 LEU A O 1
ATOM 2670 N N . LYS A 1 338 ? -19.763 3.803 -7.568 1.00 92.69 338 LYS A N 1
ATOM 2671 C CA . LYS A 1 338 ? -19.780 5.230 -7.226 1.00 92.69 338 LYS A CA 1
ATOM 2672 C C . LYS A 1 338 ? -19.818 5.456 -5.718 1.00 92.69 338 LYS A C 1
ATOM 2674 O O . LYS A 1 338 ? -19.009 6.217 -5.195 1.00 92.69 338 LYS A O 1
ATOM 2679 N N . SER A 1 339 ? -20.732 4.789 -5.012 1.00 89.62 339 SER A N 1
ATOM 2680 C CA . SER A 1 339 ? -20.829 4.909 -3.555 1.00 89.62 339 SER A CA 1
ATOM 2681 C C . SER A 1 339 ? -19.540 4.453 -2.873 1.00 89.62 339 SER A C 1
ATOM 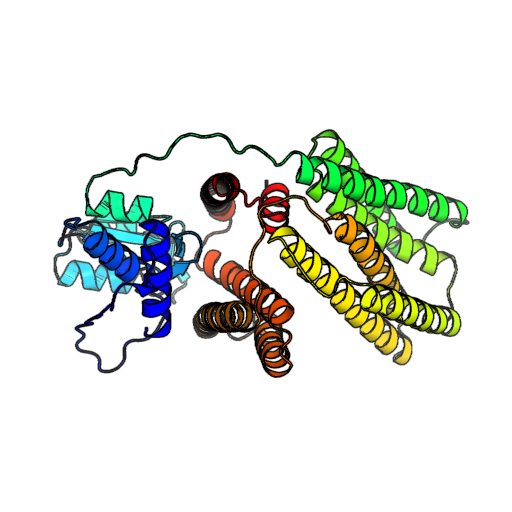2683 O O . SER A 1 339 ? -19.068 5.118 -1.956 1.00 89.62 339 SER A O 1
ATOM 2685 N N . SER A 1 340 ? -18.951 3.347 -3.336 1.00 89.31 340 SER A N 1
ATOM 2686 C CA . SER A 1 340 ? -17.702 2.810 -2.784 1.00 89.31 340 SER A CA 1
ATOM 2687 C C . SER A 1 340 ? -16.523 3.764 -3.008 1.00 89.31 340 SER A C 1
ATOM 2689 O O . SER A 1 340 ? -15.767 4.022 -2.075 1.00 89.31 340 SER A O 1
ATOM 2691 N N . CYS A 1 341 ? -16.402 4.327 -4.214 1.00 93.00 341 CYS A N 1
ATOM 2692 C CA . CYS A 1 341 ? -15.423 5.354 -4.579 1.00 93.00 341 CYS A CA 1
ATOM 2693 C C . CYS A 1 341 ? -15.547 6.593 -3.674 1.00 93.00 341 CYS A C 1
ATOM 2695 O O . CYS A 1 341 ? -14.572 6.965 -3.023 1.00 93.00 341 CYS A O 1
ATOM 2697 N N . ILE A 1 342 ? -16.752 7.163 -3.528 1.00 91.06 342 ILE A N 1
ATOM 2698 C CA . ILE A 1 342 ? -16.999 8.329 -2.658 1.00 91.06 342 ILE A CA 1
ATOM 2699 C C . ILE A 1 342 ? -16.590 8.029 -1.215 1.00 91.06 342 ILE A C 1
ATOM 2701 O O . ILE A 1 342 ? -15.863 8.806 -0.598 1.00 91.06 342 ILE A O 1
ATOM 2705 N N . THR A 1 343 ? -17.032 6.897 -0.661 1.00 87.31 343 THR A N 1
ATOM 2706 C CA . THR A 1 343 ? -16.663 6.508 0.706 1.00 87.31 343 THR A CA 1
ATOM 2707 C C . THR A 1 343 ? -15.150 6.388 0.859 1.00 87.31 343 THR A C 1
ATOM 2709 O O . THR A 1 343 ? -14.609 6.811 1.881 1.00 87.31 343 THR A O 1
ATOM 2712 N N . LYS A 1 344 ? -14.457 5.852 -0.151 1.00 90.44 344 LYS A N 1
ATOM 2713 C CA . LYS A 1 344 ? -13.009 5.666 -0.101 1.00 90.44 344 LYS A CA 1
ATOM 2714 C C . LYS A 1 344 ? -12.231 6.972 -0.205 1.00 90.44 344 LYS A C 1
ATOM 2716 O O . LYS A 1 344 ? -11.265 7.133 0.536 1.00 90.44 344 LYS A O 1
ATOM 2721 N N . ILE A 1 345 ? -12.665 7.900 -1.057 1.00 92.88 345 ILE A N 1
ATOM 2722 C CA . ILE A 1 345 ? -12.092 9.250 -1.133 1.00 92.88 345 ILE A CA 1
ATOM 2723 C C . ILE A 1 345 ? -12.210 9.937 0.227 1.00 92.88 345 ILE A C 1
ATOM 2725 O O . ILE A 1 345 ? -11.212 10.414 0.755 1.00 92.88 345 ILE A O 1
ATOM 2729 N N . LEU A 1 346 ? -13.400 9.919 0.836 1.00 87.81 346 LEU A N 1
ATOM 2730 C CA . LEU A 1 346 ? -13.626 10.558 2.136 1.00 87.81 346 LEU A CA 1
ATOM 2731 C C . LEU A 1 346 ? -12.755 9.949 3.249 1.00 87.81 346 LEU A C 1
ATOM 2733 O O . LEU A 1 346 ? -12.287 10.670 4.130 1.00 87.81 346 LEU A O 1
ATOM 2737 N N . GLU A 1 347 ? -12.523 8.632 3.213 1.00 85.75 347 GLU A N 1
ATOM 2738 C CA . GLU A 1 347 ? -11.603 7.948 4.133 1.00 85.75 347 GLU A CA 1
ATOM 2739 C C . GLU A 1 347 ? -10.149 8.405 3.918 1.00 85.75 347 GLU A C 1
ATOM 2741 O O . GLU A 1 347 ? -9.445 8.692 4.888 1.00 85.75 347 GLU A O 1
ATOM 2746 N N . ALA A 1 348 ? -9.700 8.498 2.662 1.00 90.12 348 ALA A N 1
ATOM 2747 C CA . ALA A 1 348 ? -8.360 8.970 2.315 1.00 90.12 348 ALA A CA 1
ATOM 2748 C C . ALA A 1 348 ? -8.148 10.434 2.729 1.00 90.12 348 ALA A C 1
ATOM 2750 O O . ALA A 1 348 ? -7.142 10.764 3.353 1.00 90.12 348 ALA A O 1
ATOM 2751 N N . GLU A 1 349 ? -9.121 11.300 2.447 1.00 88.62 349 GLU A N 1
ATOM 2752 C CA . GLU A 1 349 ? -9.085 12.714 2.808 1.00 88.62 349 GLU A CA 1
ATOM 2753 C C . GLU A 1 349 ? -9.040 12.936 4.313 1.00 88.62 349 GLU A C 1
ATOM 2755 O O . GLU A 1 349 ? -8.264 13.768 4.772 1.00 88.62 349 GLU A O 1
ATOM 2760 N N . GLU A 1 350 ? -9.830 12.203 5.105 1.00 85.44 350 GLU A N 1
ATOM 2761 C CA . GLU A 1 350 ? -9.783 12.333 6.564 1.00 85.44 350 GLU A CA 1
ATOM 2762 C C . GLU A 1 350 ? -8.368 12.068 7.094 1.00 85.44 350 GLU A C 1
ATOM 2764 O O . GLU A 1 350 ? -7.868 12.812 7.945 1.00 85.44 350 GLU A O 1
ATOM 2769 N N . ARG A 1 351 ? -7.715 11.022 6.573 1.00 84.06 351 ARG A N 1
ATOM 2770 C CA . ARG A 1 351 ? -6.352 10.643 6.955 1.00 84.06 351 ARG A CA 1
ATOM 2771 C C . ARG A 1 351 ? -5.340 11.680 6.497 1.00 84.06 351 ARG A C 1
ATOM 2773 O O . ARG A 1 351 ? -4.562 12.153 7.323 1.00 84.06 351 ARG A O 1
ATOM 2780 N N . TYR A 1 352 ? -5.408 12.084 5.233 1.00 88.06 352 TYR A N 1
ATOM 2781 C CA . TYR A 1 352 ? -4.556 13.120 4.664 1.00 88.06 352 TYR A CA 1
ATOM 2782 C C . TYR A 1 352 ? -4.656 14.428 5.460 1.00 88.06 352 TYR A C 1
ATOM 2784 O O . TYR A 1 352 ? -3.645 14.937 5.932 1.00 88.06 352 TYR A O 1
ATOM 2792 N N . GLN A 1 353 ? -5.870 14.936 5.699 1.00 84.31 353 GLN A N 1
ATOM 2793 C CA . GLN A 1 353 ? -6.092 16.182 6.439 1.00 84.31 353 GLN A CA 1
ATOM 2794 C C . GLN A 1 353 ? -5.533 16.107 7.859 1.00 84.31 353 GLN A C 1
ATOM 2796 O O . GLN A 1 353 ? -4.985 17.085 8.358 1.00 84.31 353 GLN A O 1
ATOM 2801 N N . TYR A 1 354 ? -5.646 14.950 8.516 1.00 81.12 354 TYR A N 1
ATOM 2802 C CA . TYR A 1 354 ? -5.074 14.772 9.843 1.00 81.12 354 TYR A CA 1
ATOM 2803 C C . TYR A 1 354 ? -3.543 14.775 9.821 1.00 81.12 354 TYR A C 1
ATOM 2805 O O . TYR A 1 354 ? -2.932 15.467 10.631 1.00 81.12 354 TYR A O 1
ATOM 2813 N N . VAL A 1 355 ? -2.917 14.041 8.899 1.00 83.56 355 VAL A N 1
ATOM 2814 C CA . VAL A 1 355 ? -1.452 13.993 8.788 1.00 83.56 355 VAL A CA 1
ATOM 2815 C C . VAL A 1 355 ? -0.885 15.357 8.377 1.00 83.56 355 VAL A C 1
ATOM 2817 O O . VAL A 1 355 ? 0.122 15.780 8.939 1.00 83.56 355 VAL A O 1
ATOM 2820 N N . MET A 1 356 ? -1.572 16.098 7.504 1.00 84.06 356 MET A N 1
ATOM 2821 C CA . MET A 1 356 ? -1.201 17.457 7.087 1.00 84.06 356 MET A CA 1
ATOM 2822 C C . MET A 1 356 ? -1.093 18.459 8.243 1.00 84.06 356 MET A C 1
ATOM 2824 O O . MET A 1 356 ? -0.320 19.409 8.144 1.00 84.06 356 MET A O 1
ATOM 2828 N N . LEU A 1 357 ? -1.828 18.261 9.346 1.00 79.75 357 LEU A N 1
ATOM 2829 C CA . LEU A 1 357 ? -1.711 19.120 10.533 1.00 79.75 357 LEU A CA 1
ATOM 2830 C C . LEU A 1 357 ? -0.341 19.000 11.214 1.00 79.75 357 LEU A C 1
ATOM 2832 O O . LEU A 1 357 ? 0.079 19.936 11.889 1.00 79.75 357 LEU A O 1
ATOM 2836 N N . PHE A 1 358 ? 0.334 17.860 11.052 1.00 77.12 358 PHE A N 1
ATOM 2837 C CA . PHE A 1 358 ? 1.628 17.574 11.672 1.00 77.12 358 PHE A CA 1
ATOM 2838 C C . PHE A 1 358 ? 2.786 17.599 10.662 1.00 77.12 358 PHE A C 1
ATOM 2840 O O . PHE A 1 358 ? 3.892 17.989 11.024 1.00 77.12 358 PHE A O 1
ATOM 2847 N N . PHE A 1 359 ? 2.538 17.208 9.406 1.00 79.62 359 PHE A N 1
ATOM 2848 C CA . PHE A 1 359 ? 3.558 17.019 8.365 1.00 79.62 359 PHE A CA 1
ATOM 2849 C C . PHE A 1 359 ? 3.114 17.593 7.009 1.00 79.62 359 PHE A C 1
ATOM 2851 O O . PHE A 1 359 ? 2.866 16.834 6.070 1.00 79.62 359 PHE A O 1
ATOM 2858 N N . PRO A 1 360 ? 3.009 18.925 6.872 1.00 74.81 360 PRO A N 1
ATOM 2859 C CA . PRO A 1 360 ? 2.490 19.548 5.654 1.00 74.81 360 PRO A CA 1
ATOM 2860 C C . PRO A 1 360 ? 3.358 19.299 4.408 1.00 74.81 360 PRO A C 1
ATOM 2862 O O . PRO A 1 360 ? 2.833 19.277 3.297 1.00 74.81 360 PRO A O 1
ATOM 2865 N N . ASP A 1 361 ? 4.662 19.068 4.582 1.00 77.81 361 ASP A N 1
ATOM 2866 C CA . ASP A 1 361 ? 5.615 18.939 3.471 1.00 77.81 361 ASP A CA 1
ATOM 2867 C C . ASP A 1 361 ? 5.729 17.509 2.902 1.00 77.81 361 ASP A C 1
ATOM 2869 O O . ASP A 1 361 ? 6.331 17.310 1.850 1.00 77.81 361 ASP A O 1
ATOM 2873 N N . PHE A 1 362 ? 5.153 16.499 3.568 1.00 71.81 362 PHE A N 1
ATOM 2874 C CA . PHE A 1 362 ? 5.403 15.078 3.268 1.00 71.81 362 PHE A CA 1
ATOM 2875 C C . PHE A 1 362 ? 4.309 14.384 2.438 1.00 71.81 362 PHE A C 1
ATOM 2877 O O . PHE A 1 362 ? 4.350 13.168 2.273 1.00 71.81 362 PHE A O 1
ATOM 2884 N N . LEU A 1 363 ? 3.320 15.122 1.922 1.00 77.50 363 LEU A N 1
ATOM 2885 C CA . LEU A 1 363 ? 2.106 14.532 1.336 1.00 77.50 363 LEU A CA 1
ATOM 2886 C C . LEU A 1 363 ? 1.695 15.116 -0.025 1.00 77.50 363 LEU A C 1
ATOM 2888 O O . LEU A 1 363 ? 0.522 15.048 -0.401 1.00 77.50 363 LEU A O 1
ATOM 2892 N N . ALA A 1 364 ? 2.633 15.695 -0.777 1.00 79.75 364 ALA A N 1
ATOM 2893 C CA . ALA A 1 364 ? 2.337 16.227 -2.110 1.00 79.75 364 ALA A CA 1
ATOM 2894 C C . ALA A 1 364 ? 1.799 15.133 -3.056 1.00 79.75 364 ALA A C 1
ATOM 2896 O O . ALA A 1 364 ? 0.768 15.330 -3.702 1.00 79.75 364 ALA A O 1
ATOM 2897 N N . ASP A 1 365 ? 2.436 13.960 -3.064 1.00 82.00 365 ASP A N 1
ATOM 2898 C CA . ASP A 1 365 ? 2.028 12.827 -3.904 1.00 82.00 365 ASP A CA 1
ATOM 2899 C C . ASP A 1 365 ? 0.675 12.252 -3.468 1.00 82.00 365 ASP A C 1
ATOM 2901 O O . ASP A 1 365 ? -0.215 12.051 -4.290 1.00 82.00 365 ASP A O 1
ATOM 2905 N N . THR A 1 366 ? 0.454 12.106 -2.161 1.00 87.06 366 THR A N 1
ATOM 2906 C CA . THR A 1 366 ? -0.834 11.651 -1.627 1.00 87.06 366 THR A CA 1
ATOM 2907 C C . THR A 1 366 ? -1.973 12.610 -1.971 1.00 87.06 366 THR A C 1
ATOM 2909 O O . THR A 1 366 ? -3.079 12.172 -2.292 1.00 87.06 366 THR A O 1
ATOM 2912 N N . LYS A 1 367 ? -1.724 13.928 -1.951 1.00 90.44 367 LYS A N 1
ATOM 2913 C CA . LYS A 1 367 ? -2.715 14.916 -2.396 1.00 90.44 367 LYS A CA 1
ATOM 2914 C C . LYS A 1 367 ? -3.023 14.759 -3.884 1.00 90.44 367 LYS A C 1
ATOM 2916 O O . LYS A 1 367 ? -4.197 14.752 -4.252 1.00 90.44 367 LYS A O 1
ATOM 2921 N N . LYS A 1 368 ? -1.991 14.576 -4.715 1.00 90.62 368 LYS A N 1
ATOM 2922 C CA . LYS A 1 368 ? -2.142 14.309 -6.152 1.00 90.62 368 LYS A CA 1
ATOM 2923 C C . LYS A 1 368 ? -3.020 13.076 -6.394 1.00 90.62 368 LYS A C 1
ATOM 2925 O O . LYS A 1 368 ? -3.930 13.143 -7.211 1.00 90.62 368 LYS A O 1
ATOM 2930 N N . GLU A 1 369 ? -2.806 11.985 -5.661 1.00 91.56 369 GLU A N 1
ATOM 2931 C CA . GLU A 1 369 ? -3.617 10.763 -5.777 1.00 91.56 369 GLU A CA 1
ATOM 2932 C C . GLU A 1 369 ? -5.091 10.983 -5.385 1.00 91.56 369 GLU A C 1
ATOM 2934 O O . GLU A 1 369 ? -5.989 10.481 -6.061 1.00 91.56 369 GLU A O 1
ATOM 2939 N N . ILE A 1 370 ? -5.368 11.780 -4.342 1.00 94.25 370 ILE A N 1
ATOM 2940 C CA . ILE A 1 370 ? -6.746 12.168 -3.977 1.00 94.25 370 ILE A CA 1
ATOM 2941 C C . ILE A 1 370 ? -7.399 12.982 -5.100 1.00 94.25 370 ILE A C 1
ATOM 2943 O O . ILE A 1 370 ? -8.541 12.710 -5.470 1.00 94.25 370 ILE A O 1
ATOM 2947 N N . ASP A 1 371 ? -6.688 13.962 -5.660 1.00 94.38 371 ASP A N 1
ATOM 2948 C CA . ASP A 1 371 ? -7.212 14.811 -6.736 1.00 94.38 371 ASP A CA 1
ATOM 2949 C C . ASP A 1 371 ? -7.487 14.000 -8.010 1.00 94.38 371 ASP A C 1
ATOM 2951 O O . ASP A 1 371 ? -8.527 14.166 -8.652 1.00 94.38 371 ASP A O 1
ATOM 2955 N N . LEU A 1 372 ? -6.603 13.055 -8.338 1.00 92.94 372 LEU A N 1
ATOM 2956 C CA . LEU A 1 372 ? -6.816 12.110 -9.430 1.00 92.94 372 LEU A CA 1
ATOM 2957 C C . LEU A 1 372 ? -8.020 11.194 -9.171 1.00 92.94 372 LEU A C 1
ATOM 2959 O O . LEU A 1 372 ? -8.770 10.923 -10.104 1.00 92.94 372 LEU A O 1
ATOM 2963 N N . ALA A 1 373 ? -8.250 10.753 -7.930 1.00 95.50 373 ALA A N 1
ATOM 2964 C CA . ALA A 1 373 ? -9.429 9.955 -7.591 1.00 95.50 373 ALA A CA 1
ATOM 2965 C C . ALA A 1 373 ? -10.740 10.741 -7.789 1.00 95.50 373 ALA A C 1
ATOM 2967 O O . ALA A 1 373 ? -11.719 10.183 -8.288 1.00 95.50 373 ALA A O 1
ATOM 2968 N N . TYR A 1 374 ? -10.764 12.037 -7.454 1.00 96.12 374 TYR A N 1
ATOM 2969 C CA . TYR A 1 374 ? -11.901 12.909 -7.772 1.00 96.12 374 TYR A CA 1
ATOM 2970 C C . TYR A 1 374 ? -12.107 13.060 -9.277 1.00 96.12 374 TYR A C 1
ATOM 2972 O O . TYR A 1 374 ? -13.242 12.962 -9.740 1.00 96.12 374 TYR A O 1
ATOM 2980 N N . SER A 1 375 ? -11.030 13.253 -10.041 1.00 95.62 375 SER A N 1
ATOM 2981 C CA . SER A 1 375 ? -11.119 13.354 -11.500 1.00 95.62 375 SER A CA 1
ATOM 2982 C C . SER A 1 375 ? -11.681 12.074 -12.126 1.00 95.62 375 SER A C 1
ATOM 2984 O O . SER A 1 375 ? -12.585 12.154 -12.955 1.00 95.62 375 SER A O 1
ATOM 2986 N N . ASP A 1 376 ? -11.226 10.898 -11.685 1.00 94.19 376 ASP A N 1
ATOM 2987 C CA . ASP A 1 376 ? -11.770 9.612 -12.137 1.00 94.19 376 ASP A CA 1
ATOM 2988 C C . ASP A 1 376 ? -13.257 9.478 -11.772 1.00 94.19 376 ASP A C 1
ATOM 2990 O O . ASP A 1 376 ? -14.071 9.037 -12.579 1.00 94.19 376 ASP A O 1
ATOM 2994 N N . MET A 1 377 ? -13.653 9.911 -10.569 1.00 95.00 377 MET A N 1
ATOM 2995 C CA . MET A 1 377 ? -15.057 9.913 -10.153 1.00 95.00 377 MET A CA 1
ATOM 2996 C C . MET A 1 377 ? -15.931 10.811 -11.047 1.00 95.00 377 MET A C 1
ATOM 2998 O O . MET A 1 377 ? -17.062 10.433 -11.368 1.00 95.00 377 MET A O 1
ATOM 3002 N N . GLU A 1 378 ? -15.437 11.991 -11.430 1.00 95.31 378 GLU A N 1
ATOM 3003 C CA . GLU A 1 378 ? -16.122 12.918 -12.342 1.00 95.31 378 GLU A CA 1
ATOM 3004 C C . GLU A 1 378 ? -16.241 12.347 -13.760 1.00 95.31 378 GLU A C 1
ATOM 3006 O O . GLU A 1 378 ? -17.288 12.502 -14.391 1.00 95.31 378 GLU A O 1
ATOM 3011 N N . ASN A 1 379 ? -15.215 11.624 -14.216 1.00 93.81 379 ASN A N 1
ATOM 3012 C CA . ASN A 1 379 ? -15.197 10.908 -15.495 1.00 93.81 379 ASN A CA 1
ATOM 3013 C C . ASN A 1 379 ? -15.987 9.586 -15.477 1.00 93.81 379 ASN A C 1
ATOM 3015 O O . ASN A 1 379 ? -16.118 8.935 -16.508 1.00 93.81 379 ASN A O 1
ATOM 3019 N N . GLU A 1 380 ? -16.568 9.224 -14.328 1.00 93.12 380 GLU A N 1
ATOM 3020 C CA . GLU A 1 380 ? -17.313 7.981 -14.090 1.00 93.12 380 GLU A CA 1
ATOM 3021 C C . GLU A 1 380 ? -16.464 6.694 -14.069 1.00 93.12 380 GLU A C 1
ATOM 3023 O O . GLU A 1 380 ? -17.019 5.591 -14.036 1.00 93.12 380 GLU A O 1
ATOM 3028 N N . ASP A 1 381 ? -15.141 6.829 -13.972 1.00 90.25 381 ASP A N 1
ATOM 3029 C CA . ASP A 1 381 ? -14.153 5.755 -13.808 1.00 90.25 381 ASP A CA 1
ATOM 3030 C C . ASP A 1 381 ? -14.047 5.337 -12.327 1.00 90.25 381 ASP A C 1
ATOM 3032 O O . ASP A 1 381 ? -13.025 5.479 -11.647 1.00 90.25 381 ASP A O 1
ATOM 3036 N N . TYR A 1 382 ? -15.163 4.867 -11.764 1.00 92.06 382 TYR A N 1
ATOM 3037 C CA . TYR A 1 382 ? -15.286 4.619 -10.321 1.00 92.06 382 TYR A CA 1
ATOM 3038 C C . TYR A 1 382 ? -14.366 3.516 -9.778 1.00 92.06 382 TYR A C 1
ATOM 3040 O O . TYR A 1 382 ? -14.044 3.509 -8.589 1.00 92.06 382 TYR A O 1
ATOM 3048 N N . ASP A 1 383 ? -13.956 2.577 -10.621 1.00 88.25 383 ASP A N 1
ATOM 3049 C CA . ASP A 1 383 ? -12.985 1.529 -10.312 1.00 88.25 383 ASP A CA 1
ATOM 3050 C C . ASP A 1 383 ? -11.568 2.093 -10.130 1.00 88.25 383 ASP A C 1
ATOM 3052 O O . ASP A 1 383 ? -10.917 1.786 -9.125 1.00 88.25 383 ASP A O 1
ATOM 3056 N N . LEU A 1 384 ? -11.120 2.970 -11.035 1.00 89.88 384 LEU A N 1
ATOM 3057 C CA . LEU A 1 384 ? -9.856 3.699 -10.887 1.00 89.88 384 LEU A CA 1
ATOM 3058 C C . LEU A 1 384 ? -9.890 4.648 -9.690 1.00 89.88 384 LEU A C 1
ATOM 3060 O O . LEU A 1 384 ? -8.960 4.629 -8.880 1.00 89.88 384 LEU A O 1
ATOM 3064 N N . CYS A 1 385 ? -10.997 5.374 -9.501 1.00 94.62 385 CYS A N 1
ATOM 3065 C CA . CYS A 1 385 ? -11.207 6.189 -8.307 1.00 94.62 385 CYS A CA 1
ATOM 3066 C C . CYS A 1 385 ? -11.006 5.371 -7.023 1.00 94.62 385 CYS A C 1
ATOM 3068 O O . CYS A 1 385 ? -10.246 5.763 -6.134 1.00 94.62 385 CYS A O 1
ATOM 3070 N N . LEU A 1 386 ? -11.683 4.219 -6.914 1.00 91.44 386 LEU A N 1
ATOM 3071 C CA . LEU A 1 386 ? -11.617 3.367 -5.729 1.00 91.44 386 LEU A CA 1
ATOM 3072 C C . LEU A 1 386 ? -10.177 2.927 -5.441 1.00 91.44 386 LEU A C 1
ATOM 3074 O O . LEU A 1 386 ? -9.762 2.871 -4.278 1.00 91.44 386 LEU A O 1
ATOM 3078 N N . PHE A 1 387 ? -9.419 2.625 -6.493 1.00 90.25 387 PHE A N 1
ATOM 3079 C CA . PHE A 1 387 ? -8.019 2.249 -6.389 1.00 90.25 387 PHE A CA 1
ATOM 3080 C C . PHE A 1 387 ? -7.134 3.410 -5.916 1.00 90.25 387 PHE A C 1
ATOM 3082 O O . PHE A 1 387 ? -6.474 3.271 -4.884 1.00 90.25 387 PHE A O 1
ATOM 3089 N N . LYS A 1 388 ? -7.160 4.563 -6.600 1.00 92.94 388 LYS A N 1
ATOM 3090 C CA . LYS A 1 388 ? -6.336 5.735 -6.249 1.00 92.94 388 LYS A CA 1
ATOM 3091 C C . LYS A 1 388 ? -6.646 6.248 -4.844 1.00 92.94 388 LYS A C 1
ATOM 3093 O O . LYS A 1 388 ? -5.737 6.479 -4.049 1.00 92.94 388 LYS A O 1
ATOM 3098 N N . ALA A 1 389 ? -7.925 6.288 -4.468 1.00 94.25 389 ALA A N 1
ATOM 3099 C CA . ALA A 1 389 ? -8.332 6.615 -3.104 1.00 94.25 389 ALA A CA 1
ATOM 3100 C C . ALA A 1 389 ? -7.794 5.601 -2.076 1.00 94.25 389 ALA A C 1
ATOM 3102 O O . ALA A 1 389 ? -7.349 5.978 -0.992 1.00 94.25 389 ALA A O 1
ATOM 3103 N N . SER A 1 390 ? -7.787 4.303 -2.405 1.00 91.38 390 SER A N 1
ATOM 3104 C CA . SER A 1 390 ? -7.207 3.274 -1.530 1.00 91.38 390 SER A CA 1
ATOM 3105 C C . SER A 1 390 ? -5.692 3.427 -1.371 1.00 91.38 390 SER A C 1
ATOM 3107 O O . SER A 1 390 ? -5.189 3.232 -0.263 1.00 91.38 390 SER A O 1
ATOM 3109 N N . LYS A 1 391 ? -4.983 3.802 -2.443 1.00 89.94 391 LYS A N 1
ATOM 3110 C CA . LYS A 1 391 ? -3.542 4.077 -2.437 1.00 89.94 391 LYS A CA 1
ATOM 3111 C C . LYS A 1 391 ? -3.209 5.309 -1.594 1.00 89.94 391 LYS A C 1
ATOM 3113 O O . LYS A 1 391 ? -2.451 5.186 -0.636 1.00 89.94 391 LYS A O 1
ATOM 3118 N N . ALA A 1 392 ? -3.866 6.442 -1.847 1.00 91.94 392 ALA A N 1
ATOM 3119 C CA . ALA A 1 392 ? -3.689 7.671 -1.068 1.00 91.94 392 ALA A CA 1
ATOM 3120 C C . ALA A 1 392 ? -3.948 7.455 0.432 1.00 91.94 392 ALA A C 1
ATOM 3122 O O . ALA A 1 392 ? -3.229 7.952 1.306 1.00 91.94 392 ALA A O 1
ATOM 3123 N N . LYS A 1 393 ? -4.973 6.658 0.747 1.00 89.81 393 LYS A N 1
ATOM 3124 C CA . LYS A 1 393 ? -5.261 6.264 2.122 1.00 89.81 393 LYS A CA 1
ATOM 3125 C C . LYS A 1 393 ? -4.115 5.443 2.725 1.00 89.81 393 LYS A C 1
ATOM 3127 O O . LYS A 1 393 ? -3.723 5.707 3.858 1.00 89.81 393 LYS A O 1
ATOM 3132 N N . ALA A 1 394 ? -3.587 4.454 2.002 1.00 88.12 394 ALA A N 1
ATOM 3133 C CA . ALA A 1 394 ? -2.478 3.629 2.479 1.00 88.12 394 ALA A CA 1
ATOM 3134 C C . ALA A 1 394 ? -1.214 4.465 2.750 1.00 88.12 394 ALA A C 1
ATOM 3136 O O . ALA A 1 394 ? -0.598 4.293 3.797 1.00 88.12 394 ALA A O 1
ATOM 3137 N N . GLU A 1 395 ? -0.875 5.404 1.865 1.00 88.19 395 GLU A N 1
ATOM 3138 C CA . GLU A 1 395 ? 0.249 6.336 2.045 1.00 88.19 395 GLU A CA 1
ATOM 3139 C C . GLU A 1 395 ? 0.081 7.205 3.297 1.00 88.19 395 GLU A C 1
ATOM 3141 O O . GLU A 1 395 ? 0.977 7.266 4.142 1.00 88.19 395 GLU A O 1
ATOM 3146 N N . SER A 1 396 ? -1.106 7.794 3.478 1.00 88.12 396 SER A N 1
ATOM 3147 C CA . SER A 1 396 ? -1.430 8.567 4.685 1.00 88.12 396 SER A CA 1
ATOM 3148 C C . SER A 1 396 ? -1.324 7.713 5.953 1.00 88.12 396 SER A C 1
ATOM 3150 O O . SER A 1 396 ? -0.792 8.154 6.974 1.00 88.12 396 SER A O 1
ATOM 3152 N N . ASP A 1 397 ? -1.822 6.474 5.898 1.00 84.75 397 ASP A N 1
ATOM 3153 C CA . ASP A 1 397 ? -1.791 5.542 7.022 1.00 84.75 397 ASP A CA 1
ATOM 3154 C C . ASP A 1 397 ? -0.363 5.108 7.377 1.00 84.75 397 ASP A C 1
ATOM 3156 O O . ASP A 1 397 ? -0.115 4.846 8.554 1.00 84.75 397 ASP A O 1
ATOM 3160 N N . ILE A 1 398 ? 0.576 5.041 6.423 1.00 85.12 398 ILE A N 1
ATOM 3161 C CA . ILE A 1 398 ? 1.990 4.740 6.706 1.00 85.12 398 ILE A CA 1
ATOM 3162 C C . ILE A 1 398 ? 2.569 5.821 7.616 1.00 85.12 398 ILE A C 1
ATOM 3164 O O . ILE A 1 398 ? 2.997 5.493 8.724 1.00 85.12 398 ILE A O 1
ATOM 3168 N N . ILE A 1 399 ? 2.498 7.090 7.198 1.00 83.44 399 ILE A N 1
ATOM 3169 C CA . ILE A 1 399 ? 3.044 8.222 7.966 1.00 83.44 399 ILE A CA 1
ATOM 3170 C C . ILE A 1 399 ? 2.394 8.288 9.341 1.00 83.44 399 ILE A C 1
ATOM 3172 O O . ILE A 1 399 ? 3.075 8.388 10.363 1.00 83.44 399 ILE A O 1
ATOM 3176 N N . LEU A 1 400 ? 1.063 8.186 9.366 1.00 79.06 400 LEU A N 1
ATOM 3177 C CA . LEU A 1 400 ? 0.322 8.229 10.609 1.00 79.06 400 LEU A CA 1
ATOM 3178 C C . LEU A 1 400 ? 0.745 7.096 11.535 1.00 79.06 400 LEU A C 1
ATOM 3180 O O . LEU A 1 400 ? 0.990 7.339 12.703 1.00 79.06 400 LEU A O 1
ATOM 3184 N N . SER A 1 401 ? 0.864 5.871 11.033 1.00 78.19 401 SER A N 1
ATOM 3185 C CA . SER A 1 401 ? 1.192 4.715 11.866 1.00 78.19 401 SER A CA 1
ATOM 3186 C C . SER A 1 401 ? 2.593 4.750 12.452 1.00 78.19 401 SER A C 1
ATOM 3188 O O . SER A 1 401 ? 2.816 4.126 13.480 1.00 78.19 401 SER A O 1
ATOM 3190 N N . THR A 1 402 ? 3.527 5.430 11.795 1.00 78.19 402 THR A N 1
ATOM 3191 C CA . THR A 1 402 ? 4.891 5.622 12.298 1.00 78.19 402 THR A CA 1
ATOM 3192 C C . THR A 1 402 ? 5.015 6.837 13.217 1.00 78.19 402 THR A C 1
ATOM 3194 O O . THR A 1 402 ? 6.075 7.071 13.792 1.00 78.19 402 THR A O 1
ATOM 3197 N N . LEU A 1 403 ? 3.949 7.629 13.371 1.00 75.25 403 LEU A N 1
ATOM 3198 C CA . LEU A 1 403 ? 3.971 8.838 14.182 1.00 75.25 403 LEU A CA 1
ATOM 3199 C C . LEU A 1 403 ? 4.214 8.511 15.657 1.00 75.25 403 LEU A C 1
ATOM 3201 O O . LEU A 1 403 ? 3.398 7.851 16.296 1.00 75.25 403 LEU A O 1
ATOM 3205 N N . GLY A 1 404 ? 5.317 9.029 16.198 1.00 68.81 404 GLY A N 1
ATOM 3206 C CA . GLY A 1 404 ? 5.693 8.830 17.600 1.00 68.81 404 GLY A CA 1
ATOM 3207 C C . GLY A 1 404 ? 6.292 7.455 17.903 1.00 68.81 404 GLY A C 1
ATOM 3208 O O . GLY A 1 404 ? 6.607 7.188 19.054 1.00 68.81 404 GLY A O 1
ATOM 3209 N N . VAL A 1 405 ? 6.487 6.604 16.892 1.00 74.38 405 VAL A N 1
ATOM 3210 C CA . VAL A 1 405 ? 7.089 5.278 17.060 1.00 74.38 405 VAL A CA 1
ATOM 3211 C C . VAL A 1 405 ? 8.606 5.408 16.965 1.00 74.38 405 VAL A C 1
ATOM 3213 O O . VAL A 1 405 ? 9.131 5.935 15.983 1.00 74.38 405 VAL A O 1
ATOM 3216 N N . GLU A 1 406 ? 9.321 4.938 17.985 1.00 74.25 406 GLU A N 1
ATOM 3217 C CA . GLU A 1 406 ? 10.784 4.883 17.956 1.00 74.25 406 GLU A CA 1
ATOM 3218 C C . GLU A 1 406 ? 11.279 3.759 17.035 1.00 74.25 406 GLU A C 1
ATOM 3220 O O . GLU A 1 406 ? 10.615 2.734 16.877 1.00 74.25 406 GLU A O 1
ATOM 3225 N N . GLU A 1 407 ? 12.456 3.942 16.427 1.00 80.81 407 GLU A N 1
ATOM 3226 C CA . GLU A 1 407 ? 13.015 3.007 15.437 1.00 80.81 407 GLU A CA 1
ATOM 3227 C C . GLU A 1 407 ? 13.128 1.576 15.991 1.00 80.81 407 GLU A C 1
ATOM 3229 O O . GLU A 1 407 ? 12.761 0.616 15.318 1.00 80.81 407 GLU A O 1
ATOM 3234 N N . GLU A 1 408 ? 13.513 1.433 17.262 1.00 80.75 408 GLU A N 1
ATOM 3235 C CA . GLU A 1 408 ? 13.609 0.140 17.955 1.00 80.75 408 GLU A CA 1
ATOM 3236 C C . GLU A 1 408 ? 12.262 -0.570 18.183 1.00 80.75 408 GLU A C 1
ATOM 3238 O O . GLU A 1 408 ? 12.223 -1.755 18.519 1.00 80.75 408 GLU A O 1
ATOM 3243 N N . HIS A 1 409 ? 11.139 0.125 18.000 1.00 79.06 409 HIS A N 1
ATOM 3244 C CA . HIS A 1 409 ? 9.791 -0.417 18.176 1.00 79.06 409 HIS A CA 1
ATOM 3245 C C . HIS A 1 409 ? 9.051 -0.656 16.857 1.00 79.06 409 HIS A C 1
ATOM 3247 O O . HIS A 1 409 ? 7.948 -1.215 16.869 1.00 79.06 409 HIS A O 1
ATOM 3253 N N . VAL A 1 410 ? 9.658 -0.303 15.719 1.00 83.56 410 VAL A N 1
ATOM 3254 C CA . VAL A 1 410 ? 9.066 -0.501 14.387 1.00 83.56 410 VAL A CA 1
ATOM 3255 C C . VAL A 1 410 ? 8.770 -1.978 14.129 1.00 83.56 410 VAL A C 1
ATOM 3257 O O . VAL A 1 410 ? 7.675 -2.302 13.668 1.00 83.56 410 VAL A O 1
ATOM 3260 N N . ASP A 1 411 ? 9.678 -2.884 14.502 1.00 86.25 411 ASP A N 1
ATOM 3261 C CA . ASP A 1 411 ? 9.487 -4.328 14.310 1.00 86.25 411 ASP A CA 1
ATOM 3262 C C . ASP A 1 411 ? 8.315 -4.876 15.134 1.00 86.25 411 ASP A C 1
ATOM 3264 O O . ASP A 1 411 ? 7.549 -5.719 14.663 1.00 86.25 411 ASP A O 1
ATOM 3268 N N . ASN A 1 412 ? 8.129 -4.386 16.364 1.00 84.56 412 ASN A N 1
ATOM 3269 C CA . ASN A 1 412 ? 7.004 -4.799 17.201 1.00 84.56 412 ASN A CA 1
ATOM 3270 C C . ASN A 1 412 ? 5.672 -4.330 16.594 1.00 84.56 412 ASN A C 1
ATOM 3272 O O . ASN A 1 412 ? 4.731 -5.116 16.450 1.00 84.56 412 ASN A O 1
ATOM 3276 N N . LEU A 1 413 ? 5.615 -3.068 16.154 1.00 83.12 413 LEU A N 1
ATOM 3277 C CA . LEU A 1 413 ? 4.449 -2.523 15.464 1.00 83.12 413 LEU A CA 1
ATOM 3278 C C . LEU A 1 413 ? 4.140 -3.293 14.172 1.00 83.12 413 LEU A C 1
ATOM 3280 O O . LEU A 1 413 ? 2.978 -3.619 13.912 1.00 83.12 413 LEU A O 1
ATOM 3284 N N . LEU A 1 414 ? 5.164 -3.604 13.372 1.00 87.56 414 LEU A N 1
ATOM 3285 C CA . LEU A 1 414 ? 5.026 -4.381 12.144 1.00 87.56 414 LEU A CA 1
ATOM 3286 C C . LEU A 1 414 ? 4.457 -5.772 12.437 1.00 87.56 414 LEU A C 1
ATOM 3288 O O . LEU A 1 414 ? 3.449 -6.152 11.841 1.00 87.56 414 LEU A O 1
ATOM 3292 N N . ASN A 1 415 ? 5.037 -6.499 13.393 1.00 89.12 415 ASN A N 1
ATOM 3293 C CA . ASN A 1 415 ? 4.573 -7.830 13.783 1.00 89.12 415 ASN A CA 1
ATOM 3294 C C . ASN A 1 415 ? 3.112 -7.815 14.247 1.00 89.12 415 ASN A C 1
ATOM 3296 O O . ASN A 1 415 ? 2.316 -8.659 13.823 1.00 89.12 415 ASN A O 1
ATOM 3300 N N . LYS A 1 416 ? 2.721 -6.816 15.049 1.00 84.94 416 LYS A N 1
ATOM 3301 C CA . LYS A 1 416 ? 1.335 -6.675 15.507 1.00 84.94 416 LYS A CA 1
ATOM 3302 C C . LYS A 1 416 ? 0.372 -6.396 14.353 1.00 84.94 416 LYS A C 1
ATOM 3304 O O . LYS A 1 416 ? -0.709 -6.980 14.276 1.00 84.94 416 LYS A O 1
ATOM 3309 N N . LYS A 1 417 ? 0.772 -5.552 13.401 1.00 87.31 417 LYS A N 1
ATOM 3310 C CA . LYS A 1 417 ? -0.016 -5.295 12.191 1.00 87.31 417 LYS A CA 1
ATOM 3311 C C . LYS A 1 417 ? -0.129 -6.523 11.298 1.00 87.31 417 LYS A C 1
ATOM 3313 O O . LYS A 1 417 ? -1.218 -6.783 10.791 1.00 87.31 417 LYS A O 1
ATOM 3318 N N . LEU A 1 418 ? 0.943 -7.294 11.128 1.00 90.56 418 LEU A N 1
ATOM 3319 C CA . LEU A 1 418 ? 0.917 -8.550 10.377 1.00 90.56 418 LEU A CA 1
ATOM 3320 C C . LEU A 1 418 ? -0.044 -9.563 11.017 1.00 90.56 418 LEU A C 1
ATOM 3322 O O . LEU A 1 418 ? -0.785 -10.239 10.304 1.00 90.56 418 LEU A O 1
ATOM 3326 N N . GLU A 1 419 ? -0.109 -9.642 12.346 1.00 88.69 419 GLU A N 1
ATOM 3327 C CA . GLU A 1 419 ? -1.096 -10.478 13.041 1.00 88.69 419 GLU A CA 1
ATOM 3328 C C . GLU A 1 419 ? -2.538 -10.068 12.679 1.00 88.69 419 GLU A C 1
ATOM 3330 O O . GLU A 1 419 ? -3.356 -10.904 12.285 1.00 88.69 419 GLU A O 1
ATOM 3335 N N . ILE A 1 420 ? -2.847 -8.769 12.750 1.00 86.44 420 ILE A N 1
ATOM 3336 C CA . ILE A 1 420 ? -4.191 -8.240 12.465 1.00 86.44 420 ILE A CA 1
ATOM 3337 C C . ILE A 1 420 ? -4.554 -8.389 10.981 1.00 86.44 420 ILE A C 1
ATOM 3339 O O . ILE A 1 420 ? -5.674 -8.781 10.643 1.00 86.44 420 ILE A O 1
ATOM 3343 N N . VAL A 1 421 ? -3.620 -8.103 10.072 1.00 89.56 421 VAL A N 1
ATOM 3344 C CA . VAL A 1 421 ? -3.824 -8.286 8.627 1.00 89.56 421 VAL A CA 1
ATOM 3345 C C . VAL A 1 421 ? -4.032 -9.764 8.303 1.00 89.56 421 VAL A C 1
ATOM 3347 O O . VAL A 1 421 ? -4.956 -10.087 7.561 1.00 89.56 421 VAL A O 1
ATOM 3350 N N . GLY A 1 422 ? -3.258 -10.667 8.912 1.00 90.88 422 GLY A N 1
ATOM 3351 C CA . GLY A 1 422 ? -3.430 -12.112 8.757 1.00 90.88 422 GLY A CA 1
ATOM 3352 C C . GLY A 1 422 ? -4.840 -12.573 9.133 1.00 90.88 422 GLY A C 1
ATOM 3353 O O . GLY A 1 422 ? -5.489 -13.253 8.337 1.00 90.88 422 GLY A O 1
ATOM 3354 N N . ARG A 1 423 ? -5.360 -12.127 10.287 1.00 87.81 423 ARG A N 1
ATOM 3355 C CA . ARG A 1 423 ? -6.748 -12.405 10.705 1.00 87.81 423 ARG A CA 1
ATOM 3356 C C . ARG A 1 423 ? -7.775 -11.853 9.713 1.00 87.81 423 ARG A C 1
ATOM 3358 O O . ARG A 1 423 ? -8.674 -12.580 9.299 1.00 87.81 423 ARG A O 1
ATOM 3365 N N . ASN A 1 424 ? -7.604 -10.612 9.259 1.00 87.81 424 ASN A N 1
ATOM 3366 C CA . ASN A 1 424 ? -8.489 -10.002 8.261 1.00 87.81 424 ASN A CA 1
ATOM 3367 C C . ASN A 1 424 ? -8.503 -10.775 6.927 1.00 87.81 424 ASN A C 1
ATOM 3369 O O . ASN A 1 424 ? -9.563 -10.926 6.311 1.00 87.81 424 ASN A O 1
ATOM 3373 N N . ILE A 1 425 ? -7.352 -11.287 6.475 1.00 90.81 425 ILE A N 1
ATOM 3374 C CA . ILE A 1 425 ? -7.265 -12.110 5.260 1.00 90.81 425 ILE A CA 1
ATOM 3375 C C . ILE A 1 425 ? -7.997 -13.439 5.467 1.00 90.81 425 ILE A C 1
ATOM 3377 O O . ILE A 1 425 ? -8.771 -13.824 4.590 1.00 90.81 425 ILE A O 1
ATOM 3381 N N . VAL A 1 426 ? -7.824 -14.108 6.614 1.00 89.31 426 VAL A N 1
ATOM 3382 C CA . VAL A 1 426 ? -8.560 -15.342 6.954 1.00 89.31 426 VAL A CA 1
ATOM 3383 C C . VAL A 1 426 ? -10.068 -15.100 6.905 1.00 89.31 426 VAL A C 1
ATOM 3385 O O . VAL A 1 426 ? -10.793 -15.801 6.199 1.00 89.31 426 VAL A O 1
ATOM 3388 N N . GLU A 1 427 ? -10.555 -14.064 7.590 1.00 85.50 427 GLU A N 1
ATOM 3389 C CA . GLU A 1 427 ? -11.984 -13.739 7.631 1.00 85.50 427 GLU A CA 1
ATOM 3390 C C . GLU A 1 427 ? -12.567 -13.421 6.252 1.00 85.50 427 GLU A C 1
ATOM 3392 O O . GLU A 1 427 ? -13.688 -13.826 5.932 1.00 85.50 427 GLU A O 1
ATOM 3397 N N . THR A 1 428 ? -11.815 -12.698 5.423 1.00 86.62 428 THR A N 1
ATOM 3398 C CA . THR A 1 428 ? -12.252 -12.324 4.073 1.00 86.62 428 THR A CA 1
ATOM 3399 C C . THR A 1 428 ? -12.249 -13.550 3.154 1.00 86.62 428 THR A C 1
ATOM 3401 O O . THR A 1 428 ? -13.232 -13.794 2.450 1.00 86.62 428 THR A O 1
ATOM 3404 N N . SER A 1 429 ? -11.230 -14.406 3.267 1.00 87.81 429 SER A N 1
ATOM 3405 C CA . SER A 1 429 ? -11.114 -15.656 2.503 1.00 87.81 429 SER A CA 1
ATOM 3406 C C . SER A 1 429 ? -12.268 -16.613 2.804 1.00 87.81 429 SER A C 1
ATOM 3408 O O . SER A 1 429 ? -12.865 -17.163 1.879 1.00 87.81 429 SER A O 1
ATOM 3410 N N . ARG A 1 430 ? -12.707 -16.708 4.067 1.00 83.56 430 ARG A N 1
ATOM 3411 C CA . ARG A 1 430 ? -13.902 -17.481 4.466 1.00 83.56 430 ARG A CA 1
ATOM 3412 C C . ARG A 1 430 ? -15.195 -17.020 3.800 1.00 83.56 430 ARG A C 1
ATOM 3414 O O . ARG A 1 430 ? -16.123 -17.808 3.642 1.00 83.56 430 ARG A O 1
ATOM 3421 N N . LYS A 1 431 ? -15.280 -15.745 3.416 1.00 84.06 431 LYS A N 1
ATOM 3422 C CA . LYS A 1 431 ? -16.428 -15.189 2.680 1.00 84.06 431 LYS A CA 1
ATOM 3423 C C . LYS A 1 431 ? -16.356 -15.488 1.174 1.00 84.06 431 LYS A C 1
ATOM 3425 O O . LYS A 1 431 ? -17.198 -14.993 0.421 1.00 84.06 431 LYS A O 1
ATOM 3430 N N . GLY A 1 432 ? -15.379 -16.296 0.748 1.00 84.06 432 GLY A N 1
ATOM 3431 C CA . GLY A 1 432 ? -15.090 -16.616 -0.648 1.00 84.06 432 GLY A CA 1
ATOM 3432 C C . GLY A 1 432 ? -14.331 -15.503 -1.368 1.00 84.06 432 GLY A C 1
ATOM 3433 O O . GLY A 1 432 ? -14.471 -15.371 -2.581 1.00 84.06 432 GLY A O 1
ATOM 3434 N N . LEU A 1 433 ? -13.600 -14.661 -0.625 1.00 86.88 433 LEU A N 1
ATOM 3435 C CA . LEU A 1 433 ? -12.906 -13.481 -1.141 1.00 86.88 433 LEU A CA 1
ATOM 3436 C C . LEU A 1 433 ? -11.440 -13.516 -0.725 1.00 86.88 433 LEU A C 1
ATOM 3438 O O . LEU A 1 433 ? -11.091 -13.088 0.369 1.00 86.88 433 LEU A O 1
ATOM 3442 N N . PHE A 1 434 ? -10.567 -14.011 -1.596 1.00 89.75 434 PHE A N 1
ATOM 3443 C CA . PHE A 1 434 ? -9.133 -13.934 -1.346 1.00 89.75 434 PHE A CA 1
ATOM 3444 C C . PHE A 1 434 ? -8.589 -12.586 -1.860 1.00 89.75 434 PHE A C 1
ATOM 3446 O O . PHE A 1 434 ? -8.688 -12.312 -3.059 1.00 89.75 434 PHE A O 1
ATOM 3453 N N . PRO A 1 435 ? -8.050 -11.703 -0.998 1.00 91.31 435 PRO A N 1
ATOM 3454 C CA . PRO A 1 435 ? -7.587 -10.382 -1.414 1.00 91.31 435 PRO A CA 1
ATOM 3455 C C . PRO A 1 435 ? -6.202 -10.479 -2.068 1.00 91.31 435 PRO A C 1
ATOM 3457 O O . PRO A 1 435 ? -5.194 -10.323 -1.385 1.00 91.31 435 PRO A O 1
ATOM 3460 N N . ILE A 1 436 ? -6.135 -10.730 -3.380 1.00 93.19 436 ILE A N 1
ATOM 3461 C CA . ILE A 1 436 ? -4.867 -10.981 -4.090 1.00 93.19 436 ILE A CA 1
ATOM 3462 C C . ILE A 1 436 ? -3.823 -9.866 -3.893 1.00 93.19 436 ILE A C 1
ATOM 3464 O O . ILE A 1 436 ? -2.651 -10.166 -3.666 1.00 93.19 436 ILE A O 1
ATOM 3468 N N . ILE A 1 437 ? -4.229 -8.591 -3.894 1.00 90.88 437 ILE A N 1
ATOM 3469 C CA . ILE A 1 437 ? -3.319 -7.456 -3.673 1.00 90.88 437 ILE A CA 1
ATOM 3470 C C . ILE A 1 437 ? -2.909 -7.394 -2.198 1.00 90.88 437 ILE A C 1
ATOM 3472 O O . ILE A 1 437 ? -1.725 -7.315 -1.878 1.00 90.88 437 ILE A O 1
ATOM 3476 N N . GLY A 1 438 ? -3.886 -7.474 -1.289 1.00 91.19 438 GLY A N 1
ATOM 3477 C CA . GLY A 1 438 ? -3.640 -7.401 0.154 1.00 91.19 438 GLY A CA 1
ATOM 3478 C C . GLY A 1 438 ? -2.736 -8.527 0.658 1.00 91.19 438 GLY A C 1
ATOM 3479 O O . GLY A 1 438 ? -1.824 -8.273 1.441 1.00 91.19 438 GLY A O 1
ATOM 3480 N N . TYR A 1 439 ? -2.941 -9.752 0.168 1.00 94.12 439 TYR A N 1
ATOM 3481 C CA . TYR A 1 439 ? -2.082 -10.889 0.481 1.00 94.12 439 TYR A CA 1
ATOM 3482 C C . TYR A 1 439 ? -0.679 -10.725 -0.116 1.00 94.12 439 TYR A C 1
ATOM 3484 O O . TYR A 1 439 ? 0.296 -11.021 0.562 1.00 94.12 439 TYR A O 1
ATOM 3492 N N . SER A 1 440 ? -0.554 -10.197 -1.338 1.00 94.69 440 SER A N 1
ATOM 3493 C CA . SER A 1 440 ? 0.755 -9.959 -1.962 1.00 94.69 440 SER A CA 1
ATOM 3494 C C . SER A 1 440 ? 1.635 -9.025 -1.120 1.00 94.69 440 SER A C 1
ATOM 3496 O O . SER A 1 440 ? 2.781 -9.354 -0.817 1.00 94.69 440 SER A O 1
ATOM 3498 N N . TYR A 1 441 ? 1.090 -7.898 -0.647 1.00 92.19 441 TYR A N 1
ATOM 3499 C CA . TYR A 1 441 ? 1.824 -7.004 0.260 1.00 92.19 441 TYR A CA 1
ATOM 3500 C C . TYR A 1 441 ? 2.057 -7.613 1.647 1.00 92.19 441 TYR A C 1
ATOM 3502 O O . TYR A 1 441 ? 3.104 -7.380 2.246 1.00 92.19 441 TYR A O 1
ATOM 3510 N N . TYR A 1 442 ? 1.112 -8.409 2.151 1.00 93.25 442 TYR A N 1
ATOM 3511 C CA . TYR A 1 442 ? 1.269 -9.138 3.408 1.00 93.25 442 TYR A CA 1
ATOM 3512 C C . TYR A 1 442 ? 2.412 -10.161 3.357 1.00 93.25 442 TYR A C 1
ATOM 3514 O O . TYR A 1 442 ? 3.175 -10.267 4.311 1.00 93.25 442 TYR A O 1
ATOM 3522 N N . GLU A 1 443 ? 2.546 -10.893 2.250 1.00 93.88 443 GLU A N 1
ATOM 3523 C CA . GLU A 1 443 ? 3.654 -11.820 2.013 1.00 93.88 443 GLU A CA 1
ATOM 3524 C C . GLU A 1 443 ? 4.986 -11.077 1.872 1.00 93.88 443 GLU A C 1
ATOM 3526 O O . GLU A 1 443 ? 5.980 -11.527 2.426 1.00 93.88 443 GLU A O 1
ATOM 3531 N N . TYR A 1 444 ? 5.005 -9.933 1.181 1.00 93.25 444 TYR A N 1
ATOM 3532 C CA . TYR A 1 444 ? 6.220 -9.127 1.015 1.00 93.25 444 TYR A CA 1
ATOM 3533 C C . TYR A 1 444 ? 6.754 -8.544 2.324 1.00 93.25 444 TYR A C 1
ATOM 3535 O O . TYR A 1 444 ? 7.957 -8.352 2.475 1.00 93.25 444 TYR A O 1
ATOM 3543 N N . ALA A 1 445 ? 5.848 -8.208 3.242 1.00 90.94 445 ALA A N 1
ATOM 3544 C CA . ALA A 1 445 ? 6.184 -7.614 4.528 1.00 90.94 445 ALA A CA 1
ATOM 3545 C C . ALA A 1 445 ? 6.655 -8.638 5.579 1.00 90.94 445 ALA A C 1
ATOM 3547 O O . ALA A 1 445 ? 7.156 -8.223 6.623 1.00 90.94 445 ALA A O 1
ATOM 3548 N N . LYS A 1 446 ? 6.469 -9.941 5.329 1.00 86.12 446 LYS A N 1
ATOM 3549 C CA . LYS A 1 446 ? 6.995 -11.042 6.149 1.00 86.12 446 LYS A CA 1
ATOM 3550 C C . LYS A 1 446 ? 8.411 -11.417 5.735 1.00 86.12 446 LYS A C 1
ATOM 3552 O O . LYS A 1 446 ? 9.186 -11.782 6.646 1.00 86.12 446 LYS A O 1
#

Mean predicted aligned error: 6.39 Å

Radius of gyration: 24.94 Å; Cα contacts (8 Å, |Δi|>4): 614; chains: 1; bounding box: 67×47×72 Å

Nearest PDB structures (foldseek):
  3wu6-assembly1_A  TM=7.362E-01  e=7.277E-05  Escherichia coli DH1
  8dvh-assembly1_A  TM=7.484E-01  e=1.219E-04  Bacillus subtilis subsp. subtilis str. 168
  3wu6-assembly1_E  TM=7.905E-01  e=4.433E-04  Escherichia coli DH1
  6on2-assembly1_D  TM=7.635E-01  e=6.816E-04  Yersinia pestis
  8eil-assembly2_B  TM=7.996E-01  e=2.129E-02  Acinetobacter sp. NEB 394

Foldseek 3Di:
DVLLLVQLLVLLCVVVVHDSVVDDDDDDDDDPDPDDDAQFCNLVSNLVNNCVVVVAAFDPLEEETAHADNLQWGFADPDVLVVLVVSLVVNRAEYEGAPQQQWDQDPVRDTDRVQVVSVVSNHGYHHDTGNQRVNCVTHVDGDPQPPDAQDDDPLLLVLLLQLLCVLLVLLVVLVVLLVVLDDDDDDPVLVVLVVQLVVLSVQLVVCVVVSLSLSNNVSSLVSQLSSQLSNCVSVVDDLVNLVVLLVVLLVVLVVVLVVQDPDDFDPLSLVLNQQLVVLSVQLNVLSVVLVVCSVVVVNSSSSSSNSNSNSSNVSSVSSNSSPPDPFHTDDPDLVVLLVLLVSLLSLLVSLVVSVCVPCVPQCPVLVVLSVVLVVCSVVSVSSNSNSSSNVSSVSSSVSRRCVNRDPVCVVVSLVSVLVSLSSVQRVCVVVRHRPSVSVSVSSNSD

pLDDT: mean 90.53, std 7.96, range [55.97, 98.81]

Solvent-accessible surface area (backbone atoms only — not comparable to full-atom values): 23510 Å² total; per-residue (Å²): 56,77,65,30,52,57,49,17,49,53,44,20,22,60,73,70,72,46,71,60,90,80,58,88,86,85,85,85,86,89,67,95,61,96,73,77,76,56,46,43,52,14,37,42,51,16,52,54,48,34,25,66,75,69,71,50,72,68,46,83,49,50,49,58,48,12,20,56,44,98,82,42,36,32,32,59,66,83,66,59,68,62,51,51,51,55,37,38,76,74,65,32,48,32,40,38,36,20,56,62,46,50,48,41,72,45,100,86,74,47,73,40,53,46,47,62,52,20,56,77,57,69,20,48,52,43,72,28,52,31,56,66,50,49,47,21,74,38,55,76,49,76,78,88,74,78,92,68,78,78,77,78,54,68,68,55,55,54,50,38,42,54,35,17,51,55,32,38,54,46,26,54,51,39,46,55,52,32,62,74,61,58,80,76,85,74,56,76,69,58,48,55,46,49,53,49,21,52,50,25,40,52,51,11,52,54,25,44,77,69,67,38,31,52,44,10,24,51,27,7,45,55,13,35,25,39,33,45,27,50,41,46,59,72,69,60,66,46,74,64,58,52,52,54,49,47,52,52,50,53,53,52,48,51,56,54,60,73,67,53,80,93,73,56,51,24,71,52,25,50,51,29,50,41,59,23,51,50,26,46,51,54,17,48,54,25,38,53,51,16,51,51,29,48,72,76,65,39,54,70,60,15,42,45,29,39,21,40,15,57,45,34,39,51,46,20,65,45,46,51,68,48,49,88,59,89,58,55,72,55,85,76,46,68,66,60,36,44,54,50,18,53,53,32,39,54,54,16,47,57,43,40,58,56,45,42,77,80,43,67,85,80,42,66,67,42,51,52,31,44,53,48,18,51,52,24,46,74,72,65,39,22,65,57,10,34,43,32,9,48,49,24,27,51,56,34,47,51,59,44,66,48,52,62,45,53,80,92,46,48,64,59,54,50,53,53,47,51,54,53,52,48,51,52,49,42,59,37,36,74,74,53,42,67,55,68,67,63,50,40,55,54,59,58,75,104

Sequence (446 aa):
TQISTRFAREIACKYANIDCNKYDFFYTIRAESSIIGGPSAGAAISALTIAMLDNLNLDEDITITGTINSGGIVGPIGGLKEKIDAASEIKIKKVLIPTGTRFSKEMDNKTIDLIEYGDEKNIKVVEVSDLDDVLYEFTGKKKEIRNESLEISDEYSGIMKILAERLCNKSYALKEEFEKLKAGELDENLIKIEENADNLTKKGEIAFNKNTLYSAASFCFGANTKYKQLIFLVQGMKKKDVADKIKSTRDEIKDFDSGLPFKYETITDLQTYAIVKERLIESEDYLELSEEQLGKGEINESISSLAYAIERFYSAKAWSEFFNNKGKKFDFNKEVLKSSCITKILEAEERYQYVMLFFPDFLADTKKEIDLAYSDMENEDYDLCLFKASKAKAESDIILSTLGVEEEHVDNLLNKKLEIVGRNIVETSRKGLFPIIGYSYYEYAK